Protein AF-0000000082822664 (afdb_homodimer)

Nearest PDB structures (foldseek):
  7wsz-assembly1_A  TM=9.709E-01  e=2.367E-29  Homo sapiens
  7wsz-assembly1_B  TM=9.705E-01  e=5.790E-29  Homo sapiens
  4x2a-assembly1_A  TM=9.818E-01  e=1.510E-28  Mus musculus
  4kyh-assembly1_A  TM=9.687E-01  e=8.495E-29  Mus musculus
  1bh5-assembly1_B  TM=8.850E-01  e=5.790E-29  Homo sapiens

InterPro domains:
  IPR004360 Glyoxalase/fosfomycin resistance/dioxygenase domain [PF00903] (86-227)
  IPR004361 Glyoxalase I [TIGR00068] (85-231)
  IPR018146 Glyoxalase I, conserved site [PS00934] (87-108)
  IPR018146 Glyoxalase I, conserved site [PS00935] (171-187)
  IPR029068 Glyoxalase/Bleomycin resistance protein/Dihydroxybiphenyl dioxygenase [G3DSA:3.10.180.10] (74-237)
  IPR029068 Glyoxalase/Bleomycin resistance protein/Dihydroxybiphenyl dioxygenase [SSF54593] (84-231)
  IPR037523 Vicinal oxygen chelate (VOC), core domain [PS51819] (84-230)

Secondary structure (DSSP, 8-state):
---STT-------------------TTS-------------------------------TT--------------SSS-----EEEEEEEEES-HHHHHIIIIIIT--EEEEEEEETTTTEEEEEEES--GGGS-SSHHHHHHHHHTSSSEEEEEEETTGGG-TT-----SSSSSP-EEEEEEE-S-HHHHHHHHHHTTPPEEE-TTSSSSTT-EEEE-TT--EEEEE-GGGGGGT-/----TT-------------------TTS-----S-------------------------TT--------------SSS-----EEEEEEEEES-HHHHHIIIIIIT--EEEEEEEETTTTEEEEEEES--GGGS-SSHHHHHHHHHTSSSEEEEEEETTGGG-TT-----SSSSSP-EEEEEEE-S-HHHHHHHHHHTTPPEEE-TTSSSSTT-EEEE-TT--EEEEE-GGGGGGT-

pLDDT: mean 72.53, std 34.81, range [17.91, 98.94]

Structure (mmCIF, N/CA/C/O backbone):
data_AF-0000000082822664-model_v1
#
loop_
_entity.id
_entity.type
_entity.pdbx_description
1 polymer 'Lactoylglutathione lyase'
#
loop_
_atom_site.group_PDB
_atom_site.id
_atom_site.type_symbol
_atom_site.label_atom_id
_atom_site.label_alt_id
_atom_site.label_comp_id
_atom_site.label_asym_id
_atom_site.label_entity_id
_atom_site.label_seq_id
_atom_site.pdbx_PDB_ins_code
_atom_site.Cartn_x
_atom_site.Cartn_y
_atom_site.Cartn_z
_atom_site.occupancy
_atom_site.B_iso_or_equiv
_atom_site.auth_seq_id
_atom_site.auth_comp_id
_atom_site.auth_asym_id
_atom_site.auth_atom_id
_atom_site.pdbx_PDB_model_num
ATOM 1 N N . MET A 1 1 ? 38.219 36.594 52.875 1 20.09 1 MET A N 1
ATOM 2 C CA . MET A 1 1 ? 38.75 35.438 53.594 1 20.09 1 MET A CA 1
ATOM 3 C C . MET A 1 1 ? 38.188 34.156 53.062 1 20.09 1 MET A C 1
ATOM 5 O O . MET A 1 1 ? 38.469 33.062 53.562 1 20.09 1 MET A O 1
ATOM 9 N N . LEU A 1 2 ? 37.062 34.281 52.125 1 21.97 2 LEU A N 1
ATOM 10 C CA . LEU A 1 2 ? 36.031 33.562 51.406 1 21.97 2 LEU A CA 1
ATOM 11 C C . LEU A 1 2 ? 36.656 32.625 50.375 1 21.97 2 LEU A C 1
ATOM 13 O O . LEU A 1 2 ? 36.5 32.844 49.156 1 21.97 2 LEU A O 1
ATOM 17 N N . LEU A 1 3 ? 38 32.281 50.375 1 21.95 3 LEU A N 1
ATOM 18 C CA . LEU A 1 3 ? 39 31.562 49.562 1 21.95 3 LEU A CA 1
ATOM 19 C C . LEU A 1 3 ? 38.562 30.109 49.344 1 21.95 3 LEU A C 1
ATOM 21 O O . LEU A 1 3 ? 38.719 29.562 48.25 1 21.95 3 LEU A O 1
ATOM 25 N N . GLY A 1 4 ? 38.469 29.328 50.406 1 19.55 4 GLY A N 1
ATOM 26 C CA . GLY A 1 4 ? 39 27.984 50.594 1 19.55 4 GLY A CA 1
ATOM 27 C C . GLY A 1 4 ? 38.188 26.922 49.875 1 19.55 4 GLY A C 1
ATOM 28 O O . GLY A 1 4 ? 38.688 25.844 49.562 1 19.55 4 GLY A O 1
ATOM 29 N N . ILE A 1 5 ? 36.812 26.859 50 1 21.36 5 ILE A N 1
ATOM 30 C CA . ILE A 1 5 ? 36.094 25.609 50.188 1 21.36 5 ILE A CA 1
ATOM 31 C C . ILE A 1 5 ? 35.938 24.875 48.875 1 21.36 5 ILE A C 1
ATOM 33 O O . ILE A 1 5 ? 35.094 23.984 48.719 1 21.36 5 ILE A O 1
ATOM 37 N N . PHE A 1 6 ? 36.438 25.359 47.625 1 20.91 6 PHE A N 1
ATOM 38 C CA . PHE A 1 6 ? 36.031 24.969 46.281 1 20.91 6 PHE A CA 1
ATOM 39 C C . PHE A 1 6 ? 36.531 23.578 45.938 1 20.91 6 PHE A C 1
ATOM 41 O O . PHE A 1 6 ? 36.438 23.156 44.781 1 20.91 6 PHE A O 1
ATOM 48 N N . SER A 1 7 ? 37.438 23.031 46.688 1 17.91 7 SER A N 1
ATOM 49 C CA . SER A 1 7 ? 38.406 22.047 46.156 1 17.91 7 SER A CA 1
ATOM 50 C C . SER A 1 7 ? 37.688 20.781 45.719 1 17.91 7 SER A C 1
ATOM 52 O O . SER A 1 7 ? 38.062 20.156 44.719 1 17.91 7 SER A O 1
ATOM 54 N N . GLN A 1 8 ? 37 20.094 46.625 1 18.86 8 GLN A N 1
ATOM 55 C CA . GLN A 1 8 ? 37.062 18.641 46.688 1 18.86 8 GLN A CA 1
ATOM 56 C C . GLN A 1 8 ? 36.219 17.984 45.625 1 18.86 8 GLN A C 1
ATOM 58 O O . GLN A 1 8 ? 35.094 17.516 45.906 1 18.86 8 GLN A O 1
ATOM 63 N N . CYS A 1 9 ? 35.906 18.594 44.438 1 19.92 9 CYS A N 1
ATOM 64 C CA . CYS A 1 9 ? 35 18.094 43.406 1 19.92 9 CYS A CA 1
ATOM 65 C C . CYS A 1 9 ? 35.344 16.656 43.031 1 19.92 9 CYS A C 1
ATOM 67 O O . CYS A 1 9 ? 36.469 16.219 43.188 1 19.92 9 CYS A O 1
ATOM 69 N N . LEU A 1 10 ? 34.469 15.82 42.344 1 19.16 10 LEU A N 1
ATOM 70 C CA . LEU A 1 10 ? 33.938 14.469 42.156 1 19.16 10 LEU A CA 1
ATOM 71 C C . LEU A 1 10 ? 34.906 13.609 41.375 1 19.16 10 LEU A C 1
ATOM 73 O O . LEU A 1 10 ? 35.25 13.914 40.219 1 19.16 10 LEU A O 1
ATOM 77 N N . GLU A 1 11 ? 36 13.141 41.906 1 21.28 11 GLU A N 1
ATOM 78 C CA . GLU A 1 11 ? 36.875 12.109 41.375 1 21.28 11 GLU A CA 1
ATOM 79 C C . GLU A 1 11 ? 36.062 10.922 40.844 1 21.28 11 GLU A C 1
ATOM 81 O O . GLU A 1 11 ? 35.75 10 41.594 1 21.28 11 GLU A O 1
ATOM 86 N N . ALA A 1 12 ? 34.938 11.055 40.25 1 20.86 12 ALA A N 1
ATOM 87 C CA . ALA A 1 12 ? 34.188 9.859 39.844 1 20.86 12 ALA A CA 1
ATOM 88 C C . ALA A 1 12 ? 35 8.977 38.906 1 20.86 12 ALA A C 1
ATOM 90 O O . ALA A 1 12 ? 35.438 9.414 37.844 1 20.86 12 ALA A O 1
ATOM 91 N N . LYS A 1 13 ? 35.875 8.094 39.5 1 20.83 13 LYS A N 1
ATOM 92 C CA . LYS A 1 13 ? 36.656 7.039 38.844 1 20.83 13 LYS A CA 1
ATOM 93 C C . LYS A 1 13 ? 35.781 6.23 37.875 1 20.83 13 LYS A C 1
ATOM 95 O O . LYS A 1 13 ? 34.875 5.512 38.312 1 20.83 13 LYS A O 1
ATOM 100 N N . ALA A 1 14 ? 35.344 6.688 36.75 1 21.84 14 ALA A N 1
ATOM 101 C CA . ALA A 1 14 ? 34.656 5.984 35.688 1 21.84 14 ALA A CA 1
ATOM 102 C C . ALA A 1 14 ? 35.406 4.719 35.281 1 21.84 14 ALA A C 1
ATOM 104 O O . ALA A 1 14 ? 36.469 4.789 34.656 1 21.84 14 ALA A O 1
ATOM 105 N N . GLU A 1 15 ? 35.656 3.785 36.281 1 21.8 15 GLU A N 1
ATOM 106 C CA . GLU A 1 15 ? 36.25 2.48 36 1 21.8 15 GLU A CA 1
ATOM 107 C C . GLU A 1 15 ? 35.469 1.76 34.875 1 21.8 15 GLU A C 1
ATOM 109 O O . GLU A 1 15 ? 34.25 1.646 34.938 1 21.8 15 GLU A O 1
ATOM 114 N N . THR A 1 16 ? 35.938 1.819 33.656 1 22.67 16 THR A N 1
ATOM 115 C CA . THR A 1 16 ? 35.656 1.161 32.375 1 22.67 16 THR A CA 1
ATOM 116 C C . THR A 1 16 ? 35.594 -0.351 32.562 1 22.67 16 THR A C 1
ATOM 118 O O . THR A 1 16 ? 36.594 -1.019 32.75 1 22.67 16 THR A O 1
ATOM 121 N N . ASN A 1 17 ? 34.781 -0.77 33.562 1 22.22 17 ASN A N 1
ATOM 122 C CA . ASN A 1 17 ? 34.656 -2.203 33.812 1 22.22 17 ASN A CA 1
ATOM 123 C C . ASN A 1 17 ? 34.375 -2.967 32.5 1 22.22 17 ASN A C 1
ATOM 125 O O . ASN A 1 17 ? 33.406 -2.697 31.828 1 22.22 17 ASN A O 1
ATOM 129 N N . LEU A 1 18 ? 35.438 -3.42 31.844 1 20.08 18 LEU A N 1
ATOM 130 C CA . LEU A 1 18 ? 35.562 -4.355 30.734 1 20.08 18 LEU A CA 1
ATOM 131 C C . LEU A 1 18 ? 34.719 -5.605 30.969 1 20.08 18 LEU A C 1
ATOM 133 O O . LEU A 1 18 ? 34.938 -6.309 31.969 1 20.08 18 LEU A O 1
ATOM 137 N N . CYS A 1 19 ? 33.469 -5.434 30.859 1 19.83 19 CYS A N 1
ATOM 138 C CA . CYS A 1 19 ? 32.625 -6.605 30.938 1 19.83 19 CYS A CA 1
ATOM 139 C C . CYS A 1 19 ? 33.156 -7.75 30.094 1 19.83 19 CYS A C 1
ATOM 141 O O . CYS A 1 19 ? 33.25 -7.641 28.875 1 19.83 19 CYS A O 1
ATOM 143 N N . GLN A 1 20 ? 34.25 -8.359 30.516 1 18.81 20 GLN A N 1
ATOM 144 C CA . GLN A 1 20 ? 34.812 -9.562 29.938 1 18.81 20 GLN A CA 1
ATOM 145 C C . GLN A 1 20 ? 33.812 -10.703 29.906 1 18.81 20 GLN A C 1
ATOM 147 O O . GLN A 1 20 ? 33.281 -11.094 30.953 1 18.81 20 GLN A O 1
ATOM 152 N N . TYR A 1 21 ? 32.969 -10.641 29.031 1 20.17 21 TYR A N 1
ATOM 153 C CA . TYR A 1 21 ? 32.125 -11.805 28.875 1 20.17 21 TYR A CA 1
ATOM 154 C C . TYR A 1 21 ? 32.906 -13.031 28.469 1 20.17 21 TYR A C 1
ATOM 156 O O . TYR A 1 21 ? 33.688 -12.984 27.516 1 20.17 21 TYR A O 1
ATOM 164 N N . GLN A 1 22 ? 33.5 -13.68 29.359 1 20.03 22 GLN A N 1
ATOM 165 C CA . GLN A 1 22 ? 34.188 -14.93 29.109 1 20.03 22 GLN A CA 1
ATOM 166 C C . GLN A 1 22 ? 33.219 -16.047 28.781 1 20.03 22 GLN A C 1
ATOM 168 O O . GLN A 1 22 ? 32.375 -16.406 29.609 1 20.03 22 GLN A O 1
ATOM 173 N N . ILE A 1 23 ? 32.719 -16.172 27.609 1 20.83 23 ILE A N 1
ATOM 174 C CA . ILE A 1 23 ? 31.953 -17.359 27.203 1 20.83 23 ILE A CA 1
ATOM 175 C C . ILE A 1 23 ? 32.875 -18.578 27.219 1 20.83 23 ILE A C 1
ATOM 177 O O . ILE A 1 23 ? 33.875 -18.625 26.5 1 20.83 23 ILE A O 1
ATOM 181 N N . THR A 1 24 ? 33.062 -19.141 28.359 1 20.12 24 THR A N 1
ATOM 182 C CA . THR A 1 24 ? 33.938 -20.312 28.5 1 20.12 24 THR A CA 1
ATOM 183 C C . THR A 1 24 ? 33.281 -21.547 27.875 1 20.12 24 THR A C 1
ATOM 185 O O . THR A 1 24 ? 32.094 -21.766 28.016 1 20.12 24 THR A O 1
ATOM 188 N N . GLU A 1 25 ? 33.875 -22.078 26.734 1 23.5 25 GLU A N 1
ATOM 189 C CA . GLU A 1 25 ? 33.688 -23.281 25.922 1 23.5 25 GLU A CA 1
ATOM 190 C C . GLU A 1 25 ? 33.719 -24.547 26.781 1 23.5 25 GLU A C 1
ATOM 192 O O . GLU A 1 25 ? 33.469 -25.641 26.297 1 23.5 25 GLU A O 1
ATOM 197 N N . SER A 1 26 ? 34 -24.453 27.969 1 22.69 26 SER A N 1
ATOM 198 C CA . SER A 1 26 ? 34.594 -25.672 28.516 1 22.69 26 SER A CA 1
ATOM 199 C C . SER A 1 26 ? 33.562 -26.812 28.5 1 22.69 26 SER A C 1
ATOM 201 O O . SER A 1 26 ? 33.906 -27.969 28.266 1 22.69 26 SER A O 1
ATOM 203 N N . GLU A 1 27 ? 32.438 -26.75 29.172 1 22.19 27 GLU A N 1
ATOM 204 C CA . GLU A 1 27 ? 32.031 -27.984 29.828 1 22.19 27 GLU A CA 1
ATOM 205 C C . GLU A 1 27 ? 31.328 -28.922 28.859 1 22.19 27 GLU A C 1
ATOM 207 O O . GLU A 1 27 ? 30.703 -29.906 29.266 1 22.19 27 GLU A O 1
ATOM 212 N N . LEU A 1 28 ? 31.016 -28.625 27.547 1 22.62 28 LEU A N 1
ATOM 213 C CA . LEU A 1 28 ? 30.281 -29.688 26.844 1 22.62 28 LEU A CA 1
ATOM 214 C C . LEU A 1 28 ? 31.141 -30.938 26.719 1 22.62 28 LEU A C 1
ATOM 216 O O . LEU A 1 28 ? 32.281 -30.875 26.25 1 22.62 28 LEU A O 1
ATOM 220 N N . GLY A 1 29 ? 30.969 -31.875 27.609 1 19.92 29 GLY A N 1
ATOM 221 C CA . GLY A 1 29 ? 31.516 -33.219 27.719 1 19.92 29 GLY A CA 1
ATOM 222 C C . GLY A 1 29 ? 31.562 -33.938 26.391 1 19.92 29 GLY A C 1
ATOM 223 O O . GLY A 1 29 ? 30.812 -33.625 25.469 1 19.92 29 GLY A O 1
ATOM 224 N N . LYS A 1 30 ? 32.625 -34.719 26.062 1 23.39 30 LYS A N 1
ATOM 225 C CA . LYS A 1 30 ? 33.312 -35.469 25 1 23.39 30 LYS A CA 1
ATOM 226 C C . LYS A 1 30 ? 32.438 -36.594 24.453 1 23.39 30 LYS A C 1
ATOM 228 O O . LYS A 1 30 ? 32.906 -37.438 23.672 1 23.39 30 LYS A O 1
ATOM 233 N N . SER A 1 31 ? 31.219 -36.969 24.906 1 20.02 31 SER A N 1
ATOM 234 C CA . SER A 1 31 ? 30.922 -38.344 24.531 1 20.02 31 SER A CA 1
ATOM 235 C C . SER A 1 31 ? 30.766 -38.469 23.016 1 20.02 31 SER A C 1
ATOM 237 O O . SER A 1 31 ? 30.047 -37.688 22.391 1 20.02 31 SER A O 1
ATOM 239 N N . ARG A 1 32 ? 31.719 -39.094 22.281 1 22.22 32 ARG A N 1
ATOM 240 C CA . ARG A 1 32 ? 32.031 -39.469 20.906 1 22.22 32 ARG A CA 1
ATOM 241 C C . ARG A 1 32 ? 30.891 -40.281 20.281 1 22.22 32 ARG A C 1
ATOM 243 O O . ARG A 1 32 ? 30.75 -41.469 20.547 1 22.22 32 ARG A O 1
ATOM 250 N N . ILE A 1 33 ? 29.531 -39.906 20.359 1 23.64 33 ILE A N 1
ATOM 251 C CA . ILE A 1 33 ? 28.766 -40.969 19.766 1 23.64 33 ILE A CA 1
ATOM 252 C C . ILE A 1 33 ? 29.109 -41.094 18.281 1 23.64 33 ILE A C 1
ATOM 254 O O . ILE A 1 33 ? 29.25 -40.094 17.578 1 23.64 33 ILE A O 1
ATOM 258 N N . PRO A 1 34 ? 29.625 -42.188 17.703 1 24.28 34 PRO A N 1
ATOM 259 C CA . PRO A 1 34 ? 30.219 -42.5 16.391 1 24.28 34 PRO A CA 1
ATOM 260 C C . PRO A 1 34 ? 29.453 -41.906 15.227 1 24.28 34 PRO A C 1
ATOM 262 O O . PRO A 1 34 ? 30.031 -41.25 14.359 1 24.28 34 PRO A O 1
ATOM 265 N N . ASN A 1 35 ? 28.547 -42.562 14.602 1 23.89 35 ASN A N 1
ATOM 266 C CA . ASN A 1 35 ? 28.25 -42.656 13.18 1 23.89 35 ASN A CA 1
ATOM 267 C C . ASN A 1 35 ? 27.391 -41.469 12.719 1 23.89 35 ASN A C 1
ATOM 269 O O . ASN A 1 35 ? 26.828 -41.5 11.625 1 23.89 35 ASN A O 1
ATOM 273 N N . GLN A 1 36 ? 26.719 -40.656 13.602 1 23.47 36 GLN A N 1
ATOM 274 C CA . GLN A 1 36 ? 25.5 -40.094 13.055 1 23.47 36 GLN A CA 1
ATOM 275 C C . GLN A 1 36 ? 25.812 -38.969 12.07 1 23.47 36 GLN A C 1
ATOM 277 O O . GLN A 1 36 ? 26.719 -38.156 12.305 1 23.47 36 GLN A O 1
ATOM 282 N N . PRO A 1 37 ? 25.125 -38.844 10.766 1 24.77 37 PRO A N 1
ATOM 283 C CA . PRO A 1 37 ? 25.547 -38.031 9.633 1 24.77 37 PRO A CA 1
ATOM 284 C C . PRO A 1 37 ? 25.75 -36.562 9.992 1 24.77 37 PRO A C 1
ATOM 286 O O . PRO A 1 37 ? 25.359 -36.156 11.086 1 24.77 37 PRO A O 1
ATOM 289 N N . ASP A 1 38 ? 25.688 -35.562 8.906 1 25.06 38 ASP A N 1
ATOM 290 C CA . ASP A 1 38 ? 26.344 -34.312 8.586 1 25.06 38 ASP A CA 1
ATOM 291 C C . ASP A 1 38 ? 25.781 -33.156 9.414 1 25.06 38 ASP A C 1
ATOM 293 O O . ASP A 1 38 ? 24.562 -33.031 9.539 1 25.06 38 ASP A O 1
ATOM 297 N N . PRO A 1 39 ? 26.516 -32.5 10.32 1 26.09 39 PRO A N 1
ATOM 298 C CA . PRO A 1 39 ? 26.297 -31.406 11.273 1 26.09 39 PRO A CA 1
ATOM 299 C C . PRO A 1 39 ? 25.828 -30.109 10.602 1 26.09 39 PRO A C 1
ATOM 301 O O . PRO A 1 39 ? 26.641 -29.312 10.156 1 26.09 39 PRO A O 1
ATOM 304 N N . THR A 1 40 ? 24.875 -30.141 9.602 1 24.53 40 THR A N 1
ATOM 305 C CA . THR A 1 40 ? 24.594 -28.859 8.969 1 24.53 40 THR A CA 1
ATOM 306 C C . THR A 1 40 ? 24.391 -27.766 10.016 1 24.53 40 THR A C 1
ATOM 308 O O . THR A 1 40 ? 24.062 -28.062 11.164 1 24.53 40 THR A O 1
ATOM 311 N N . ARG A 1 41 ? 24.422 -26.344 9.547 1 22.73 41 ARG A N 1
ATOM 312 C CA . ARG A 1 41 ? 24.75 -24.953 9.867 1 22.73 41 ARG A CA 1
ATOM 313 C C . ARG A 1 41 ? 23.75 -24.359 10.836 1 22.73 41 ARG A C 1
ATOM 315 O O . ARG A 1 41 ? 22.594 -24.109 10.469 1 22.73 41 ARG A O 1
ATOM 322 N N . ILE A 1 42 ? 23.734 -24.672 11.984 1 22.17 42 ILE A N 1
ATOM 323 C CA . ILE A 1 42 ? 22.938 -24.141 13.078 1 22.17 42 ILE A CA 1
ATOM 324 C C . ILE A 1 42 ? 23.234 -22.656 13.266 1 22.17 42 ILE A C 1
ATOM 326 O O . ILE A 1 42 ? 24.312 -22.297 13.742 1 22.17 42 ILE A O 1
ATOM 330 N N . TYR A 1 43 ? 23.047 -21.766 12.281 1 22.97 43 TYR A N 1
ATOM 331 C CA . TYR A 1 43 ? 23.312 -20.359 12.547 1 22.97 43 TYR A CA 1
ATOM 332 C C . TYR A 1 43 ? 22.438 -19.844 13.68 1 22.97 43 TYR A C 1
ATOM 334 O O . TYR A 1 43 ? 21.203 -19.953 13.617 1 22.97 43 TYR A O 1
ATOM 342 N N . LYS A 1 44 ? 22.891 -20.016 14.859 1 21.19 44 LYS A N 1
ATOM 343 C CA . LYS A 1 44 ? 22.297 -19.438 16.047 1 21.19 44 LYS A CA 1
ATOM 344 C C . LYS A 1 44 ? 22.297 -17.906 15.977 1 21.19 44 LYS A C 1
ATOM 346 O O . LYS A 1 44 ? 23.359 -17.297 15.742 1 21.19 44 LYS A O 1
ATOM 351 N N . ARG A 1 45 ? 21.234 -17.234 15.602 1 23.48 45 ARG A N 1
ATOM 352 C CA . ARG A 1 45 ? 20.969 -15.812 15.695 1 23.48 45 ARG A CA 1
ATOM 353 C C . ARG A 1 45 ? 21.062 -15.32 17.141 1 23.48 45 ARG A C 1
ATOM 355 O O . ARG A 1 45 ? 20.312 -15.781 18 1 23.48 45 ARG A O 1
ATOM 362 N N . ILE A 1 46 ? 22.266 -15.141 17.641 1 23.11 46 ILE A N 1
ATOM 363 C CA . ILE A 1 46 ? 22.375 -14.516 18.953 1 23.11 46 ILE A CA 1
ATOM 364 C C . ILE A 1 46 ? 22.016 -13.039 18.844 1 23.11 46 ILE A C 1
ATOM 366 O O . ILE A 1 46 ? 22.625 -12.289 18.078 1 23.11 46 ILE A O 1
ATOM 370 N N . THR A 1 47 ? 20.844 -12.648 19 1 22.19 47 THR A N 1
ATOM 371 C CA . THR A 1 47 ? 20.484 -11.242 19.156 1 22.19 47 THR A CA 1
ATOM 372 C C . THR A 1 47 ? 20.891 -10.727 20.531 1 22.19 47 THR A C 1
ATOM 374 O O . THR A 1 47 ? 20.422 -11.234 21.547 1 22.19 47 THR A O 1
ATOM 377 N N . ILE A 1 48 ? 22.125 -10.297 20.641 1 21.7 48 ILE A N 1
ATOM 378 C CA . ILE A 1 48 ? 22.594 -9.648 21.859 1 21.7 48 ILE A CA 1
ATOM 379 C C . ILE A 1 48 ? 21.984 -8.258 21.969 1 21.7 48 ILE A C 1
ATOM 381 O O . ILE A 1 48 ? 22.156 -7.422 21.094 1 21.7 48 ILE A O 1
ATOM 385 N N . GLN A 1 49 ? 20.922 -8.102 22.641 1 21.53 49 GLN A N 1
ATOM 386 C CA . GLN A 1 49 ? 20.391 -6.809 23.047 1 21.53 49 GLN A CA 1
ATOM 387 C C . GLN A 1 49 ? 21.234 -6.168 24.141 1 21.53 49 GLN A C 1
ATOM 389 O O . GLN A 1 49 ? 21.344 -6.711 25.234 1 21.53 49 GLN A O 1
ATOM 394 N N . MET A 1 50 ? 22.375 -5.57 23.719 1 21.61 50 MET A N 1
ATOM 395 C CA . MET A 1 50 ? 23.125 -4.82 24.719 1 21.61 50 MET A CA 1
ATOM 396 C C . MET A 1 50 ? 22.344 -3.6 25.188 1 21.61 50 MET A C 1
ATOM 398 O O . MET A 1 50 ? 21.891 -2.793 24.375 1 21.61 50 MET A O 1
ATOM 402 N N . GLU A 1 51 ? 21.625 -3.777 26.172 1 23.86 51 GLU A N 1
ATOM 403 C CA . GLU A 1 51 ? 21.078 -2.643 26.922 1 23.86 51 GLU A CA 1
ATOM 404 C C . GLU A 1 51 ? 22.203 -1.738 27.438 1 23.86 51 GLU A C 1
ATOM 406 O O . GLU A 1 51 ? 23.031 -2.16 28.234 1 23.86 51 GLU A O 1
ATOM 411 N N . LEU A 1 52 ? 22.781 -0.995 26.516 1 24.56 52 LEU A N 1
ATOM 412 C CA . LEU A 1 52 ? 23.672 0.023 27.062 1 24.56 52 LEU A CA 1
ATOM 413 C C . LEU A 1 52 ? 22.922 0.903 28.062 1 24.56 52 LEU A C 1
ATOM 415 O O . LEU A 1 52 ? 21.859 1.452 27.75 1 24.56 52 LEU A O 1
ATOM 419 N N . GLY A 1 53 ? 22.891 0.607 29.234 1 22.95 53 GLY A N 1
ATOM 420 C CA . GLY A 1 53 ? 22.547 1.48 30.359 1 22.95 53 GLY A CA 1
ATOM 421 C C . GLY A 1 53 ? 23.234 2.836 30.281 1 22.95 53 GLY A C 1
ATOM 422 O O . GLY A 1 53 ? 24.453 2.934 30.375 1 22.95 53 GLY A O 1
ATOM 423 N N . TYR A 1 54 ? 22.859 3.639 29.25 1 23.89 54 TYR A N 1
ATOM 424 C CA . TYR A 1 54 ? 23.359 5.008 29.297 1 23.89 54 TYR A CA 1
ATOM 425 C C . TYR A 1 54 ? 22.969 5.68 30.609 1 23.89 54 TYR A C 1
ATOM 427 O O . TYR A 1 54 ? 21.797 5.703 30.984 1 23.89 54 TYR A O 1
ATOM 435 N N . SER A 1 55 ? 23.75 5.504 31.547 1 21.83 55 SER A N 1
ATOM 436 C CA . SER A 1 55 ? 23.766 6.473 32.656 1 21.83 55 SER A CA 1
ATOM 437 C C . SER A 1 55 ? 23.891 7.898 32.125 1 21.83 55 SER A C 1
ATOM 439 O O . SER A 1 55 ? 24.75 8.195 31.297 1 21.83 55 SER A O 1
ATOM 441 N N . ALA A 1 56 ? 22.75 8.625 32.094 1 23.5 56 ALA A N 1
ATOM 442 C CA . ALA A 1 56 ? 22.625 10.07 31.922 1 23.5 56 ALA A CA 1
ATOM 443 C C . ALA A 1 56 ? 23.625 10.812 32.812 1 23.5 56 ALA A C 1
ATOM 445 O O . ALA A 1 56 ? 23.406 10.984 34 1 23.5 56 ALA A O 1
ATOM 446 N N . CYS A 1 57 ? 24.906 10.445 32.812 1 23.83 57 CYS A N 1
ATOM 447 C CA . CYS A 1 57 ? 25.672 11.523 33.438 1 23.83 57 CYS A CA 1
ATOM 448 C C . CYS A 1 57 ? 25.422 12.844 32.688 1 23.83 57 CYS A C 1
ATOM 450 O O . CYS A 1 57 ? 25.328 12.875 31.469 1 23.83 57 CYS A O 1
ATOM 452 N N . ALA A 1 58 ? 25.062 13.992 33.438 1 23.56 58 ALA A N 1
ATOM 453 C CA . ALA A 1 58 ? 24.703 15.391 33.25 1 23.56 58 ALA A CA 1
ATOM 454 C C . ALA A 1 58 ? 25.734 16.125 32.375 1 23.56 58 ALA A C 1
ATOM 456 O O . ALA A 1 58 ? 25.719 17.344 32.312 1 23.56 58 ALA A O 1
ATOM 457 N N . CYS A 1 59 ? 26.875 15.492 31.906 1 24.47 59 CYS A N 1
ATOM 458 C CA . CYS A 1 59 ? 27.641 16.578 31.328 1 24.47 59 CYS A CA 1
ATOM 459 C C . CYS A 1 59 ? 26.891 17.219 30.172 1 24.47 59 CYS A C 1
ATOM 461 O O . CYS A 1 59 ? 26.031 16.594 29.562 1 24.47 59 CYS A O 1
ATOM 463 N N . PRO A 1 60 ? 27.125 18.641 29.781 1 23.48 60 PRO A N 1
ATOM 464 C CA . PRO A 1 60 ? 26.328 19.5 28.891 1 23.48 60 PRO A CA 1
ATOM 465 C C . PRO A 1 60 ? 26.016 18.828 27.562 1 23.48 60 PRO A C 1
ATOM 467 O O . PRO A 1 60 ? 24.859 18.844 27.125 1 23.48 60 PRO A O 1
ATOM 470 N N . GLY A 1 61 ? 26.938 18.859 26.609 1 23.19 61 GLY A N 1
ATOM 471 C CA . GLY A 1 61 ? 26.766 18.812 25.172 1 23.19 61 GLY A CA 1
ATOM 472 C C . GLY A 1 61 ? 26.406 17.422 24.656 1 23.19 61 GLY A C 1
ATOM 473 O O . GLY A 1 61 ? 26.516 17.141 23.469 1 23.19 61 GLY A O 1
ATOM 474 N N . ALA A 1 62 ? 26.25 16.438 25.484 1 26.08 62 ALA A N 1
ATOM 475 C CA . ALA A 1 62 ? 26.438 15.07 25.031 1 26.08 62 ALA A CA 1
ATOM 476 C C . ALA A 1 62 ? 25.281 14.625 24.141 1 26.08 62 ALA A C 1
ATOM 478 O O . ALA A 1 62 ? 24.125 14.656 24.547 1 26.08 62 ALA A O 1
ATOM 479 N N . GLY A 1 63 ? 25.516 14.797 22.812 1 24.27 63 GLY A N 1
ATOM 480 C CA . GLY A 1 63 ? 24.641 14.422 21.719 1 24.27 63 GLY A CA 1
ATOM 481 C C . GLY A 1 63 ? 24.094 13.016 21.844 1 24.27 63 GLY A C 1
ATOM 482 O O . GLY A 1 63 ? 24.75 12.133 22.406 1 24.27 63 GLY A O 1
ATOM 483 N N . VAL A 1 64 ? 22.859 12.898 22.016 1 26.88 64 VAL A N 1
ATOM 484 C CA . VAL A 1 64 ? 22.062 11.68 22.047 1 26.88 64 VAL A CA 1
ATOM 485 C C . VAL A 1 64 ? 22.609 10.688 21.031 1 26.88 64 VAL A C 1
ATOM 487 O O . VAL A 1 64 ? 22.969 11.062 19.906 1 26.88 64 VAL A O 1
ATOM 490 N N . VAL A 1 65 ? 23.328 9.672 21.531 1 28.12 65 VAL A N 1
ATOM 491 C CA . VAL A 1 65 ? 23.75 8.547 20.703 1 28.12 65 VAL A CA 1
ATOM 492 C C . VAL A 1 65 ? 22.625 8.141 19.766 1 28.12 65 VAL A C 1
ATOM 494 O O . VAL A 1 65 ? 21.453 8.062 20.172 1 28.12 65 VAL A O 1
ATOM 497 N N . PRO A 1 66 ? 22.734 8.414 18.453 1 26.08 66 PRO A N 1
ATOM 498 C CA . PRO A 1 66 ? 21.812 7.996 17.406 1 26.08 66 PRO A CA 1
ATOM 499 C C . PRO A 1 66 ? 21.391 6.535 17.531 1 26.08 66 PRO A C 1
ATOM 501 O O . PRO A 1 66 ? 22.172 5.699 17.984 1 26.08 66 PRO A O 1
ATOM 504 N N . SER A 1 67 ? 20.25 6.262 17.938 1 27.77 67 SER A N 1
ATOM 505 C CA . SER A 1 67 ? 19.578 4.965 17.875 1 27.77 67 SER A CA 1
ATOM 506 C C . SER A 1 67 ? 20.078 4.148 16.688 1 27.77 67 SER A C 1
ATOM 508 O O . SER A 1 67 ? 20.047 4.621 15.547 1 27.77 67 SER A O 1
ATOM 510 N N . ALA A 1 68 ? 21.156 3.316 16.766 1 26.38 68 ALA A N 1
ATOM 511 C CA . ALA A 1 68 ? 21.688 2.287 15.875 1 26.38 68 ALA A CA 1
ATOM 512 C C . ALA A 1 68 ? 20.578 1.481 15.227 1 26.38 68 ALA A C 1
ATOM 514 O O . ALA A 1 68 ? 19.75 0.877 15.914 1 26.38 68 ALA A O 1
ATOM 515 N N . TRP A 1 69 ? 20 1.956 14.156 1 28.56 69 TRP A N 1
ATOM 516 C CA . TRP A 1 69 ? 19.203 1.182 13.219 1 28.56 69 TRP A CA 1
ATOM 517 C C . TRP A 1 69 ? 19.844 -0.163 12.914 1 28.56 69 TRP A C 1
ATOM 519 O O . TRP A 1 69 ? 20.969 -0.214 12.406 1 28.56 69 TRP A O 1
ATOM 529 N N . TRP A 1 70 ? 19.688 -1.093 13.883 1 28.92 70 TRP A N 1
ATOM 530 C CA . TRP A 1 70 ? 20.172 -2.469 13.82 1 28.92 70 TRP A CA 1
ATOM 531 C C . TRP A 1 70 ? 19.812 -3.111 12.484 1 28.92 70 TRP A C 1
ATOM 533 O O . TRP A 1 70 ? 18.641 -3.439 12.242 1 28.92 70 TRP A O 1
ATOM 543 N N . TRP A 1 71 ? 20.156 -2.482 11.367 1 29.25 71 TRP A N 1
ATOM 544 C CA . TRP A 1 71 ? 20.078 -3.389 10.227 1 29.25 71 TRP A CA 1
ATOM 545 C C . TRP A 1 71 ? 20.844 -4.68 10.492 1 29.25 71 TRP A C 1
ATOM 547 O O . TRP A 1 71 ? 22.031 -4.645 10.82 1 29.25 71 TRP A O 1
ATOM 557 N N . LYS A 1 72 ? 20.172 -5.578 11.188 1 27.62 72 LYS A N 1
ATOM 558 C CA . LYS A 1 72 ? 20.797 -6.891 11.336 1 27.62 72 LYS A CA 1
ATOM 559 C C . LYS A 1 72 ? 21.438 -7.336 10.023 1 27.62 72 LYS A C 1
ATOM 561 O O . LYS A 1 72 ? 20.75 -7.539 9.023 1 27.62 72 LYS A O 1
ATOM 566 N N . MET A 1 73 ? 22.594 -6.938 9.695 1 28.17 73 MET A N 1
ATOM 567 C CA . MET A 1 73 ? 23.359 -7.527 8.602 1 28.17 73 MET A CA 1
ATOM 568 C C . MET A 1 73 ? 23.562 -9.023 8.82 1 28.17 73 MET A C 1
ATOM 570 O O . MET A 1 73 ? 24.344 -9.422 9.695 1 28.17 73 MET A O 1
ATOM 574 N N . GLU A 1 74 ? 22.547 -9.875 8.938 1 28.89 74 GLU A N 1
ATOM 575 C CA . GLU A 1 74 ? 22.922 -11.281 8.992 1 28.89 74 GLU A CA 1
ATOM 576 C C . GLU A 1 74 ? 23.672 -11.703 7.738 1 28.89 74 GLU A C 1
ATOM 578 O O . GLU A 1 74 ? 23.375 -11.227 6.641 1 28.89 74 GLU A O 1
ATOM 583 N N . ALA A 1 75 ? 24.875 -12.281 7.781 1 28.66 75 ALA A N 1
ATOM 584 C CA . ALA A 1 75 ? 25.875 -12.859 6.891 1 28.66 75 ALA A CA 1
ATOM 585 C C . ALA A 1 75 ? 25.266 -13.891 5.957 1 28.66 75 ALA A C 1
ATOM 587 O O . ALA A 1 75 ? 25.922 -14.367 5.027 1 28.66 75 ALA A O 1
ATOM 588 N N . GLY A 1 76 ? 24.438 -14.859 6.391 1 31.73 76 GLY A N 1
ATOM 589 C CA . GLY A 1 76 ? 24.375 -16.031 5.531 1 31.73 76 GLY A CA 1
ATOM 590 C C . GLY A 1 76 ? 23.922 -15.711 4.121 1 31.73 76 GLY A C 1
ATOM 591 O O . GLY A 1 76 ? 23.375 -14.641 3.865 1 31.73 76 GLY A O 1
ATOM 592 N N . GLY A 1 77 ? 24.328 -16.516 2.998 1 33 77 GLY A N 1
ATOM 593 C CA . GLY A 1 77 ? 24.172 -16.469 1.554 1 33 77 GLY A CA 1
ATOM 594 C C . GLY A 1 77 ? 22.781 -16.062 1.114 1 33 77 GLY A C 1
ATOM 595 O O . GLY A 1 77 ? 22.578 -15.625 -0.023 1 33 77 GLY A O 1
ATOM 596 N N . MET A 1 78 ? 21.766 -16.875 1.571 1 35.06 78 MET A N 1
ATOM 597 C CA . MET A 1 78 ? 20.484 -16.5 0.979 1 35.06 78 MET A CA 1
ATOM 598 C C . MET A 1 78 ? 20.125 -15.07 1.349 1 35.06 78 MET A C 1
ATOM 600 O O . MET A 1 78 ? 20.125 -14.711 2.527 1 35.06 78 MET A O 1
ATOM 604 N N . TYR A 1 79 ? 20.641 -14.078 0.625 1 38.94 79 TYR A N 1
ATOM 605 C CA . TYR A 1 79 ? 20.359 -12.648 0.661 1 38.94 79 TYR A CA 1
ATOM 606 C C . TYR A 1 79 ? 19 -12.375 1.297 1 38.94 79 TYR A C 1
ATOM 608 O O . TYR A 1 79 ? 17.953 -12.508 0.641 1 38.94 79 TYR A O 1
ATOM 616 N N . HIS A 1 80 ? 18.609 -13.031 2.352 1 48.28 80 HIS A N 1
ATOM 617 C CA . HIS A 1 80 ? 17.438 -12.359 2.916 1 48.28 80 HIS A CA 1
ATOM 618 C C . HIS A 1 80 ? 17.562 -10.844 2.805 1 48.28 80 HIS A C 1
ATOM 620 O O . HIS A 1 80 ? 18.453 -10.242 3.41 1 48.28 80 HIS A O 1
ATOM 626 N N . GLN A 1 81 ? 17.516 -10.375 1.587 1 58.66 81 GLN A N 1
ATOM 627 C CA . GLN A 1 81 ? 17.484 -8.945 1.299 1 58.66 81 GLN A CA 1
ATOM 628 C C . GLN A 1 81 ? 16.562 -8.211 2.254 1 58.66 81 GLN A C 1
ATOM 630 O O . GLN A 1 81 ? 15.492 -8.711 2.605 1 58.66 81 GLN A O 1
ATOM 635 N N . ASP A 1 82 ? 17.094 -7.602 3.342 1 85.44 82 ASP A N 1
ATOM 636 C CA . ASP A 1 82 ? 16.438 -6.773 4.348 1 85.44 82 ASP A CA 1
ATOM 637 C C . ASP A 1 82 ? 15.57 -5.703 3.693 1 85.44 82 ASP A C 1
ATOM 639 O O . ASP A 1 82 ? 15.758 -4.512 3.934 1 85.44 82 ASP A O 1
ATOM 643 N N . PHE A 1 83 ? 14.766 -6.203 2.738 1 96.88 83 PHE A N 1
ATOM 644 C CA . PHE A 1 83 ? 13.805 -5.305 2.115 1 96.88 83 PHE A CA 1
ATOM 645 C C . PHE A 1 83 ? 12.578 -5.125 3.004 1 96.88 83 PHE A C 1
ATOM 647 O O . PHE A 1 83 ? 12.266 -5.992 3.824 1 96.88 83 PHE A O 1
ATOM 654 N N . MET A 1 84 ? 11.984 -3.988 2.869 1 97.69 84 MET A N 1
ATOM 655 C CA . MET A 1 84 ? 10.781 -3.68 3.643 1 97.69 84 MET A CA 1
ATOM 656 C C . MET A 1 84 ? 9.766 -2.934 2.791 1 97.69 84 MET A C 1
ATOM 658 O O . MET A 1 84 ? 10.109 -1.987 2.082 1 97.69 84 MET A O 1
ATOM 662 N N . PHE A 1 85 ? 8.555 -3.473 2.783 1 98.69 85 PHE A N 1
ATOM 663 C CA . PHE A 1 85 ? 7.465 -2.729 2.16 1 98.69 85 PHE A CA 1
ATOM 664 C C . PHE A 1 85 ? 7.133 -1.48 2.969 1 98.69 85 PHE A C 1
ATOM 666 O O . PHE A 1 85 ? 6.426 -1.558 3.975 1 98.69 85 PHE A O 1
ATOM 673 N N . GLN A 1 86 ? 7.57 -0.364 2.512 1 98.62 86 GLN A N 1
ATOM 674 C CA . GLN A 1 86 ? 7.645 0.837 3.336 1 98.62 86 GLN A CA 1
ATOM 675 C C . GLN A 1 86 ? 6.426 1.729 3.121 1 98.62 86 GLN A C 1
ATOM 677 O O . GLN A 1 86 ? 5.871 2.273 4.078 1 98.62 86 GLN A O 1
ATOM 682 N N . GLN A 1 87 ? 5.973 1.825 1.842 1 98.75 87 GLN A N 1
ATOM 683 C CA . GLN A 1 87 ? 4.934 2.834 1.662 1 98.75 87 GLN A CA 1
ATOM 684 C C . GLN A 1 87 ? 4.059 2.516 0.453 1 98.75 87 GLN A C 1
ATOM 686 O O . GLN A 1 87 ? 4.449 1.723 -0.408 1 98.75 87 GLN A O 1
ATOM 691 N N . THR A 1 88 ? 2.879 3.104 0.384 1 98.94 88 THR A N 1
ATOM 692 C CA . THR A 1 88 ? 1.949 3.24 -0.733 1 98.94 88 THR A CA 1
ATOM 693 C C . THR A 1 88 ? 1.611 4.707 -0.981 1 98.94 88 THR A C 1
ATOM 695 O O . THR A 1 88 ? 1.294 5.441 -0.044 1 98.94 88 THR A O 1
ATOM 698 N N . MET A 1 89 ? 1.744 5.152 -2.236 1 98.94 89 MET A N 1
ATOM 699 C CA . MET A 1 89 ? 1.553 6.57 -2.531 1 98.94 89 MET A CA 1
ATOM 700 C C . MET A 1 89 ? 0.241 6.797 -3.275 1 98.94 89 MET A C 1
ATOM 702 O O . MET A 1 89 ? -0.045 6.117 -4.262 1 98.94 89 MET A O 1
ATOM 706 N N . LEU A 1 90 ? -0.584 7.688 -2.795 1 98.94 90 LEU A N 1
ATOM 707 C CA . LEU A 1 90 ? -1.804 8.156 -3.443 1 98.94 90 LEU A CA 1
ATOM 708 C C . LEU A 1 90 ? -1.746 9.664 -3.686 1 98.94 90 LEU A C 1
ATOM 710 O O . LEU A 1 90 ? -1.294 10.414 -2.822 1 98.94 90 LEU A O 1
ATOM 714 N N . ARG A 1 91 ? -2.154 10.055 -4.844 1 98.94 91 ARG A N 1
ATOM 715 C CA . ARG A 1 91 ? -2.348 11.477 -5.109 1 98.94 91 ARG A CA 1
ATOM 716 C C . ARG A 1 91 ? -3.66 11.969 -4.508 1 98.94 91 ARG A C 1
ATOM 718 O O . ARG A 1 91 ? -4.68 11.289 -4.586 1 98.94 91 ARG A O 1
ATOM 725 N N . VAL A 1 92 ? -3.57 13.102 -3.906 1 98.94 92 VAL A N 1
ATOM 726 C CA . VAL A 1 92 ? -4.781 13.617 -3.279 1 98.94 92 VAL A CA 1
ATOM 727 C C . VAL A 1 92 ? -5.039 15.047 -3.75 1 98.94 92 VAL A C 1
ATOM 729 O O . VAL A 1 92 ? -4.098 15.805 -4.004 1 98.94 92 VAL A O 1
ATOM 732 N N . LYS A 1 93 ? -6.262 15.398 -3.826 1 98.81 93 LYS A N 1
ATOM 733 C CA . LYS A 1 93 ? -6.707 16.688 -4.355 1 98.81 93 LYS A CA 1
ATOM 734 C C . LYS A 1 93 ? -6.566 17.781 -3.316 1 98.81 93 LYS A C 1
ATOM 736 O O . LYS A 1 93 ? -6.098 18.891 -3.627 1 98.81 93 LYS A O 1
ATOM 741 N N . ASP A 1 94 ? -7.012 17.578 -2.115 1 98.81 94 ASP A N 1
ATOM 742 C CA . ASP A 1 94 ? -7.066 18.531 -1.009 1 98.81 94 ASP A CA 1
ATOM 743 C C . ASP A 1 94 ? -6.492 17.922 0.269 1 98.81 94 ASP A C 1
ATOM 745 O O . ASP A 1 94 ? -7.145 17.109 0.919 1 98.81 94 ASP A O 1
ATOM 749 N N . PRO A 1 95 ? -5.316 18.297 0.65 1 98.75 95 PRO A N 1
ATOM 750 C CA . PRO A 1 95 ? -4.668 17.688 1.809 1 98.75 95 PRO A CA 1
ATOM 751 C C . PRO A 1 95 ? -5.438 17.906 3.107 1 98.75 95 PRO A C 1
ATOM 753 O O . PRO A 1 95 ? -5.367 17.094 4.023 1 98.75 95 PRO A O 1
ATOM 756 N N . LYS A 1 96 ? -6.156 19 3.229 1 98.69 96 LYS A N 1
ATOM 757 C CA . LYS A 1 96 ? -6.945 19.234 4.434 1 98.69 96 LYS A CA 1
ATOM 758 C C . LYS A 1 96 ? -7.984 18.125 4.625 1 98.69 96 LYS A C 1
ATOM 760 O O . LYS A 1 96 ? -8.117 17.578 5.719 1 98.69 96 LYS A O 1
ATOM 765 N N . LYS A 1 97 ? -8.734 17.844 3.561 1 98.69 97 LYS A N 1
ATOM 766 C CA . LYS A 1 97 ? -9.75 16.797 3.621 1 98.69 97 LYS A CA 1
ATOM 767 C C . LYS A 1 97 ? -9.117 15.422 3.83 1 98.69 97 LYS A C 1
ATOM 769 O O . LYS A 1 97 ? -9.609 14.617 4.629 1 98.69 97 LYS A O 1
ATOM 774 N N . SER A 1 98 ? -8.055 15.188 3.111 1 98.88 98 SER A N 1
ATOM 775 C CA . SER A 1 98 ? -7.406 13.883 3.186 1 98.88 98 SER A CA 1
ATOM 776 C C . SER A 1 98 ? -6.789 13.648 4.559 1 98.88 98 SER A C 1
ATOM 778 O O . SER A 1 98 ? -6.918 12.562 5.129 1 98.88 98 SER A O 1
ATOM 780 N N . LEU A 1 99 ? -6.117 14.648 5.066 1 98.88 99 LEU A N 1
ATOM 781 C CA . LEU A 1 99 ? -5.504 14.5 6.383 1 98.88 99 LEU A CA 1
ATOM 782 C C . LEU A 1 99 ? -6.562 14.305 7.461 1 98.88 99 LEU A C 1
ATOM 784 O O . LEU A 1 99 ? -6.371 13.523 8.391 1 98.88 99 LEU A O 1
ATOM 788 N N . ASP A 1 100 ? -7.664 15.055 7.367 1 98.62 100 ASP A N 1
ATOM 789 C CA . ASP A 1 100 ? -8.758 14.836 8.312 1 98.62 100 ASP A CA 1
ATOM 790 C C . ASP A 1 100 ? -9.227 13.383 8.266 1 98.62 100 ASP A C 1
ATOM 792 O O . ASP A 1 100 ? -9.359 12.734 9.312 1 98.62 100 ASP A O 1
ATOM 796 N N . PHE A 1 101 ? -9.422 12.844 7.102 1 98.81 101 PHE A N 1
ATOM 797 C CA . PHE A 1 101 ? -9.922 11.484 6.926 1 98.81 101 PHE A CA 1
ATOM 798 C C . PHE A 1 101 ? -8.93 10.469 7.48 1 98.81 101 PHE A C 1
ATOM 800 O O . PHE A 1 101 ? -9.305 9.609 8.281 1 98.81 101 PHE A O 1
ATOM 807 N N . TYR A 1 102 ? -7.68 10.508 7.125 1 98.81 102 TYR A N 1
ATOM 808 C CA . TYR A 1 102 ? -6.723 9.453 7.441 1 98.81 102 TYR A CA 1
ATOM 809 C C . TYR A 1 102 ? -6.266 9.555 8.891 1 98.81 102 TYR A C 1
ATOM 811 O O . TYR A 1 102 ? -5.852 8.555 9.492 1 98.81 102 TYR A O 1
ATOM 819 N N . THR A 1 103 ? -6.336 10.766 9.508 1 98.31 103 THR A N 1
ATOM 820 C CA . THR A 1 103 ? -5.934 10.883 10.906 1 98.31 103 THR A CA 1
ATOM 821 C C . THR A 1 103 ? -7.137 10.727 11.828 1 98.31 103 THR A C 1
ATOM 823 O O . THR A 1 103 ? -7.277 9.711 12.516 1 98.31 103 THR A O 1
ATOM 826 N N . ARG A 1 104 ? -8.102 11.609 11.703 1 97.38 104 ARG A N 1
ATOM 827 C CA . ARG A 1 104 ? -9.234 11.609 12.625 1 97.38 104 ARG A CA 1
ATOM 828 C C . ARG A 1 104 ? -10.117 10.383 12.414 1 97.38 104 ARG A C 1
ATOM 830 O O . ARG A 1 104 ? -10.539 9.742 13.383 1 97.38 104 ARG A O 1
ATOM 837 N N . VAL A 1 105 ? -10.383 10.062 11.227 1 97.44 105 VAL A N 1
ATOM 838 C CA . VAL A 1 105 ? -11.328 8.992 10.93 1 97.44 105 VAL A CA 1
ATOM 839 C C . VAL A 1 105 ? -10.633 7.637 11.023 1 97.44 105 VAL A C 1
ATOM 841 O O . VAL A 1 105 ? -11.07 6.754 11.758 1 97.44 105 VAL A O 1
ATOM 844 N N . LEU A 1 106 ? -9.508 7.469 10.328 1 98.38 106 LEU A N 1
ATOM 845 C CA . LEU A 1 106 ? -8.875 6.16 10.266 1 98.38 106 LEU A CA 1
ATOM 846 C C . LEU A 1 106 ? -7.863 5.988 11.391 1 98.38 106 LEU A C 1
ATOM 848 O O . LEU A 1 106 ? -7.359 4.883 11.625 1 98.38 106 LEU A O 1
ATOM 852 N N . GLY A 1 107 ? -7.488 7.055 12 1 97.62 107 GLY A N 1
ATOM 853 C CA . GLY A 1 107 ? -6.688 6.945 13.211 1 97.62 107 GLY A CA 1
ATOM 854 C C . GLY A 1 107 ? -5.195 6.918 12.93 1 97.62 107 GLY A C 1
ATOM 855 O O . GLY A 1 107 ? -4.406 6.547 13.805 1 97.62 107 GLY A O 1
ATOM 856 N N . MET A 1 108 ? -4.734 7.258 11.766 1 98.44 108 MET A N 1
ATOM 857 C CA . MET A 1 108 ? -3.303 7.309 11.484 1 98.44 108 MET A CA 1
ATOM 858 C C . MET A 1 108 ? -2.668 8.555 12.102 1 98.44 108 MET A C 1
ATOM 860 O O . MET A 1 108 ? -3.367 9.516 12.422 1 98.44 108 MET A O 1
ATOM 864 N N . THR A 1 109 ? -1.361 8.5 12.234 1 98.5 109 THR A N 1
ATOM 865 C CA . THR A 1 109 ? -0.554 9.625 12.672 1 98.5 109 THR A CA 1
ATOM 866 C C . THR A 1 109 ? 0.226 10.227 11.508 1 98.5 109 THR A C 1
ATOM 868 O O . THR A 1 109 ? 0.782 9.492 10.688 1 98.5 109 THR A O 1
ATOM 871 N N . LEU A 1 110 ? 0.154 11.547 11.359 1 98.69 110 LEU A N 1
ATOM 872 C CA . LEU A 1 110 ? 1.062 12.203 10.43 1 98.69 110 LEU A CA 1
ATOM 873 C C . LEU A 1 110 ? 2.498 12.148 10.938 1 98.69 110 LEU A C 1
ATOM 875 O O . LEU A 1 110 ? 2.82 12.727 11.977 1 98.69 110 LEU A O 1
ATOM 879 N N . LEU A 1 111 ? 3.318 11.484 10.211 1 98.62 111 LEU A N 1
ATOM 880 C CA . LEU A 1 111 ? 4.691 11.25 10.648 1 98.62 111 LEU A CA 1
ATOM 881 C C . LEU A 1 111 ? 5.602 12.383 10.203 1 98.62 111 LEU A C 1
ATOM 883 O O . LEU A 1 111 ? 6.488 12.805 10.945 1 98.62 111 LEU A O 1
ATOM 887 N N . GLN A 1 112 ? 5.383 12.828 9 1 98.69 112 GLN A N 1
ATOM 888 C CA . GLN A 1 112 ? 6.262 13.859 8.445 1 98.69 112 GLN A CA 1
ATOM 889 C C . GLN A 1 112 ? 5.66 14.469 7.18 1 98.69 112 GLN A C 1
ATOM 891 O O . GLN A 1 112 ? 4.977 13.781 6.414 1 98.69 112 GLN A O 1
ATOM 896 N N . LYS A 1 113 ? 5.836 15.734 7.016 1 98.5 113 LYS A N 1
ATOM 897 C CA . LYS A 1 113 ? 5.457 16.484 5.824 1 98.5 113 LYS A CA 1
ATOM 898 C C . LYS A 1 113 ? 6.684 17.062 5.121 1 98.5 113 LYS A C 1
ATOM 900 O O . LYS A 1 113 ? 7.609 17.547 5.777 1 98.5 113 LYS A O 1
ATOM 905 N N . PHE A 1 114 ? 6.703 16.984 3.793 1 97.62 114 PHE A N 1
ATOM 906 C CA . PHE A 1 114 ? 7.723 17.625 2.984 1 97.62 114 PHE A CA 1
ATOM 907 C C . PHE A 1 114 ? 7.09 18.562 1.962 1 97.62 114 PHE A C 1
ATOM 909 O O . PHE A 1 114 ? 6.082 18.219 1.342 1 97.62 114 PHE A O 1
ATOM 916 N N . ASP A 1 115 ? 7.699 19.75 1.818 1 97.5 115 ASP A N 1
ATOM 917 C CA . ASP A 1 115 ? 7.309 20.703 0.778 1 97.5 115 ASP A CA 1
ATOM 918 C C . ASP A 1 115 ? 8.398 20.828 -0.289 1 97.5 115 ASP A C 1
ATOM 920 O O . ASP A 1 115 ? 9.586 20.906 0.033 1 97.5 115 ASP A O 1
ATOM 924 N N . PHE A 1 116 ? 7.934 20.75 -1.513 1 96.38 116 PHE A N 1
ATOM 925 C CA . PHE A 1 116 ? 8.82 20.938 -2.654 1 96.38 116 PHE A CA 1
ATOM 926 C C . PHE A 1 116 ? 8.383 22.125 -3.494 1 96.38 116 PHE A C 1
ATOM 928 O O . PHE A 1 116 ? 7.699 21.969 -4.508 1 96.38 116 PHE A O 1
ATOM 935 N N . PRO A 1 117 ? 8.836 23.281 -3.182 1 96.31 117 PRO A N 1
ATOM 936 C CA . PRO A 1 117 ? 8.336 24.516 -3.805 1 96.31 117 PRO A CA 1
ATOM 937 C C . PRO A 1 117 ? 8.656 24.594 -5.297 1 96.31 117 PRO A C 1
ATOM 939 O O . PRO A 1 117 ? 7.84 25.078 -6.082 1 96.31 117 PRO A O 1
ATOM 942 N N . THR A 1 118 ? 9.828 24.141 -5.715 1 93.88 118 THR A N 1
ATOM 943 C CA . THR A 1 118 ? 10.234 24.219 -7.113 1 93.88 118 THR A CA 1
ATOM 944 C C . THR A 1 118 ? 9.258 23.453 -8.008 1 93.88 118 THR A C 1
ATOM 946 O O . THR A 1 118 ? 8.883 23.938 -9.078 1 93.88 118 THR A O 1
ATOM 949 N N . MET A 1 119 ? 8.852 22.375 -7.504 1 95.12 119 MET A N 1
ATOM 950 C CA . MET A 1 119 ? 7.961 21.531 -8.289 1 95.12 119 MET A CA 1
ATOM 951 C C . MET A 1 119 ? 6.512 21.703 -7.844 1 95.12 119 MET A C 1
ATOM 953 O O . MET A 1 119 ? 5.609 21.078 -8.398 1 95.12 119 MET A O 1
ATOM 957 N N . LYS A 1 120 ? 6.297 22.453 -6.816 1 97.62 120 LYS A N 1
ATOM 958 C CA . LYS A 1 120 ? 4.992 22.875 -6.316 1 97.62 120 LYS A CA 1
ATOM 959 C C . LYS A 1 120 ? 4.16 21.688 -5.859 1 97.62 120 LYS A C 1
ATOM 961 O O . LYS A 1 120 ? 3.02 21.516 -6.297 1 97.62 120 LYS A O 1
ATOM 966 N N . PHE A 1 121 ? 4.703 20.891 -5 1 98.31 121 PHE A N 1
ATOM 967 C CA . PHE A 1 121 ? 3.924 19.828 -4.398 1 98.31 121 PHE A CA 1
ATOM 968 C C . PHE A 1 121 ? 4.406 19.531 -2.98 1 98.31 121 PHE A C 1
ATOM 970 O O . PHE A 1 121 ? 5.465 20 -2.57 1 98.31 121 PHE A O 1
ATOM 977 N N . SER A 1 122 ? 3.588 18.875 -2.197 1 98.81 122 SER A N 1
ATOM 978 C CA . SER A 1 122 ? 3.895 18.422 -0.842 1 98.81 122 SER A CA 1
ATOM 979 C C . SER A 1 122 ? 3.645 16.922 -0.681 1 98.81 122 SER A C 1
ATOM 981 O O . SER A 1 122 ? 2.803 16.359 -1.378 1 98.81 122 SER A O 1
ATOM 983 N N . LEU A 1 123 ? 4.426 16.344 0.194 1 98.81 123 LEU A N 1
ATOM 984 C CA . LEU A 1 123 ? 4.246 14.961 0.595 1 98.81 123 LEU A CA 1
ATOM 985 C C . LEU A 1 123 ? 3.857 14.859 2.066 1 98.81 123 LEU A C 1
ATOM 987 O O . LEU A 1 123 ? 4.395 15.586 2.904 1 98.81 123 LEU A O 1
ATOM 991 N N . TYR A 1 124 ? 2.889 14.07 2.369 1 98.94 124 TYR A N 1
ATOM 992 C CA . TYR A 1 124 ? 2.475 13.742 3.729 1 98.94 124 TYR A CA 1
ATOM 993 C C . TYR A 1 124 ? 2.631 12.25 3.998 1 98.94 124 TYR A C 1
ATOM 995 O O . TYR A 1 124 ? 2.023 11.422 3.316 1 98.94 124 TYR A O 1
ATOM 1003 N N . PHE A 1 125 ? 3.459 11.875 4.91 1 98.88 125 PHE A N 1
ATOM 1004 C CA . PHE A 1 125 ? 3.631 10.477 5.297 1 98.88 125 PHE A CA 1
ATOM 1005 C C . PHE A 1 125 ? 2.846 10.164 6.562 1 98.88 125 PHE A C 1
ATOM 1007 O O . PHE A 1 125 ? 3.031 10.82 7.594 1 98.88 125 PHE A O 1
ATOM 1014 N N . LEU A 1 126 ? 1.997 9.141 6.48 1 98.94 126 LEU A N 1
ATOM 1015 C CA . LEU A 1 126 ? 1.134 8.742 7.586 1 98.94 126 LEU A CA 1
ATOM 1016 C C . LEU A 1 126 ? 1.332 7.27 7.926 1 98.94 126 LEU A C 1
ATOM 1018 O O . LEU A 1 126 ? 1.7 6.473 7.059 1 98.94 126 LEU A O 1
ATOM 1022 N N . GLY A 1 127 ? 1.119 6.887 9.102 1 98.5 127 GLY A N 1
ATOM 1023 C CA . GLY A 1 127 ? 1.146 5.504 9.547 1 98.5 127 GLY A CA 1
ATOM 1024 C C . GLY A 1 127 ? 0.576 5.316 10.945 1 98.5 127 GLY A C 1
ATOM 1025 O O . GLY A 1 127 ? 0.149 6.281 11.578 1 98.5 127 GLY A O 1
ATOM 1026 N N . TYR A 1 128 ? 0.45 4.074 11.305 1 97.94 128 TYR A N 1
ATOM 1027 C CA . TYR A 1 128 ? 0.019 3.758 12.664 1 97.94 128 TYR A CA 1
ATOM 1028 C C . TYR A 1 128 ? 1.212 3.662 13.609 1 97.94 128 TYR A C 1
ATOM 1030 O O . TYR A 1 128 ? 1.756 2.576 13.82 1 97.94 128 TYR A O 1
ATOM 1038 N N . GLU A 1 129 ? 1.667 4.809 14.078 1 96.94 129 GLU A N 1
ATOM 1039 C CA . GLU A 1 129 ? 2.785 4.98 15.008 1 96.94 129 GLU A CA 1
ATOM 1040 C C . GLU A 1 129 ? 2.385 5.84 16.203 1 96.94 129 GLU A C 1
ATOM 1042 O O . GLU A 1 129 ? 1.469 6.656 16.109 1 96.94 129 GLU A O 1
ATOM 1047 N N . ASP A 1 130 ? 3.074 5.57 17.281 1 95 130 ASP A N 1
ATOM 1048 C CA . ASP A 1 130 ? 2.895 6.441 18.438 1 95 130 ASP A CA 1
ATOM 1049 C C . ASP A 1 130 ? 3.51 7.816 18.188 1 95 130 ASP A C 1
ATOM 1051 O O . ASP A 1 130 ? 4.695 7.922 17.875 1 95 130 ASP A O 1
ATOM 1055 N N . LYS A 1 131 ? 2.715 8.828 18.297 1 95.56 131 LYS A N 1
ATOM 1056 C CA . LYS A 1 131 ? 3.166 10.195 18.062 1 95.56 131 LYS A CA 1
ATOM 1057 C C . LYS A 1 131 ? 4.379 10.539 18.922 1 95.56 131 LYS A C 1
ATOM 1059 O O . LYS A 1 131 ? 5.234 11.328 18.516 1 95.56 131 LYS A O 1
ATOM 1064 N N . ASN A 1 132 ? 4.457 9.93 20.094 1 95.38 132 ASN A N 1
ATOM 1065 C CA . ASN A 1 132 ? 5.539 10.219 21.016 1 95.38 132 ASN A CA 1
ATOM 1066 C C . ASN A 1 132 ? 6.859 9.617 20.547 1 95.38 132 ASN A C 1
ATOM 1068 O O . ASN A 1 132 ? 7.926 9.969 21.062 1 95.38 132 ASN A O 1
ATOM 1072 N N . ASP A 1 133 ? 6.801 8.727 19.578 1 96.31 133 ASP A N 1
ATOM 1073 C CA . ASP A 1 133 ? 8.008 8.086 19.062 1 96.31 133 ASP A CA 1
ATOM 1074 C C . ASP A 1 133 ? 8.617 8.891 17.922 1 96.31 133 ASP A C 1
ATOM 1076 O O . ASP A 1 133 ? 9.727 8.602 17.469 1 96.31 133 ASP A O 1
ATOM 1080 N N . ILE A 1 134 ? 7.957 9.898 17.438 1 97.38 134 ILE A N 1
ATOM 1081 C CA . ILE A 1 134 ? 8.43 10.695 16.297 1 97.38 134 ILE A CA 1
ATOM 1082 C C . ILE A 1 134 ? 9.586 11.586 16.75 1 97.38 134 ILE A C 1
ATOM 1084 O O . ILE A 1 134 ? 9.422 12.445 17.609 1 97.38 134 ILE A O 1
ATOM 1088 N N . PRO A 1 135 ? 10.734 11.438 16.078 1 97.69 135 PRO A N 1
ATOM 1089 C CA . PRO A 1 135 ? 11.852 12.312 16.453 1 97.69 135 PRO A CA 1
ATOM 1090 C C . PRO A 1 135 ? 11.555 13.789 16.203 1 97.69 135 PRO A C 1
ATOM 1092 O O . PRO A 1 135 ? 10.914 14.133 15.203 1 97.69 135 PRO A O 1
ATOM 1095 N N . LYS A 1 136 ? 12.102 14.648 17 1 96.06 136 LYS A N 1
ATOM 1096 C CA . LYS A 1 136 ? 11.891 16.078 16.875 1 96.06 136 LYS A CA 1
ATOM 1097 C C . LYS A 1 136 ? 12.797 16.688 15.805 1 96.06 136 LYS A C 1
ATOM 1099 O O . LYS A 1 136 ? 12.375 17.562 15.039 1 96.06 136 LYS A O 1
ATOM 1104 N N . ASP A 1 137 ? 13.992 16.203 15.789 1 95.69 137 ASP A N 1
ATOM 1105 C CA . ASP A 1 137 ? 14.969 16.688 14.828 1 95.69 137 ASP A CA 1
ATOM 1106 C C . ASP A 1 137 ? 14.719 16.109 13.438 1 95.69 137 ASP A C 1
ATOM 1108 O O . ASP A 1 137 ? 14.586 14.898 13.281 1 95.69 137 ASP A O 1
ATOM 1112 N N . LYS A 1 138 ? 14.695 16.922 12.5 1 90.88 138 LYS A N 1
ATOM 1113 C CA . LYS A 1 138 ? 14.375 16.516 11.141 1 90.88 138 LYS A CA 1
ATOM 1114 C C . LYS A 1 138 ? 15.375 15.477 10.625 1 90.88 138 LYS A C 1
ATOM 1116 O O . LYS A 1 138 ? 14.992 14.547 9.914 1 90.88 138 LYS A O 1
ATOM 1121 N N . THR A 1 139 ? 16.625 15.688 10.898 1 94.44 139 THR A N 1
ATOM 1122 C CA . THR A 1 139 ? 17.672 14.797 10.398 1 94.44 139 THR A CA 1
ATOM 1123 C C . THR A 1 139 ? 17.5 13.398 10.977 1 94.44 139 THR A C 1
ATOM 1125 O O . THR A 1 139 ? 17.906 12.414 10.352 1 94.44 139 THR A O 1
ATOM 1128 N N . GLU A 1 140 ? 16.875 13.336 12.133 1 96.44 140 GLU A N 1
ATOM 1129 C CA . GLU A 1 140 ? 16.578 12.047 12.75 1 96.44 140 GLU A CA 1
ATOM 1130 C C . GLU A 1 140 ? 15.203 11.539 12.328 1 96.44 140 GLU A C 1
ATOM 1132 O O . GLU A 1 140 ? 14.992 10.336 12.172 1 96.44 140 GLU A O 1
ATOM 1137 N N . ARG A 1 141 ? 14.289 12.453 12.156 1 98 141 ARG A N 1
ATOM 1138 C CA . ARG A 1 141 ? 12.906 12.109 11.867 1 98 141 ARG A CA 1
ATOM 1139 C C . ARG A 1 141 ? 12.773 11.484 10.484 1 98 141 ARG A C 1
ATOM 1141 O O . ARG A 1 141 ? 12.023 10.516 10.305 1 98 141 ARG A O 1
ATOM 1148 N N . THR A 1 142 ? 13.562 11.953 9.539 1 98 142 THR A N 1
ATOM 1149 C CA . THR A 1 142 ? 13.398 11.508 8.156 1 98 142 THR A CA 1
ATOM 1150 C C . THR A 1 142 ? 13.789 10.039 8.016 1 98 142 THR A C 1
ATOM 1152 O O . THR A 1 142 ? 12.984 9.219 7.566 1 98 142 THR A O 1
ATOM 1155 N N . PRO A 1 143 ? 15.047 9.672 8.492 1 97.81 143 PRO A N 1
ATOM 1156 C CA . PRO A 1 143 ? 15.328 8.234 8.438 1 97.81 143 PRO A CA 1
ATOM 1157 C C . PRO A 1 143 ? 14.352 7.406 9.258 1 97.81 143 PRO A C 1
ATOM 1159 O O . PRO A 1 143 ? 14.023 6.277 8.875 1 97.81 143 PRO A O 1
ATOM 1162 N N . TRP A 1 144 ? 13.914 7.914 10.367 1 98.12 144 TRP A N 1
ATOM 1163 C CA . TRP A 1 144 ? 12.938 7.215 11.195 1 98.12 144 TRP A CA 1
ATOM 1164 C C . TRP A 1 144 ? 11.641 6.984 10.43 1 98.12 144 TRP A C 1
ATOM 1166 O O . TRP A 1 144 ? 11.133 5.859 10.375 1 98.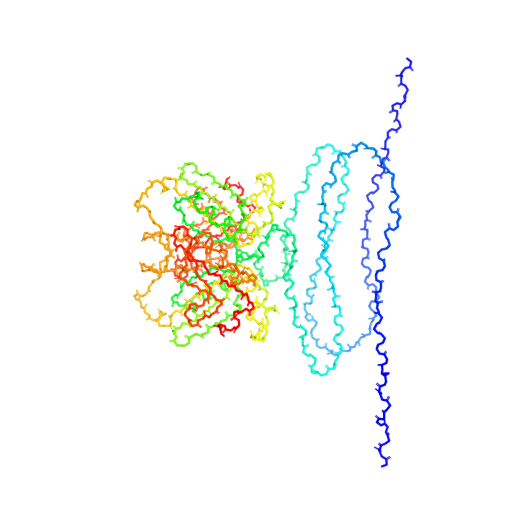12 144 TRP A O 1
ATOM 1176 N N . THR A 1 145 ? 11.141 8 9.766 1 98.62 145 THR A N 1
ATOM 1177 C CA . THR A 1 145 ? 9.906 7.926 9 1 98.62 145 THR A CA 1
ATOM 1178 C C . THR A 1 145 ? 10.008 6.867 7.902 1 98.62 145 THR A C 1
ATOM 1180 O O . THR A 1 145 ? 9.125 6.012 7.777 1 98.62 145 THR A O 1
ATOM 1183 N N . PHE A 1 146 ? 11.102 6.859 7.219 1 98.38 146 PHE A N 1
ATOM 1184 C CA . PHE A 1 146 ? 11.25 5.98 6.062 1 98.38 146 PHE A CA 1
ATOM 1185 C C . PHE A 1 146 ? 11.68 4.582 6.492 1 98.38 146 PHE A C 1
ATOM 1187 O O . PHE A 1 146 ? 11.773 3.674 5.668 1 98.38 146 PHE A O 1
ATOM 1194 N N . SER A 1 147 ? 11.883 4.43 7.797 1 98.06 147 SER A N 1
ATOM 1195 C CA . SER A 1 147 ? 12.133 3.094 8.336 1 98.06 147 SER A CA 1
ATOM 1196 C C . SER A 1 147 ? 10.852 2.473 8.883 1 98.06 147 SER A C 1
ATOM 1198 O O . SER A 1 147 ? 10.852 1.321 9.32 1 98.06 147 SER A O 1
ATOM 1200 N N . ARG A 1 148 ? 9.734 3.227 8.891 1 97.88 148 ARG A N 1
ATOM 1201 C CA . ARG A 1 148 ? 8.461 2.668 9.336 1 97.88 148 ARG A CA 1
ATOM 1202 C C . ARG A 1 148 ? 7.828 1.812 8.242 1 97.88 148 ARG A C 1
ATOM 1204 O O . ARG A 1 148 ? 7.73 2.238 7.086 1 97.88 148 ARG A O 1
ATOM 1211 N N . LYS A 1 149 ? 7.441 0.666 8.688 1 97.5 149 LYS A N 1
ATOM 1212 C CA . LYS A 1 149 ? 6.738 -0.223 7.77 1 97.5 149 LYS A CA 1
ATOM 1213 C C . LYS A 1 149 ? 5.316 0.271 7.504 1 97.5 149 LYS A C 1
ATOM 1215 O O . LYS A 1 149 ? 4.648 0.766 8.414 1 97.5 149 LYS A O 1
ATOM 1220 N N . ALA A 1 150 ? 4.82 0.119 6.219 1 98 150 ALA A N 1
ATOM 1221 C CA . ALA A 1 150 ? 3.424 0.334 5.852 1 98 150 ALA A CA 1
ATOM 1222 C C . ALA A 1 150 ? 3.006 1.78 6.102 1 98 150 ALA A C 1
ATOM 1224 O O . ALA A 1 150 ? 1.996 2.035 6.762 1 98 150 ALA A O 1
ATOM 1225 N N . THR A 1 151 ? 3.711 2.719 5.516 1 98.75 151 THR A N 1
ATOM 1226 C CA . THR A 1 151 ? 3.26 4.105 5.562 1 98.75 151 THR A CA 1
ATOM 1227 C C . THR A 1 151 ? 2.412 4.438 4.336 1 98.75 151 THR A C 1
ATOM 1229 O O . THR A 1 151 ? 2.475 3.738 3.322 1 98.75 151 THR A O 1
ATOM 1232 N N . LEU A 1 152 ? 1.554 5.359 4.5 1 98.94 152 LEU A N 1
ATOM 1233 C CA . LEU A 1 152 ? 0.802 5.969 3.408 1 98.94 152 LEU A CA 1
ATOM 1234 C C . LEU A 1 152 ? 1.408 7.312 3.012 1 98.94 152 LEU A C 1
ATOM 1236 O O . LEU A 1 152 ? 1.614 8.18 3.863 1 98.94 152 LEU A O 1
ATOM 1240 N N . GLU A 1 153 ? 1.813 7.43 1.79 1 98.94 153 GLU A N 1
ATOM 1241 C CA . GLU A 1 153 ? 2.303 8.688 1.235 1 98.94 153 GLU A CA 1
ATOM 1242 C C . GLU A 1 153 ? 1.215 9.398 0.432 1 98.94 153 GLU A C 1
ATOM 1244 O O . GLU A 1 153 ? 0.739 8.867 -0.576 1 98.94 153 GLU A O 1
ATOM 1249 N N . LEU A 1 154 ? 0.82 10.578 0.867 1 98.94 154 LEU A N 1
ATOM 1250 C CA . LEU A 1 154 ? -0.112 11.406 0.11 1 98.94 154 LEU A CA 1
ATOM 1251 C C . LEU A 1 154 ? 0.624 12.523 -0.628 1 98.94 154 LEU A C 1
ATOM 1253 O O . LEU A 1 154 ? 1.414 13.25 -0.027 1 98.94 154 LEU A O 1
ATOM 1257 N N . THR A 1 155 ? 0.398 12.594 -1.906 1 98.94 155 THR A N 1
ATOM 1258 C CA . THR A 1 155 ? 0.998 13.633 -2.734 1 98.94 155 THR A CA 1
ATOM 1259 C C . THR A 1 155 ? -0.04 14.688 -3.117 1 98.94 155 THR A C 1
ATOM 1261 O O . THR A 1 155 ? -1.07 14.359 -3.711 1 98.94 155 THR A O 1
ATOM 1264 N N . HIS A 1 156 ? 0.286 15.898 -2.77 1 98.88 156 HIS A N 1
ATOM 1265 C CA . HIS A 1 156 ? -0.571 17.031 -3.109 1 98.88 156 HIS A CA 1
ATOM 1266 C C . HIS A 1 156 ? 0.125 17.969 -4.078 1 98.88 156 HIS A C 1
ATOM 1268 O O . HIS A 1 156 ? 1.146 18.578 -3.738 1 98.88 156 HIS A O 1
ATOM 1274 N N . ASN A 1 157 ? -0.372 18.031 -5.277 1 98.69 157 ASN A N 1
ATOM 1275 C CA . ASN A 1 157 ? 0.063 19.094 -6.188 1 98.69 157 ASN A CA 1
ATOM 1276 C C . ASN A 1 157 ? -0.659 20.406 -5.91 1 98.69 157 ASN A C 1
ATOM 1278 O O . ASN A 1 157 ? -1.89 20.469 -5.945 1 98.69 157 ASN A O 1
ATOM 1282 N N . TRP A 1 158 ? 0.158 21.406 -5.68 1 98.56 158 TRP A N 1
ATOM 1283 C CA . TRP A 1 158 ? -0.401 22.688 -5.25 1 98.56 158 TRP A CA 1
ATOM 1284 C C . TRP A 1 158 ? -1.4 23.203 -6.27 1 98.56 158 TRP A C 1
ATOM 1286 O O . TRP A 1 158 ? -1.146 23.172 -7.477 1 98.56 158 TRP A O 1
ATOM 1296 N N . GLY A 1 159 ? -2.572 23.703 -5.797 1 98.44 159 GLY A N 1
ATOM 1297 C CA . GLY A 1 159 ? -3.588 24.281 -6.66 1 98.44 159 GLY A CA 1
ATOM 1298 C C . GLY A 1 159 ? -4.742 23.344 -6.941 1 98.44 159 GLY A C 1
ATOM 1299 O O . GLY A 1 159 ? -5.844 23.781 -7.281 1 98.44 159 GLY A O 1
ATOM 1300 N N . THR A 1 160 ? -4.516 22.031 -6.742 1 98.5 160 THR A N 1
ATOM 1301 C CA . THR A 1 160 ? -5.57 21.062 -7.051 1 98.5 160 THR A CA 1
ATOM 1302 C C . THR A 1 160 ? -6.75 21.234 -6.102 1 98.5 160 THR A C 1
ATOM 1304 O O . THR A 1 160 ? -7.895 20.969 -6.473 1 98.5 160 THR A O 1
ATOM 1307 N N . GLU A 1 161 ? -6.543 21.594 -4.883 1 98.25 161 GLU A N 1
ATOM 1308 C CA . GLU A 1 161 ? -7.602 21.781 -3.893 1 98.25 161 GLU A CA 1
ATOM 1309 C C . GLU A 1 161 ? -8.594 22.844 -4.332 1 98.25 161 GLU A C 1
ATOM 1311 O O . GLU A 1 161 ? -9.742 22.859 -3.871 1 98.25 161 GLU A O 1
ATOM 1316 N N . ASN A 1 162 ? -8.18 23.734 -5.254 1 97.44 162 ASN A N 1
ATOM 1317 C CA . ASN A 1 162 ? -9.016 24.844 -5.695 1 97.44 162 ASN A CA 1
ATOM 1318 C C . ASN A 1 162 ? -9.523 24.625 -7.117 1 97.44 162 ASN A C 1
ATOM 1320 O O . ASN A 1 162 ? -10.211 25.484 -7.668 1 97.44 162 ASN A O 1
ATOM 1324 N N . ASP A 1 163 ? -9.164 23.578 -7.781 1 97.44 163 ASP A N 1
ATOM 1325 C CA . ASP A 1 163 ? -9.578 23.266 -9.148 1 97.44 163 ASP A CA 1
ATOM 1326 C C . ASP A 1 163 ? -10.773 22.312 -9.156 1 97.44 163 ASP A C 1
ATOM 1328 O O . ASP A 1 163 ? -10.602 21.109 -8.977 1 97.44 163 ASP A O 1
ATOM 1332 N N . GLU A 1 164 ? -11.891 22.75 -9.461 1 95.5 164 GLU A N 1
ATOM 1333 C CA . GLU A 1 164 ? -13.117 21.953 -9.422 1 95.5 164 GLU A CA 1
ATOM 1334 C C . GLU A 1 164 ? -13.094 20.844 -10.477 1 95.5 164 GLU A C 1
ATOM 1336 O O . GLU A 1 164 ? -13.781 19.828 -10.336 1 95.5 164 GLU A O 1
ATOM 1341 N N . LYS A 1 165 ? -12.336 21.016 -11.477 1 96.19 165 LYS A N 1
ATOM 1342 C CA . LYS A 1 165 ? -12.297 20.062 -12.586 1 96.19 165 LYS A CA 1
ATOM 1343 C C . LYS A 1 165 ? -11.289 18.953 -12.32 1 96.19 165 LYS A C 1
ATOM 1345 O O . LYS A 1 165 ? -11.289 17.922 -13.016 1 96.19 165 LYS A O 1
ATOM 1350 N N . GLN A 1 166 ? -10.453 19.141 -11.32 1 96.06 166 GLN A N 1
ATOM 1351 C CA . GLN A 1 166 ? -9.43 18.141 -11.008 1 96.06 166 GLN A CA 1
ATOM 1352 C C . GLN A 1 166 ? -10 17.016 -10.164 1 96.06 166 GLN A C 1
ATOM 1354 O O . GLN A 1 166 ? -10.75 17.25 -9.219 1 96.06 166 GLN A O 1
ATOM 1359 N N . SER A 1 167 ? -9.797 15.781 -10.586 1 97.5 167 SER A N 1
ATOM 1360 C CA . SER A 1 167 ? -10.156 14.594 -9.828 1 97.5 167 SER A CA 1
ATOM 1361 C C . SER A 1 167 ? -9.148 13.469 -10.039 1 97.5 167 SER A C 1
ATOM 1363 O O . SER A 1 167 ? -8.477 13.422 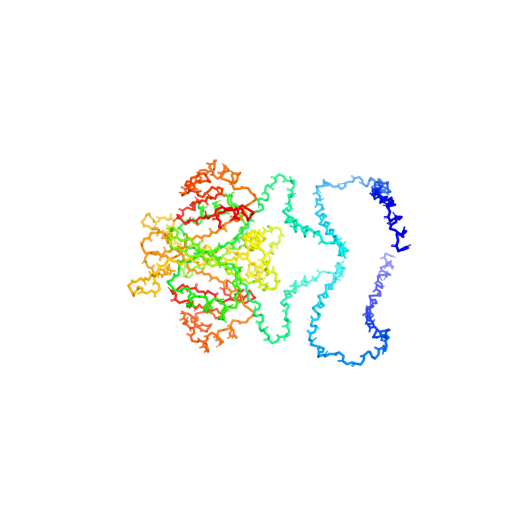-11.07 1 97.5 167 SER A O 1
ATOM 1365 N N . TYR A 1 168 ? -9.039 12.633 -9.055 1 98.5 168 TYR A N 1
ATOM 1366 C CA . TYR A 1 168 ? -8.156 11.477 -9.195 1 98.5 168 TYR A CA 1
ATOM 1367 C C . TYR A 1 168 ? -8.961 10.203 -9.398 1 98.5 168 TYR A C 1
ATOM 1369 O O . TYR A 1 168 ? -10.109 10.102 -8.961 1 98.5 168 TYR A O 1
ATOM 1377 N N . HIS A 1 169 ? -8.344 9.344 -10.133 1 98.5 169 HIS A N 1
ATOM 1378 C CA . HIS A 1 169 ? -8.93 8.047 -10.445 1 98.5 169 HIS A CA 1
ATOM 1379 C C . HIS A 1 169 ? -8.609 7.023 -9.359 1 98.5 169 HIS A C 1
ATOM 1381 O O . HIS A 1 169 ? -7.453 6.891 -8.945 1 98.5 169 HIS A O 1
ATOM 1387 N N . ASN A 1 170 ? -9.617 6.289 -8.906 1 98.44 170 ASN A N 1
ATOM 1388 C CA . ASN A 1 170 ? -9.43 5.406 -7.762 1 98.44 170 ASN A CA 1
ATOM 1389 C C . ASN A 1 170 ? -9 4.008 -8.195 1 98.44 170 ASN A C 1
ATOM 1391 O O . ASN A 1 170 ? -8.742 3.146 -7.355 1 98.44 170 ASN A O 1
ATOM 1395 N N . GLY A 1 171 ? -9 3.742 -9.477 1 98.5 171 GLY A N 1
ATOM 1396 C CA . GLY A 1 171 ? -8.477 2.496 -10.016 1 98.5 171 GLY A CA 1
ATOM 1397 C C . GLY A 1 171 ? -9.523 1.399 -10.102 1 98.5 171 GLY A C 1
ATOM 1398 O O . GLY A 1 171 ? -9.211 0.275 -10.508 1 98.5 171 GLY A O 1
ATOM 1399 N N . ASN A 1 172 ? -10.844 1.683 -9.82 1 98.44 172 ASN A N 1
ATOM 1400 C CA . ASN A 1 172 ? -11.852 0.634 -9.75 1 98.44 172 ASN A CA 1
ATOM 1401 C C . ASN A 1 172 ? -12.898 0.789 -10.844 1 98.44 172 ASN A C 1
ATOM 1403 O O . ASN A 1 172 ? -13.883 0.049 -10.875 1 98.44 172 ASN A O 1
ATOM 1407 N N . SER A 1 173 ? -12.734 1.73 -11.68 1 97.12 173 SER A N 1
ATOM 1408 C CA . SER A 1 173 ? -13.391 1.848 -12.977 1 97.12 173 SER A CA 1
ATOM 1409 C C . SER A 1 173 ? -12.367 1.886 -14.109 1 97.12 173 SER A C 1
ATOM 1411 O O . SER A 1 173 ? -11.172 2.074 -13.867 1 97.12 173 SER A O 1
ATOM 1413 N N . ASP A 1 174 ? -12.82 1.766 -15.344 1 96.06 174 ASP A N 1
ATOM 1414 C CA . ASP A 1 174 ? -11.875 1.691 -16.453 1 96.06 174 ASP A CA 1
ATOM 1415 C C . ASP A 1 174 ? -11.148 3.021 -16.641 1 96.06 174 ASP A C 1
ATOM 1417 O O . ASP A 1 174 ? -11.766 4.086 -16.578 1 96.06 174 ASP A O 1
ATOM 1421 N N . PRO A 1 175 ? -9.898 3.061 -16.812 1 97.81 175 PRO A N 1
ATOM 1422 C CA . PRO A 1 175 ? -9 1.904 -16.797 1 97.81 175 PRO A CA 1
ATOM 1423 C C . PRO A 1 175 ? -8.617 1.462 -15.391 1 97.81 175 PRO A C 1
ATOM 1425 O O . PRO A 1 175 ? -8.273 2.297 -14.547 1 97.81 175 PRO A O 1
ATOM 1428 N N . ARG A 1 176 ? -8.625 0.133 -15.164 1 98.38 176 ARG A N 1
ATOM 1429 C CA . ARG A 1 176 ? -8.445 -0.397 -13.812 1 98.38 176 ARG A CA 1
ATOM 1430 C C . ARG A 1 176 ? -6.984 -0.74 -13.547 1 98.38 176 ARG A C 1
ATOM 1432 O O . ARG A 1 176 ? -6.211 -0.94 -14.484 1 98.38 176 ARG A O 1
ATOM 1439 N N . GLY A 1 177 ? -6.598 -0.788 -12.32 1 98.56 177 GLY A N 1
ATOM 1440 C CA . GLY A 1 177 ? -5.273 -1.185 -11.867 1 98.56 177 GLY A CA 1
ATOM 1441 C C . GLY A 1 177 ? -5.191 -1.38 -10.359 1 98.56 177 GLY A C 1
ATOM 1442 O O . GLY A 1 177 ? -5.496 -2.461 -9.852 1 98.56 177 GLY A O 1
ATOM 1443 N N . PHE A 1 178 ? -4.824 -0.27 -9.711 1 98.81 178 PHE A N 1
ATOM 1444 C CA . PHE A 1 178 ? -4.875 -0.233 -8.25 1 98.81 178 PHE A CA 1
ATOM 1445 C C . PHE A 1 178 ? -6.293 -0.493 -7.754 1 98.81 178 PHE A C 1
ATOM 1447 O O . PHE A 1 178 ? -7.258 0.019 -8.32 1 98.81 178 PHE A O 1
ATOM 1454 N N . GLY A 1 179 ? -6.418 -1.318 -6.668 1 98.81 179 GLY A N 1
ATOM 1455 C CA . GLY A 1 179 ? -7.738 -1.613 -6.133 1 98.81 179 GLY A CA 1
ATOM 1456 C C . GLY A 1 179 ? -8.047 -0.84 -4.863 1 98.81 179 GLY A C 1
ATOM 1457 O O . GLY A 1 179 ? -8.953 -0.005 -4.848 1 98.81 179 GLY A O 1
ATOM 1458 N N . HIS A 1 180 ? -7.219 -1.15 -3.805 1 98.94 180 HIS A N 1
ATOM 1459 C CA . HIS A 1 180 ? -7.504 -0.562 -2.5 1 98.94 180 HIS A CA 1
ATOM 1460 C C . HIS A 1 180 ? -6.32 -0.729 -1.552 1 98.94 180 HIS A C 1
ATOM 1462 O O . HIS A 1 180 ? -5.402 -1.504 -1.829 1 98.94 180 HIS A O 1
ATOM 1468 N N . ILE A 1 181 ? -6.332 0.062 -0.533 1 98.94 181 ILE A N 1
ATOM 1469 C CA . ILE A 1 181 ? -5.582 -0.322 0.657 1 98.94 181 ILE A CA 1
ATOM 1470 C C . ILE A 1 181 ? -6.512 -0.996 1.661 1 98.94 181 ILE A C 1
ATOM 1472 O O . ILE A 1 181 ? -7.734 -0.923 1.527 1 98.94 181 ILE A O 1
ATOM 1476 N N . GLY A 1 182 ? -5.926 -1.754 2.562 1 98.88 182 GLY A N 1
ATOM 1477 C CA . GLY A 1 182 ? -6.695 -2.453 3.578 1 98.88 182 GLY A CA 1
ATOM 1478 C C . GLY A 1 182 ? -6.227 -2.16 4.992 1 98.88 182 GLY A C 1
ATOM 1479 O O . GLY A 1 182 ? -5.023 -2.168 5.266 1 98.88 182 GLY A O 1
ATOM 1480 N N . ILE A 1 183 ? -7.141 -1.889 5.805 1 98.81 183 ILE A N 1
ATOM 1481 C CA . ILE A 1 183 ? -6.883 -1.628 7.219 1 98.81 183 ILE A CA 1
ATOM 1482 C C . ILE A 1 183 ? -7.516 -2.727 8.07 1 98.81 183 ILE A C 1
ATOM 1484 O O . ILE A 1 183 ? -8.719 -2.977 7.98 1 98.81 183 ILE A O 1
ATOM 1488 N N . ALA A 1 184 ? -6.672 -3.406 8.805 1 98.62 184 ALA A N 1
ATOM 1489 C CA . ALA A 1 184 ? -7.164 -4.383 9.773 1 98.62 184 ALA A CA 1
ATOM 1490 C C . ALA A 1 184 ? -7.602 -3.701 11.062 1 98.62 184 ALA A C 1
ATOM 1492 O O . ALA A 1 184 ? -6.887 -2.846 11.594 1 98.62 184 ALA A O 1
ATOM 1493 N N . VAL A 1 185 ? -8.758 -4.082 11.508 1 98.19 185 VAL A N 1
ATOM 1494 C CA . VAL A 1 185 ? -9.305 -3.512 12.734 1 98.19 185 VAL A CA 1
ATOM 1495 C C . VAL A 1 185 ? -9.742 -4.629 13.68 1 98.19 185 VAL A C 1
ATOM 1497 O O . VAL A 1 185 ? -10.039 -5.742 13.234 1 98.19 185 VAL A O 1
ATOM 1500 N N . PRO A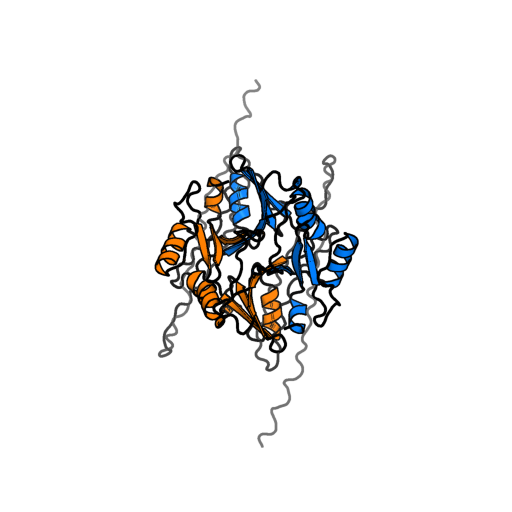 1 186 ? -9.789 -4.332 14.961 1 97.12 186 PRO A N 1
ATOM 1501 C CA . PRO A 1 186 ? -10.211 -5.367 15.898 1 97.12 186 PRO A CA 1
ATOM 1502 C C . PRO A 1 186 ? -11.672 -5.766 15.719 1 97.12 186 PRO A C 1
ATOM 1504 O O . PRO A 1 186 ? -12.031 -6.93 15.922 1 97.12 186 PRO A O 1
ATOM 1507 N N . ASP A 1 187 ? -12.531 -4.852 15.344 1 97 187 ASP A N 1
ATOM 1508 C CA . ASP A 1 187 ? -13.969 -5.051 15.18 1 97 187 ASP A CA 1
ATOM 1509 C C . ASP A 1 187 ? -14.508 -4.227 14.016 1 97 187 ASP A C 1
ATOM 1511 O O . ASP A 1 187 ? -14.656 -3.01 14.125 1 97 187 ASP A O 1
ATOM 1515 N N . VAL A 1 188 ? -14.875 -4.93 12.961 1 98.12 188 VAL A N 1
ATOM 1516 C CA . VAL A 1 188 ? -15.305 -4.27 11.727 1 98.12 188 VAL A CA 1
ATOM 1517 C C . VAL A 1 188 ? -16.594 -3.502 11.977 1 98.12 188 VAL A C 1
ATOM 1519 O O . VAL A 1 188 ? -16.75 -2.363 11.523 1 98.12 188 VAL A O 1
ATOM 1522 N N . TYR A 1 189 ? -17.547 -4.074 12.633 1 97.94 189 TYR A N 1
ATOM 1523 C CA . TYR A 1 189 ? -18.859 -3.451 12.859 1 97.94 189 TYR A CA 1
ATOM 1524 C C . TYR A 1 189 ? -18.719 -2.207 13.727 1 97.94 189 TYR A C 1
ATOM 1526 O O . TYR A 1 189 ? -19.344 -1.181 13.453 1 97.94 189 TYR A O 1
ATOM 1534 N N . LYS A 1 190 ? -17.906 -2.268 14.766 1 97.62 190 LYS A N 1
ATOM 1535 C CA . LYS A 1 190 ? -17.672 -1.104 15.617 1 97.62 190 LYS A CA 1
ATOM 1536 C C . LYS A 1 190 ? -17 0.024 14.844 1 97.62 190 LYS A C 1
ATOM 1538 O O . LYS A 1 190 ? -17.406 1.186 14.953 1 97.62 190 LYS A O 1
ATOM 1543 N N . ALA A 1 191 ? -15.984 -0.32 14.086 1 97.75 191 ALA A N 1
ATOM 1544 C CA . ALA A 1 191 ? -15.305 0.682 13.273 1 97.75 191 ALA A CA 1
ATOM 1545 C C . ALA A 1 191 ? -16.266 1.332 12.281 1 97.75 191 ALA A C 1
ATOM 1547 O O . ALA A 1 191 ? -16.297 2.557 12.141 1 97.75 191 ALA A O 1
ATOM 1548 N N . CYS A 1 192 ? -17.094 0.548 11.672 1 98.06 192 CYS A N 1
ATOM 1549 C CA . CYS A 1 192 ? -18 1.05 10.633 1 98.06 192 CYS A CA 1
ATOM 1550 C C . CYS A 1 192 ? -19.109 1.906 11.234 1 98.06 192 CYS A C 1
ATOM 1552 O O . CYS A 1 192 ? -19.562 2.871 10.617 1 98.06 192 CYS A O 1
ATOM 1554 N N . LYS A 1 193 ? -19.547 1.513 12.398 1 98.06 193 LYS A N 1
ATOM 1555 C CA . LYS A 1 193 ? -20.516 2.375 13.078 1 98.06 193 LYS A CA 1
ATOM 1556 C C . LYS A 1 193 ? -19.938 3.771 13.305 1 98.06 193 LYS A C 1
ATOM 1558 O O . LYS A 1 193 ? -20.609 4.773 13.055 1 98.06 193 LYS A O 1
ATOM 1563 N N . ARG A 1 194 ? -18.688 3.811 13.719 1 97.75 194 ARG A N 1
ATOM 1564 C CA . ARG A 1 194 ? -18.031 5.094 13.914 1 97.75 194 ARG A CA 1
ATOM 1565 C C . ARG A 1 194 ? -17.875 5.84 12.594 1 97.75 194 ARG A C 1
ATOM 1567 O O . ARG A 1 194 ? -18.094 7.051 12.523 1 97.75 194 ARG A O 1
ATOM 1574 N N . PHE A 1 195 ? -17.469 5.137 11.523 1 98.31 195 PHE A N 1
ATOM 1575 C CA . PHE A 1 195 ? -17.312 5.754 10.211 1 98.31 195 PHE A CA 1
ATOM 1576 C C . PHE A 1 195 ? -18.641 6.359 9.742 1 98.31 195 PHE A C 1
ATOM 1578 O O . PHE A 1 195 ? -18.656 7.461 9.188 1 98.31 195 PHE A O 1
ATOM 1585 N N . GLU A 1 196 ? -19.703 5.652 9.969 1 97.62 196 GLU A N 1
ATOM 1586 C CA . GLU A 1 196 ? -21.016 6.156 9.594 1 97.62 196 GLU A CA 1
ATOM 1587 C C . GLU A 1 196 ? -21.344 7.441 10.344 1 97.62 196 GLU A C 1
ATOM 1589 O O . GLU A 1 196 ? -21.844 8.398 9.75 1 97.62 196 GLU A O 1
ATOM 1594 N N . GLU A 1 197 ? -21.078 7.48 11.602 1 97.81 197 GLU A N 1
ATOM 1595 C CA . GLU A 1 197 ? -21.344 8.648 12.43 1 97.81 197 GLU A CA 1
ATOM 1596 C C . GLU A 1 197 ? -20.531 9.859 11.961 1 97.81 197 GLU A C 1
ATOM 1598 O O . GLU A 1 197 ? -20.969 11 12.125 1 97.81 197 GLU A O 1
ATOM 1603 N N . LEU A 1 198 ? -19.438 9.547 11.391 1 98.12 198 LEU A N 1
ATOM 1604 C CA . LEU A 1 198 ? -18.547 10.609 10.938 1 98.12 198 LEU A CA 1
ATOM 1605 C C . LEU A 1 198 ? -18.828 10.977 9.484 1 98.12 198 LEU A C 1
ATOM 1607 O O . LEU A 1 198 ? -18.125 11.797 8.898 1 98.12 198 LEU A O 1
ATOM 1611 N N . GLY A 1 199 ? -19.828 10.344 8.852 1 97.75 199 GLY A N 1
ATOM 1612 C CA . GLY A 1 199 ? -20.281 10.711 7.52 1 97.75 199 GLY A CA 1
ATOM 1613 C C . GLY A 1 199 ? -19.438 10.109 6.418 1 97.75 199 GLY A C 1
ATOM 1614 O O . GLY A 1 199 ? -19.391 10.633 5.301 1 97.75 199 GLY A O 1
ATOM 1615 N N . VAL A 1 200 ? -18.703 9.047 6.699 1 98.56 200 VAL A N 1
ATOM 1616 C CA . VAL A 1 200 ? -17.844 8.391 5.711 1 98.56 200 VAL A CA 1
ATOM 1617 C C . VAL A 1 200 ? -18.719 7.676 4.68 1 98.56 200 VAL A C 1
ATOM 1619 O O . VAL A 1 200 ? -19.719 7.039 5.031 1 98.56 200 VAL A O 1
ATOM 1622 N N . LYS A 1 201 ? -18.312 7.781 3.383 1 98.5 201 LYS A N 1
ATOM 1623 C CA . LYS A 1 201 ? -19.031 7.102 2.307 1 98.5 201 LYS A CA 1
ATOM 1624 C C . LYS A 1 201 ? -18.656 5.625 2.244 1 98.5 201 LYS A C 1
ATOM 1626 O O . LYS A 1 201 ? -17.469 5.281 2.229 1 98.5 201 LYS A O 1
ATOM 1631 N N . PHE A 1 202 ? -19.672 4.734 2.215 1 98.62 202 PHE A N 1
ATOM 1632 C CA . PHE A 1 202 ? -19.453 3.295 2.117 1 98.62 202 PHE A CA 1
ATOM 1633 C C . PHE A 1 202 ? -19.609 2.822 0.677 1 98.62 202 PHE A C 1
ATOM 1635 O O . PHE A 1 202 ? -20.531 3.234 -0.02 1 98.62 202 PHE A O 1
ATOM 1642 N N . VAL A 1 203 ? -18.672 2.049 0.221 1 98.06 203 VAL A N 1
ATOM 1643 C CA . VAL A 1 203 ? -18.828 1.28 -1.01 1 98.06 203 VAL A CA 1
ATOM 1644 C C . VAL A 1 203 ? -19.578 -0.012 -0.721 1 98.06 203 VAL A C 1
ATOM 1646 O O . VAL A 1 203 ? -20.422 -0.437 -1.519 1 98.06 203 VAL A O 1
ATOM 1649 N N . LYS A 1 204 ? -19.219 -0.643 0.402 1 97.69 204 LYS A N 1
ATOM 1650 C CA . LYS A 1 204 ? -19.844 -1.859 0.926 1 97.69 204 LYS A CA 1
ATOM 1651 C C . LYS A 1 204 ? -19.922 -1.819 2.449 1 97.69 204 LYS A C 1
ATOM 1653 O O . LYS A 1 204 ? -18.906 -1.655 3.131 1 97.69 204 LYS A O 1
ATOM 1658 N N . LYS A 1 205 ? -21.156 -1.966 2.908 1 98.06 205 LYS A N 1
ATOM 1659 C CA . LYS A 1 205 ? -21.328 -2.094 4.352 1 98.06 205 LYS A CA 1
ATOM 1660 C C . LYS A 1 205 ? -21.016 -3.516 4.816 1 98.06 205 LYS A C 1
ATOM 1662 O O . LYS A 1 205 ? -21.062 -4.453 4.02 1 98.06 205 LYS A O 1
ATOM 1667 N N . PRO A 1 206 ? -20.719 -3.678 6.094 1 97.94 206 PRO A N 1
ATOM 1668 C CA . PRO A 1 206 ? -20.266 -4.988 6.574 1 97.94 206 PRO A CA 1
ATOM 1669 C C . PRO A 1 206 ? -21.312 -6.086 6.328 1 97.94 206 PRO A C 1
ATOM 1671 O O . PRO A 1 206 ? -20.953 -7.258 6.195 1 97.94 206 PRO A O 1
ATOM 1674 N N . ASP A 1 207 ? -22.562 -5.727 6.176 1 96.75 207 ASP A N 1
ATOM 1675 C CA . ASP A 1 207 ? -23.609 -6.73 6.031 1 96.75 207 ASP A CA 1
ATOM 1676 C C . ASP A 1 207 ? -24.094 -6.812 4.586 1 96.75 207 ASP A C 1
ATOM 1678 O O . ASP A 1 207 ? -25 -7.602 4.27 1 96.75 207 ASP A O 1
ATOM 1682 N N . ASP A 1 208 ? -23.531 -6.016 3.777 1 96 208 ASP A N 1
ATOM 1683 C CA . ASP A 1 208 ? -23.953 -6.031 2.379 1 96 208 ASP A CA 1
ATOM 1684 C C . ASP A 1 208 ? -23.359 -7.223 1.639 1 96 208 ASP A C 1
ATOM 1686 O O . ASP A 1 208 ? -22.25 -7.676 1.967 1 96 208 ASP A O 1
ATOM 1690 N N . GLY A 1 209 ? -24.078 -7.684 0.684 1 89.81 209 GLY A N 1
ATOM 1691 C CA . GLY A 1 209 ? -23.578 -8.711 -0.215 1 89.81 209 GLY A CA 1
ATOM 1692 C C . GLY A 1 209 ? -23.406 -10.062 0.456 1 89.81 209 GLY A C 1
ATOM 1693 O O . GLY A 1 209 ? -23.938 -10.289 1.55 1 89.81 209 GLY A O 1
ATOM 1694 N N . LYS A 1 210 ? -22.625 -10.93 -0.144 1 87.31 210 LYS A N 1
ATOM 1695 C CA . LYS A 1 210 ? -22.469 -12.312 0.301 1 87.31 210 LYS A CA 1
ATOM 1696 C C . LYS A 1 210 ? -21.422 -12.414 1.406 1 87.31 210 LYS A C 1
ATOM 1698 O O . LYS A 1 210 ? -21.562 -13.211 2.334 1 87.31 210 LYS A O 1
ATOM 1703 N N . MET A 1 211 ? -20.453 -11.594 1.296 1 90.19 211 MET A N 1
ATOM 1704 C CA . MET A 1 211 ? -19.375 -11.609 2.283 1 90.19 211 MET A CA 1
ATOM 1705 C C . MET A 1 211 ? -19.688 -10.672 3.443 1 90.19 211 MET A C 1
ATOM 1707 O O . MET A 1 211 ? -19.547 -9.453 3.316 1 90.19 211 MET A O 1
ATOM 1711 N N . LYS A 1 212 ? -20.031 -11.281 4.562 1 93.94 212 LYS A N 1
ATOM 1712 C CA . LYS A 1 212 ? -20.375 -10.5 5.738 1 93.94 212 LYS A CA 1
ATOM 1713 C C . LYS A 1 212 ? -19.156 -10.234 6.617 1 93.94 212 LYS A C 1
ATOM 1715 O O . LYS A 1 212 ? -18.234 -11.055 6.66 1 93.94 212 LYS A O 1
ATOM 1720 N N . GLY A 1 213 ? -19.156 -9.109 7.316 1 96.06 213 GLY A N 1
ATOM 1721 C CA . GLY A 1 213 ? -18.078 -8.781 8.227 1 96.06 213 GLY A CA 1
ATOM 1722 C C . GLY A 1 213 ? -16.875 -8.164 7.52 1 96.06 213 GLY A C 1
ATOM 1723 O O . GLY A 1 213 ? -15.766 -8.188 8.047 1 96.06 213 GLY A O 1
ATOM 1724 N N . LEU A 1 214 ? -17.078 -7.703 6.398 1 97.75 214 LEU A N 1
ATOM 1725 C CA . LEU A 1 214 ? -16.125 -7.008 5.547 1 97.75 214 LEU A CA 1
ATOM 1726 C C . LEU A 1 214 ? -16.734 -5.742 4.957 1 97.75 214 LEU A C 1
ATOM 1728 O O . LEU A 1 214 ? -17.891 -5.754 4.516 1 97.75 214 LEU A O 1
ATOM 1732 N N . ALA A 1 215 ? -15.977 -4.613 4.996 1 98.62 215 ALA A N 1
ATOM 1733 C CA . ALA A 1 215 ? -16.531 -3.363 4.48 1 98.62 215 ALA A CA 1
ATOM 1734 C C . ALA A 1 215 ? -15.531 -2.654 3.574 1 98.62 215 ALA A C 1
ATOM 1736 O O . ALA A 1 215 ? -14.328 -2.93 3.631 1 98.62 215 ALA A O 1
ATOM 1737 N N . PHE A 1 216 ? -16 -1.831 2.73 1 98.75 216 PHE A N 1
ATOM 1738 C CA . PHE A 1 216 ? -15.234 -0.887 1.931 1 98.75 216 PHE A CA 1
ATOM 1739 C C . PHE A 1 216 ? -15.773 0.527 2.088 1 98.75 216 PHE A C 1
ATOM 1741 O O . PHE A 1 216 ? -16.969 0.761 1.914 1 98.75 216 PHE A O 1
ATOM 1748 N N . VAL A 1 217 ? -14.883 1.409 2.385 1 98.81 217 VAL A N 1
ATOM 1749 C CA . VAL A 1 217 ? -15.25 2.822 2.449 1 98.81 217 VAL A CA 1
ATOM 1750 C C . VAL A 1 217 ? -14.414 3.615 1.442 1 98.81 217 VAL A C 1
ATOM 1752 O O . VAL A 1 217 ? -13.5 3.072 0.82 1 98.81 217 VAL A O 1
ATOM 1755 N N . GLN A 1 218 ? -14.766 4.867 1.263 1 98.81 218 GLN A N 1
ATOM 1756 C CA . GLN A 1 218 ? -14.039 5.742 0.353 1 98.81 218 GLN A CA 1
ATOM 1757 C C . GLN A 1 218 ? -13.367 6.887 1.11 1 98.81 218 GLN A C 1
ATOM 1759 O O . GLN A 1 218 ? -13.953 7.453 2.035 1 98.81 218 GLN A O 1
ATOM 1764 N N . ASP A 1 219 ? -12.133 7.195 0.719 1 98.81 219 ASP A N 1
ATOM 1765 C CA . ASP A 1 219 ? -11.531 8.438 1.188 1 98.81 219 ASP A CA 1
ATOM 1766 C C . ASP A 1 219 ? -12.031 9.633 0.384 1 98.81 219 ASP A C 1
ATOM 1768 O O . ASP A 1 219 ? -12.875 9.484 -0.501 1 98.81 219 ASP A O 1
ATOM 1772 N N . PRO A 1 220 ? -11.609 10.836 0.623 1 98.69 220 PRO A N 1
ATOM 1773 C CA . PRO A 1 220 ? -12.148 12.039 -0.012 1 98.69 220 PRO A CA 1
ATOM 1774 C C . PRO A 1 220 ? -11.977 12.039 -1.528 1 98.69 220 PRO A C 1
ATOM 1776 O O . PRO A 1 220 ? -12.711 12.727 -2.24 1 98.69 220 PRO A O 1
ATOM 1779 N N . ASP A 1 221 ? -10.984 11.297 -2.057 1 98.81 221 ASP A N 1
ATOM 1780 C CA . ASP A 1 221 ? -10.75 11.273 -3.496 1 98.81 221 ASP A CA 1
ATOM 1781 C C . ASP A 1 221 ? -11.352 10.016 -4.129 1 98.81 221 ASP A C 1
ATOM 1783 O O . ASP A 1 221 ? -11.148 9.758 -5.316 1 98.81 221 ASP A O 1
ATOM 1787 N N . GLY A 1 222 ? -11.992 9.211 -3.318 1 98.69 222 GLY A N 1
ATOM 1788 C CA . GLY A 1 222 ? -12.734 8.078 -3.854 1 98.69 222 GLY A CA 1
ATOM 1789 C C . GLY A 1 222 ? -11.961 6.773 -3.791 1 98.69 222 GLY A C 1
ATOM 1790 O O . GLY A 1 222 ? -12.469 5.723 -4.195 1 98.69 222 GLY A O 1
ATOM 1791 N N . TYR A 1 223 ? -10.695 6.805 -3.311 1 98.94 223 TYR A N 1
ATOM 1792 C CA . TYR A 1 223 ? -9.969 5.551 -3.152 1 98.94 223 TYR A CA 1
ATOM 1793 C C . TYR A 1 223 ? -10.695 4.613 -2.195 1 98.94 223 TYR A C 1
ATOM 1795 O O . TYR A 1 223 ? -11.25 5.055 -1.187 1 98.94 223 TYR A O 1
ATOM 1803 N N . TRP A 1 224 ? -10.664 3.328 -2.508 1 98.88 224 TRP A N 1
ATOM 1804 C CA . TRP A 1 224 ? -11.312 2.35 -1.641 1 98.88 224 TRP A CA 1
ATOM 1805 C C . TRP A 1 224 ? -10.391 1.938 -0.498 1 98.88 224 TRP A C 1
ATOM 1807 O O . TRP A 1 224 ? -9.18 1.769 -0.697 1 98.88 224 TRP A O 1
ATOM 1817 N N . ILE A 1 225 ? -10.961 1.802 0.637 1 98.94 225 ILE A N 1
ATOM 1818 C CA . ILE A 1 225 ? -10.297 1.254 1.814 1 98.94 225 ILE A CA 1
ATOM 1819 C C . ILE A 1 225 ? -11.07 0.038 2.322 1 98.94 225 ILE A C 1
ATOM 1821 O O . ILE A 1 225 ? -12.234 0.15 2.697 1 98.94 225 ILE A O 1
ATOM 1825 N N . GLU A 1 226 ? -10.422 -1.046 2.297 1 98.88 226 GLU A N 1
ATOM 1826 C CA . GLU A 1 226 ? -10.992 -2.266 2.857 1 98.88 226 GLU A CA 1
ATOM 1827 C C . GLU A 1 226 ? -10.844 -2.301 4.375 1 98.88 226 GLU A C 1
ATOM 1829 O O . GLU A 1 226 ? -9.758 -2.037 4.902 1 98.88 226 GLU A O 1
ATOM 1834 N N . ILE A 1 227 ? -11.93 -2.498 5.074 1 98.75 227 ILE A N 1
ATOM 1835 C CA . ILE A 1 227 ? -11.938 -2.66 6.523 1 98.75 227 ILE A CA 1
ATOM 1836 C C . ILE A 1 227 ? -12.172 -4.125 6.879 1 98.75 227 ILE A C 1
ATOM 1838 O O . ILE A 1 227 ? -13.219 -4.688 6.551 1 98.75 227 ILE A O 1
ATOM 1842 N N . LEU A 1 228 ? -11.172 -4.738 7.512 1 98.5 228 LEU A N 1
ATOM 1843 C CA . LEU A 1 228 ? -11.234 -6.18 7.73 1 98.5 228 LEU A CA 1
ATOM 1844 C C . LEU A 1 228 ? -10.75 -6.539 9.133 1 98.5 228 LEU A C 1
ATOM 1846 O O . LEU A 1 228 ? -10.109 -5.727 9.797 1 98.5 228 LEU A O 1
ATOM 1850 N N . ASN A 1 229 ? -11.141 -7.691 9.57 1 98.19 229 ASN A N 1
ATOM 1851 C CA . ASN A 1 229 ? -10.625 -8.32 10.781 1 98.19 229 ASN A CA 1
ATOM 1852 C C . ASN A 1 229 ? -9.883 -9.617 10.469 1 98.19 229 ASN A C 1
ATOM 1854 O O . ASN A 1 229 ? -10.43 -10.516 9.836 1 98.19 229 ASN A O 1
ATOM 1858 N N . PRO A 1 230 ? -8.594 -9.633 10.867 1 97.81 230 PRO A N 1
ATOM 1859 C CA . PRO A 1 230 ? -7.789 -10.805 10.508 1 97.81 230 PRO A CA 1
ATOM 1860 C C . PRO A 1 230 ? -8.477 -12.125 10.867 1 97.81 230 PRO A C 1
ATOM 1862 O O . PRO A 1 230 ? -8.469 -13.062 10.07 1 97.81 230 PRO A O 1
ATOM 1865 N N . ASN A 1 231 ? -9.125 -12.227 11.977 1 95.81 231 ASN A N 1
ATOM 1866 C CA . ASN A 1 231 ? -9.727 -13.469 12.438 1 95.81 231 ASN A CA 1
ATOM 1867 C C . ASN A 1 231 ? -10.984 -13.812 11.656 1 95.81 231 ASN A C 1
ATOM 1869 O O . ASN A 1 231 ? -11.32 -14.984 11.484 1 95.81 231 ASN A O 1
ATOM 1873 N N . HIS A 1 232 ? -11.633 -12.867 11.219 1 95.56 232 HIS A N 1
ATOM 1874 C CA . HIS A 1 232 ? -12.883 -13.078 10.5 1 95.56 232 HIS A CA 1
ATOM 1875 C C . HIS A 1 232 ? -12.633 -13.516 9.062 1 95.56 232 HIS A C 1
ATOM 1877 O O . HIS A 1 232 ? -13.523 -14.055 8.406 1 95.56 232 HIS A O 1
ATOM 1883 N N . MET A 1 233 ? -11.461 -13.312 8.555 1 95.12 233 MET A N 1
ATOM 1884 C CA . MET A 1 233 ? -11.164 -13.547 7.145 1 95.12 233 MET A CA 1
ATOM 1885 C C . MET A 1 233 ? -11.242 -15.031 6.805 1 95.12 233 MET A C 1
ATOM 1887 O O . MET A 1 233 ? -11.484 -15.398 5.656 1 95.12 233 MET A O 1
ATOM 1891 N N . VAL A 1 234 ? -11.094 -15.883 7.77 1 92.88 234 VAL A N 1
ATOM 1892 C CA . VAL A 1 234 ? -11.172 -17.312 7.543 1 92.88 234 VAL A CA 1
ATOM 1893 C C . VAL A 1 234 ? -12.57 -17.688 7.043 1 92.88 234 VAL A C 1
ATOM 1895 O O . VAL A 1 234 ? -12.727 -18.641 6.27 1 92.88 234 VAL A O 1
ATOM 1898 N N . THR A 1 235 ? -13.57 -16.938 7.383 1 90.81 235 THR A N 1
ATOM 1899 C CA . THR A 1 235 ? -14.945 -17.234 6.988 1 90.81 235 THR A CA 1
ATOM 1900 C C . THR A 1 235 ? -15.219 -16.75 5.57 1 90.81 235 THR A C 1
ATOM 1902 O O . THR A 1 235 ? -16.219 -17.141 4.957 1 90.81 235 THR A O 1
ATOM 1905 N N . LEU A 1 236 ? -14.367 -15.984 5.062 1 89.75 236 LEU A N 1
ATOM 1906 C CA . LEU A 1 236 ? -14.617 -15.336 3.781 1 89.75 236 LEU A CA 1
ATOM 1907 C C . LEU A 1 236 ? -13.781 -15.977 2.676 1 89.75 236 LEU A C 1
ATOM 1909 O O . LEU A 1 236 ? -13.938 -15.633 1.5 1 89.75 236 LEU A O 1
ATOM 1913 N N . THR A 1 237 ? -12.844 -16.781 3.018 1 88 237 THR A N 1
ATOM 1914 C CA . THR A 1 237 ? -11.883 -17.297 2.039 1 88 237 THR A CA 1
ATOM 1915 C C . THR A 1 237 ? -11.953 -18.812 1.959 1 88 237 THR A C 1
ATOM 1917 O O . THR A 1 237 ? -12.406 -19.469 2.898 1 88 237 THR A O 1
ATOM 1920 N N . MET B 1 1 ? -0.878 -65.625 32.594 1 19.39 1 MET B N 1
ATOM 1921 C CA . MET B 1 1 ? -0.618 -65.312 34 1 19.39 1 MET B CA 1
ATOM 1922 C C . MET B 1 1 ? -0.397 -63.812 34.188 1 19.39 1 MET B C 1
ATOM 1924 O O . MET B 1 1 ? -0.195 -63.344 35.312 1 19.39 1 MET B O 1
ATOM 1928 N N . LEU B 1 2 ? -0.101 -63.031 32.938 1 21.14 2 LEU B N 1
ATOM 1929 C CA . LEU B 1 2 ? 0.404 -61.75 32.469 1 21.14 2 LEU B CA 1
ATOM 1930 C C . LEU B 1 2 ? -0.579 -60.625 32.812 1 21.14 2 LEU B C 1
ATOM 1932 O O . LEU B 1 2 ? -0.923 -59.812 31.938 1 21.14 2 LEU B O 1
ATOM 1936 N N . LEU B 1 3 ? -1.658 -60.75 33.688 1 21.31 3 LEU B N 1
ATOM 1937 C CA . LEU B 1 3 ? -2.879 -60.062 34.094 1 21.31 3 LEU B CA 1
ATOM 1938 C C . LEU B 1 3 ? -2.559 -58.719 34.75 1 21.31 3 LEU B C 1
ATOM 1940 O O . LEU B 1 3 ? -3.332 -57.781 34.625 1 21.31 3 LEU B O 1
ATOM 1944 N N . GLY B 1 4 ? -1.631 -58.656 35.781 1 19.02 4 GLY B N 1
ATOM 1945 C CA . GLY B 1 4 ? -1.709 -57.938 37.031 1 19.02 4 GLY B CA 1
ATOM 1946 C C . GLY B 1 4 ? -1.473 -56.438 36.875 1 19.02 4 GLY B C 1
ATOM 1947 O O . GLY B 1 4 ? -1.986 -55.656 37.656 1 19.02 4 GLY B O 1
ATOM 1948 N N . ILE B 1 5 ? -0.388 -55.875 36.156 1 20.47 5 ILE B N 1
ATOM 1949 C CA . ILE B 1 5 ? 0.424 -54.781 36.656 1 20.47 5 ILE B CA 1
ATOM 1950 C C . ILE B 1 5 ? -0.264 -53.469 36.375 1 20.47 5 ILE B C 1
ATOM 1952 O O . ILE B 1 5 ? 0.378 -52.406 36.375 1 20.47 5 ILE B O 1
ATOM 1956 N N . PHE B 1 6 ? -1.544 -53.344 35.812 1 20.55 6 PHE B N 1
ATOM 1957 C CA . PHE B 1 6 ? -2.047 -52.156 35.094 1 20.55 6 PHE B CA 1
ATOM 1958 C C . PHE B 1 6 ? -2.387 -51.031 36.062 1 20.55 6 PHE B C 1
ATOM 1960 O O . PHE B 1 6 ? -2.863 -49.969 35.656 1 20.55 6 PHE B O 1
ATOM 1967 N N . SER B 1 7 ? -2.539 -51.281 37.375 1 17.92 7 SER B N 1
ATOM 1968 C CA . SER B 1 7 ? -3.521 -50.562 38.156 1 17.92 7 SER B CA 1
ATOM 1969 C C . SER B 1 7 ? -3.092 -49.094 38.375 1 17.92 7 SER B C 1
ATOM 1971 O O . SER B 1 7 ? -3.926 -48.188 38.375 1 17.92 7 SER B O 1
ATOM 1973 N N . GLN B 1 8 ? -1.869 -48.781 38.906 1 18.36 8 GLN B N 1
ATOM 1974 C CA . GLN B 1 8 ? -1.706 -47.812 39.969 1 18.36 8 GLN B CA 1
ATOM 1975 C C . GLN B 1 8 ? -1.673 -46.375 39.375 1 18.36 8 GLN B C 1
ATOM 1977 O O . GLN B 1 8 ? -1.399 -45.438 40.125 1 18.36 8 GLN B O 1
ATOM 1982 N N . CYS B 1 9 ? -1.579 -46.031 38.094 1 20.62 9 CYS B N 1
ATOM 1983 C CA . CYS B 1 9 ? -0.958 -44.812 37.656 1 20.62 9 CYS B CA 1
ATOM 1984 C C . CYS B 1 9 ? -1.851 -43.594 37.969 1 20.62 9 CYS B C 1
ATOM 1986 O O . CYS B 1 9 ? -1.941 -42.656 37.188 1 20.62 9 CYS B O 1
ATOM 1988 N N . LEU B 1 10 ? -2.926 -43.719 38.875 1 20.09 10 LEU B N 1
ATOM 1989 C CA . LEU B 1 10 ? -4.055 -42.812 38.906 1 20.09 10 LEU B CA 1
ATOM 1990 C C . LEU B 1 10 ? -3.611 -41.438 39.406 1 20.09 10 LEU B C 1
ATOM 1992 O O . LEU B 1 10 ? -4.023 -40.406 38.844 1 20.09 10 LEU B O 1
ATOM 1996 N N . GLU B 1 11 ? -3.254 -41.219 40.688 1 21.36 11 GLU B N 1
ATOM 1997 C CA . GLU B 1 11 ? -3.822 -40.156 41.531 1 21.36 11 GLU B CA 1
ATOM 1998 C C . GLU B 1 11 ? -3.057 -38.844 41.344 1 21.36 11 GLU B C 1
ATOM 2000 O O . GLU B 1 11 ? -2.061 -38.594 42.031 1 21.36 11 GLU B O 1
ATOM 2005 N N . ALA B 1 12 ? -2.471 -38.375 40.344 1 18.77 12 ALA B N 1
ATOM 2006 C CA . ALA B 1 12 ? -1.528 -37.281 40.406 1 18.77 12 ALA B CA 1
ATOM 2007 C C . ALA B 1 12 ? -2.225 -36 40.844 1 18.77 12 ALA B C 1
ATOM 2009 O O . ALA B 1 12 ? -3.182 -35.531 40.219 1 18.77 12 ALA B O 1
ATOM 2010 N N . LYS B 1 13 ? -2.27 -35.594 42.25 1 21.53 13 LYS B N 1
ATOM 2011 C CA . LYS B 1 13 ? -2.736 -34.406 42.938 1 21.53 13 LYS B CA 1
ATOM 2012 C C . LYS B 1 13 ? -2.17 -33.156 42.281 1 21.53 13 LYS B C 1
ATOM 2014 O O . LYS B 1 13 ? -0.98 -32.844 42.438 1 21.53 13 LYS B O 1
ATOM 2019 N N . ALA B 1 14 ? -2.391 -32.719 41.094 1 21.02 14 ALA B N 1
ATOM 2020 C CA . ALA B 1 14 ? -1.936 -31.5 40.438 1 21.02 14 ALA B CA 1
ATOM 2021 C C . ALA B 1 14 ? -2.244 -30.266 41.312 1 21.02 14 ALA B C 1
ATOM 2023 O O . ALA B 1 14 ? -3.41 -29.922 41.5 1 21.02 14 ALA B O 1
ATOM 2024 N N . GLU B 1 15 ? -1.573 -30.109 42.469 1 22.22 15 GLU B N 1
ATOM 2025 C CA . GLU B 1 15 ? -1.637 -28.938 43.344 1 22.22 15 GLU B CA 1
ATOM 2026 C C . GLU B 1 15 ? -1.439 -27.656 42.562 1 22.22 15 GLU B C 1
ATOM 2028 O O . GLU B 1 15 ? -0.47 -27.516 41.812 1 22.22 15 GLU B O 1
ATOM 2033 N N . THR B 1 16 ? -2.484 -26.969 42.125 1 22.84 16 THR B N 1
ATOM 2034 C CA . THR B 1 16 ? -2.762 -25.656 41.531 1 22.84 16 THR B CA 1
ATOM 2035 C C . THR B 1 16 ? -2.09 -24.547 42.344 1 22.84 16 THR B C 1
ATOM 2037 O O . THR B 1 16 ? -2.516 -24.234 43.469 1 22.84 16 THR B O 1
ATOM 2040 N N . ASN B 1 17 ? -0.787 -24.703 42.562 1 22.06 17 ASN B N 1
ATOM 2041 C CA . ASN B 1 17 ? -0.086 -23.688 43.344 1 22.06 17 ASN B CA 1
ATOM 2042 C C . ASN B 1 17 ? -0.436 -22.281 42.875 1 22.06 17 ASN B C 1
ATOM 2044 O O . ASN B 1 17 ? -0.262 -21.953 41.688 1 22.06 17 ASN B O 1
ATOM 2048 N N . LEU B 1 18 ? -1.386 -21.625 43.469 1 20 18 LEU B N 1
ATOM 2049 C CA . LEU B 1 18 ? -1.881 -20.266 43.469 1 20 18 LEU B CA 1
ATOM 2050 C C . LEU B 1 18 ? -0.735 -19.266 43.625 1 20 18 LEU B C 1
ATOM 2052 O O . LEU B 1 18 ? -0.019 -19.297 44.625 1 20 18 LEU B O 1
ATOM 2056 N N . CYS B 1 19 ? 0.034 -19.078 42.656 1 19.72 19 CYS B N 1
ATOM 2057 C CA . CYS B 1 19 ? 1.077 -18.062 42.719 1 19.72 19 CYS B CA 1
ATOM 2058 C C . CYS B 1 19 ? 0.522 -16.734 43.25 1 19.72 19 CYS B C 1
ATOM 2060 O O . CYS B 1 19 ? -0.36 -16.141 42.625 1 19.72 19 CYS B O 1
ATOM 2062 N N . GLN B 1 20 ? 0.335 -16.609 44.531 1 18.75 20 GLN B N 1
ATOM 2063 C CA . GLN B 1 20 ? -0.06 -15.406 45.25 1 18.75 20 GLN B CA 1
ATOM 2064 C C . GLN B 1 20 ? 0.962 -14.289 45.094 1 18.75 20 GLN B C 1
ATOM 2066 O O . GLN B 1 20 ? 2.146 -14.469 45.375 1 18.75 20 GLN B O 1
ATOM 2071 N N . TYR B 1 21 ? 0.926 -13.594 44.031 1 20.09 21 TYR B N 1
ATOM 2072 C CA . TYR B 1 21 ? 1.762 -12.406 43.906 1 20.09 21 TYR B CA 1
ATOM 2073 C C . TYR B 1 21 ? 1.358 -11.336 44.906 1 20.09 21 TYR B C 1
ATOM 2075 O O . TYR B 1 21 ? 0.183 -10.969 45 1 20.09 21 TYR B O 1
ATOM 2083 N N . GLN B 1 22 ? 1.833 -11.367 46.094 1 19.92 22 GLN B N 1
ATOM 2084 C CA . GLN B 1 22 ? 1.594 -10.32 47.094 1 19.92 22 GLN B CA 1
ATOM 2085 C C . GLN B 1 22 ? 2.375 -9.055 46.75 1 19.92 22 GLN B C 1
ATOM 2087 O O . GLN B 1 22 ? 3.605 -9.078 46.688 1 19.92 22 GLN B O 1
ATOM 2092 N N . ILE B 1 23 ? 1.939 -8.164 45.938 1 20.88 23 ILE B N 1
ATOM 2093 C CA . ILE B 1 23 ? 2.523 -6.844 45.719 1 20.88 23 ILE B CA 1
ATOM 2094 C C . ILE B 1 23 ? 2.355 -6.004 47 1 20.88 23 ILE B C 1
ATOM 2096 O O . ILE B 1 23 ? 1.231 -5.746 47.438 1 20.88 23 ILE B O 1
ATOM 2100 N N . THR B 1 24 ? 3.209 -6.168 47.969 1 20.62 24 THR B N 1
ATOM 2101 C CA . THR B 1 24 ? 3.082 -5.422 49.219 1 20.62 24 THR B CA 1
ATOM 2102 C C . THR B 1 24 ? 3.488 -3.963 49 1 20.62 24 THR B C 1
ATOM 2104 O O . THR B 1 24 ? 4.496 -3.68 48.344 1 20.62 24 THR B O 1
ATOM 2107 N N . GLU B 1 25 ? 2.551 -2.992 49.062 1 23.77 25 GLU B N 1
ATOM 2108 C CA . GLU B 1 25 ? 2.557 -1.532 49.062 1 23.77 25 GLU B CA 1
ATOM 2109 C C . GLU B 1 25 ? 3.447 -0.974 50.156 1 23.77 25 GLU B C 1
ATOM 2111 O O . GLU B 1 25 ? 3.645 0.239 50.25 1 23.77 25 GLU B O 1
ATOM 2116 N N . SER B 1 26 ? 4 -1.73 50.938 1 23.11 26 SER B N 1
ATOM 2117 C CA . SER B 1 26 ? 4.348 -1.069 52.188 1 23.11 26 SER B CA 1
ATOM 2118 C C . SER B 1 26 ? 5.398 0.013 51.969 1 23.11 26 SER B C 1
ATOM 2120 O O . SER B 1 26 ? 5.348 1.071 52.594 1 23.11 26 SER B O 1
ATOM 2122 N N . GLU B 1 27 ? 6.621 -0.263 51.562 1 23 27 GLU B N 1
ATOM 2123 C CA . GLU B 1 27 ? 7.723 0.48 52.156 1 23 27 GLU B CA 1
ATOM 2124 C C . GLU B 1 27 ? 7.895 1.845 51.5 1 23 27 GLU B C 1
ATOM 2126 O O . GLU B 1 27 ? 8.891 2.531 51.719 1 23 27 GLU B O 1
ATOM 2131 N N . LEU B 1 28 ? 7.262 2.268 50.375 1 22.66 28 LEU B N 1
ATOM 2132 C CA . LEU B 1 28 ? 7.641 3.602 49.906 1 22.66 28 LEU B CA 1
ATOM 2133 C C . LEU B 1 28 ? 7.25 4.656 50.938 1 22.66 28 LEU B C 1
ATOM 2135 O O . LEU B 1 28 ? 6.082 4.766 51.312 1 22.66 28 LEU B O 1
ATOM 2139 N N . GLY B 1 29 ? 8.109 4.891 51.844 1 20.94 29 GLY B N 1
ATOM 2140 C CA . GLY B 1 29 ? 8.047 5.918 52.875 1 20.94 29 GLY B CA 1
ATOM 2141 C C . GLY B 1 29 ? 7.633 7.273 52.344 1 20.94 29 GLY B C 1
ATOM 2142 O O . GLY B 1 29 ? 7.871 7.586 51.188 1 20.94 29 GLY B O 1
ATOM 2143 N N . LYS B 1 30 ? 6.609 7.953 52.906 1 25.89 30 LYS B N 1
ATOM 2144 C CA . LYS B 1 30 ? 5.812 9.172 52.812 1 25.89 30 LYS B CA 1
ATOM 2145 C C . LYS B 1 30 ? 6.707 10.406 52.781 1 25.89 30 LYS B C 1
ATOM 2147 O O . LYS B 1 30 ? 6.234 11.531 53 1 25.89 30 LYS B O 1
ATOM 2152 N N . SER B 1 31 ? 8.062 10.406 52.531 1 21.66 31 SER B N 1
ATOM 2153 C CA . SER B 1 31 ? 8.531 11.75 52.906 1 21.66 31 SER B CA 1
ATOM 2154 C C . SER B 1 31 ? 7.914 12.805 51.969 1 21.66 31 SER B C 1
ATOM 2156 O O . SER B 1 31 ? 7.973 12.68 50.75 1 21.66 31 SER B O 1
ATOM 2158 N N . ARG B 1 32 ? 6.863 13.523 52.438 1 24.77 32 ARG B N 1
ATOM 2159 C CA . ARG B 1 32 ? 6.043 14.664 52.031 1 24.77 32 ARG B CA 1
ATOM 2160 C C . ARG B 1 32 ? 6.914 15.812 51.531 1 24.77 32 ARG B C 1
ATOM 2162 O O . ARG B 1 32 ? 7.512 16.531 52.312 1 24.77 32 ARG B O 1
ATOM 2169 N N . ILE B 1 33 ? 7.938 15.578 50.531 1 25.94 33 ILE B N 1
ATOM 2170 C CA . ILE B 1 33 ? 8.477 16.922 50.375 1 25.94 33 ILE B CA 1
ATOM 2171 C C . ILE B 1 33 ? 7.383 17.859 49.875 1 25.94 33 ILE B C 1
ATOM 2173 O O . ILE B 1 33 ? 6.586 17.484 49 1 25.94 33 ILE B O 1
ATOM 2177 N N . PRO B 1 34 ? 6.98 18.969 50.438 1 24.19 34 PRO B N 1
ATOM 2178 C CA . PRO B 1 34 ? 5.914 19.953 50.281 1 24.19 34 PRO B CA 1
ATOM 2179 C C . PRO B 1 34 ? 5.738 20.391 48.812 1 24.19 34 PRO B C 1
ATOM 2181 O O . PRO B 1 34 ? 4.605 20.578 48.344 1 24.19 34 PRO B O 1
ATOM 2184 N N . ASN B 1 35 ? 6.625 20.953 48.188 1 23.73 35 ASN B N 1
ATOM 2185 C CA . ASN B 1 35 ? 6.328 21.969 47.188 1 23.73 35 ASN B CA 1
ATOM 2186 C C . ASN B 1 35 ? 5.969 21.344 45.844 1 23.73 35 ASN B C 1
ATOM 2188 O O . ASN B 1 35 ? 5.77 22.062 44.844 1 23.73 35 ASN B O 1
ATOM 2192 N N . GLN B 1 36 ? 6.488 20.078 45.406 1 23.73 36 GLN B N 1
ATOM 2193 C CA . GLN B 1 36 ? 6.656 20.016 43.969 1 23.73 36 GLN B CA 1
ATOM 2194 C C . GLN B 1 36 ? 5.328 19.719 43.281 1 23.73 36 GLN B C 1
ATOM 2196 O O . GLN B 1 36 ? 4.512 18.953 43.781 1 23.73 36 GLN B O 1
ATOM 2201 N N . PRO B 1 37 ? 4.945 20.422 42.031 1 25.22 37 PRO B N 1
ATOM 2202 C CA . PRO B 1 37 ? 3.625 20.422 41.406 1 25.22 37 PRO B CA 1
ATOM 2203 C C . PRO B 1 37 ? 3.145 19.016 41.031 1 25.22 37 PRO B C 1
ATOM 2205 O O . PRO B 1 37 ? 3.926 18.062 41.094 1 25.22 37 PRO B O 1
ATOM 2208 N N . ASP B 1 38 ? 2.1 18.844 40.062 1 26.02 38 ASP B N 1
ATOM 2209 C CA . ASP B 1 38 ? 0.989 17.938 39.781 1 26.02 38 ASP B CA 1
ATOM 2210 C C . ASP B 1 38 ? 1.489 16.609 39.188 1 26.02 38 ASP B C 1
ATOM 2212 O O . ASP B 1 38 ? 2.268 16.609 38.219 1 26.02 38 ASP B O 1
ATOM 2216 N N . PRO B 1 39 ? 1.442 15.422 39.844 1 27.08 39 PRO B N 1
ATOM 2217 C CA . PRO B 1 39 ? 1.861 14.047 39.562 1 27.08 39 PRO B CA 1
ATOM 2218 C C . PRO B 1 39 ? 1.175 13.453 38.344 1 27.08 39 PRO B C 1
ATOM 2220 O O . PRO B 1 39 ? 0.049 12.961 38.438 1 27.08 39 PRO B O 1
ATOM 2223 N N . THR B 1 40 ? 1.016 14.195 37.188 1 25.75 40 THR B N 1
ATOM 2224 C CA . THR B 1 40 ? 0.286 13.516 36.125 1 25.75 40 THR B CA 1
ATOM 2225 C C . THR B 1 40 ? 0.806 12.094 35.906 1 25.75 40 THR B C 1
ATOM 2227 O O . THR B 1 40 ? 1.983 11.82 36.156 1 25.75 40 THR B O 1
ATOM 2230 N N . ARG B 1 41 ? -0.149 11.055 35.625 1 23.36 41 ARG B N 1
ATOM 2231 C CA . ARG B 1 41 ? -0.41 9.617 35.594 1 23.36 41 ARG B CA 1
ATOM 2232 C C . ARG B 1 41 ? 0.563 8.914 34.656 1 23.36 41 ARG B C 1
ATOM 2234 O O . ARG B 1 41 ? 0.518 9.109 33.438 1 23.36 41 ARG B O 1
ATOM 2241 N N . ILE B 1 42 ? 1.727 8.641 35 1 22.98 42 ILE B N 1
ATOM 2242 C CA . ILE B 1 42 ? 2.768 7.852 34.344 1 22.98 42 ILE B CA 1
ATOM 2243 C C . ILE B 1 42 ? 2.262 6.434 34.094 1 22.98 42 ILE B C 1
ATOM 2245 O O . ILE B 1 42 ? 2.025 5.676 35.031 1 22.98 42 ILE B O 1
ATOM 2249 N N . TYR B 1 43 ? 1.309 6.16 33.188 1 23.05 43 TYR B N 1
ATOM 2250 C CA . TYR B 1 43 ? 0.859 4.809 32.875 1 23.05 43 TYR B CA 1
ATOM 2251 C C . TYR B 1 43 ? 2.021 3.941 32.406 1 23.05 43 TYR B C 1
ATOM 2253 O O . TYR B 1 43 ? 2.746 4.309 31.469 1 23.05 43 TYR B O 1
ATOM 2261 N N . LYS B 1 44 ? 2.635 3.318 33.344 1 22.7 44 LYS B N 1
ATOM 2262 C CA . LYS B 1 44 ? 3.654 2.305 33.094 1 22.7 44 LYS B CA 1
ATOM 2263 C C . LYS B 1 44 ? 3.082 1.144 32.281 1 22.7 44 LYS B C 1
ATOM 2265 O O . LYS B 1 44 ? 2.062 0.562 32.656 1 22.7 44 LYS B O 1
ATOM 2270 N N . ARG B 1 45 ? 3.23 1.072 30.984 1 23.2 45 ARG B N 1
ATOM 2271 C CA . ARG B 1 45 ? 2.973 -0.05 30.094 1 23.2 45 ARG B CA 1
ATOM 2272 C C . ARG B 1 45 ? 3.787 -1.273 30.5 1 23.2 45 ARG B C 1
ATOM 2274 O O . ARG B 1 45 ? 5.02 -1.233 30.5 1 23.2 45 ARG B O 1
ATOM 2281 N N . ILE B 1 46 ? 3.312 -2.02 31.531 1 23.02 46 ILE B N 1
ATOM 2282 C CA . ILE B 1 46 ? 3.951 -3.291 31.844 1 23.02 46 ILE B CA 1
ATOM 2283 C C . ILE B 1 46 ? 3.633 -4.316 30.766 1 23.02 46 ILE B C 1
ATOM 2285 O O . ILE B 1 46 ? 2.463 -4.605 30.5 1 23.02 46 ILE B O 1
ATOM 2289 N N . THR B 1 47 ? 4.379 -4.441 29.734 1 22.58 47 THR B N 1
ATOM 2290 C CA . THR B 1 47 ? 4.254 -5.566 28.812 1 22.58 47 THR B CA 1
ATOM 2291 C C . THR B 1 47 ? 4.805 -6.84 29.453 1 22.58 47 THR B C 1
ATOM 2293 O O . THR B 1 47 ? 5.98 -6.902 29.812 1 22.58 47 THR B O 1
ATOM 2296 N N . ILE B 1 48 ? 3.967 -7.523 30.203 1 22.12 48 ILE B N 1
ATOM 2297 C CA . ILE B 1 48 ? 4.34 -8.82 30.75 1 22.12 48 ILE B CA 1
ATOM 2298 C C . ILE B 1 48 ? 4.398 -9.859 29.625 1 22.12 48 ILE B C 1
ATOM 2300 O O . ILE B 1 48 ? 3.402 -10.094 28.938 1 22.12 48 ILE B O 1
ATOM 2304 N N . GLN B 1 49 ? 5.512 -10.078 29.047 1 22.05 49 GLN B N 1
ATOM 2305 C CA . GLN B 1 49 ? 5.754 -11.219 28.172 1 22.05 49 GLN B CA 1
ATOM 2306 C C . GLN B 1 49 ? 5.801 -12.523 28.969 1 22.05 49 GLN B C 1
ATOM 2308 O O . GLN B 1 49 ? 6.691 -12.711 29.797 1 22.05 49 GLN B O 1
ATOM 2313 N N . MET B 1 50 ? 4.602 -13.062 29.297 1 21.62 50 MET B N 1
ATOM 2314 C CA . MET B 1 50 ? 4.617 -14.375 29.922 1 21.62 50 MET B CA 1
ATOM 2315 C C . MET B 1 50 ? 5.113 -15.438 28.953 1 21.62 50 MET B C 1
ATOM 2317 O O . MET B 1 50 ? 4.594 -15.555 27.844 1 21.62 50 MET B O 1
ATOM 2321 N N . GLU B 1 51 ? 6.34 -15.664 29 1 24.12 51 GLU B N 1
ATOM 2322 C CA . GLU B 1 51 ? 6.902 -16.859 28.375 1 24.12 51 GLU B CA 1
ATOM 2323 C C . GLU B 1 51 ? 6.27 -18.125 28.938 1 24.12 51 GLU B C 1
ATOM 2325 O O . GLU B 1 51 ? 6.414 -18.422 30.125 1 24.12 51 GLU B O 1
ATOM 2330 N N . LEU B 1 52 ? 5.035 -18.375 28.547 1 24.52 52 LEU B N 1
ATOM 2331 C CA . LEU B 1 52 ? 4.59 -19.719 28.922 1 24.52 52 LEU B CA 1
ATOM 2332 C C . LEU B 1 52 ? 5.52 -20.781 28.359 1 24.52 52 LEU B C 1
ATOM 2334 O O . LEU B 1 52 ? 5.754 -20.812 27.156 1 24.52 52 LEU B O 1
ATOM 2338 N N . GLY B 1 53 ? 6.496 -21.125 28.984 1 23.12 53 GLY B N 1
ATOM 2339 C CA . GLY B 1 53 ? 7.254 -22.344 28.766 1 23.12 53 GLY B CA 1
ATOM 2340 C C . GLY B 1 53 ? 6.379 -23.562 28.609 1 23.12 53 GLY B C 1
ATOM 2341 O O . GLY B 1 53 ? 5.715 -24 29.562 1 23.12 53 GLY B O 1
ATOM 2342 N N . TYR B 1 54 ? 5.551 -23.609 27.547 1 23.88 54 TYR B N 1
ATOM 2343 C CA . TYR B 1 54 ? 4.895 -24.891 27.328 1 23.88 54 TYR B CA 1
ATOM 2344 C C . TYR B 1 54 ? 5.918 -26.016 27.188 1 23.88 54 TYR B C 1
ATOM 2346 O O . TYR B 1 54 ? 6.875 -25.891 26.422 1 23.88 54 TYR B O 1
ATOM 2354 N N . SER B 1 55 ? 6.211 -26.562 28.234 1 22.12 55 SER B N 1
ATOM 2355 C CA . SER B 1 55 ? 6.738 -27.922 28.203 1 22.12 55 SER B CA 1
ATOM 2356 C C . SER B 1 55 ? 5.871 -28.828 27.344 1 22.12 55 SER B C 1
ATOM 2358 O O . SER B 1 55 ? 4.656 -28.906 27.547 1 22.12 55 SER B O 1
ATOM 2360 N N . ALA B 1 56 ? 6.273 -29.078 26.078 1 23.52 56 ALA B N 1
ATOM 2361 C CA . ALA B 1 56 ? 5.816 -30.172 25.219 1 23.52 56 ALA B CA 1
ATOM 2362 C C . ALA B 1 56 ? 5.773 -31.5 25.984 1 23.52 56 ALA B C 1
ATOM 2364 O O . ALA B 1 56 ? 6.812 -32.125 26.203 1 23.52 56 ALA B O 1
ATOM 2365 N N . CYS B 1 57 ? 5.117 -31.562 27.141 1 24.2 57 CYS B N 1
ATOM 2366 C CA . CYS B 1 57 ? 4.844 -32.969 27.438 1 24.2 57 CYS B CA 1
ATOM 2367 C C . CYS B 1 57 ? 4.109 -33.625 26.297 1 24.2 57 CYS B C 1
ATOM 2369 O O . CYS B 1 57 ? 3.234 -33.031 25.672 1 24.2 57 CYS B O 1
ATOM 2371 N N . ALA B 1 58 ? 4.559 -34.875 25.766 1 23.48 58 ALA B N 1
ATOM 2372 C CA . ALA B 1 58 ? 4.258 -35.844 24.734 1 23.48 58 ALA B CA 1
ATOM 2373 C C . ALA B 1 58 ? 2.801 -36.312 24.812 1 23.48 58 ALA B C 1
ATOM 2375 O O . ALA B 1 58 ? 2.416 -37.312 24.188 1 23.48 58 ALA B O 1
ATOM 2376 N N . CYS B 1 59 ? 1.92 -35.844 25.781 1 24.91 59 CYS B N 1
ATOM 2377 C CA . CYS B 1 59 ? 0.726 -36.656 25.594 1 24.91 59 CYS B CA 1
ATOM 2378 C C . CYS B 1 59 ? 0.119 -36.438 24.219 1 24.91 59 CYS B C 1
ATOM 2380 O O . CYS B 1 59 ? 0.34 -35.375 23.609 1 24.91 59 CYS B O 1
ATOM 2382 N N . PRO B 1 60 ? -0.707 -37.469 23.547 1 23.88 60 PRO B N 1
ATOM 2383 C CA . PRO B 1 60 ? -1.145 -37.531 22.156 1 23.88 60 PRO B CA 1
ATOM 2384 C C . PRO B 1 60 ? -1.772 -36.25 21.672 1 23.88 60 PRO B C 1
ATOM 2386 O O . PRO B 1 60 ? -1.42 -35.75 20.594 1 23.88 60 PRO B O 1
ATOM 2389 N N . GLY B 1 61 ? -3.072 -36.062 21.938 1 23.92 61 GLY B N 1
ATOM 2390 C CA . GLY B 1 61 ? -4.043 -35.281 21.203 1 23.92 61 GLY B CA 1
ATOM 2391 C C . GLY B 1 61 ? -3.852 -33.781 21.391 1 23.92 61 GLY B C 1
ATOM 2392 O O . GLY B 1 61 ? -4.754 -33 21.109 1 23.92 61 GLY B O 1
ATOM 2393 N N . ALA B 1 62 ? -2.918 -33.344 22.172 1 25.88 62 ALA B N 1
ATOM 2394 C CA . ALA B 1 62 ? -3.031 -32.031 22.781 1 25.88 62 ALA B CA 1
ATOM 2395 C C . ALA B 1 62 ? -2.861 -30.922 21.75 1 25.88 62 ALA B C 1
ATOM 2397 O O . ALA B 1 62 ? -1.848 -30.859 21.047 1 25.88 62 ALA B O 1
ATOM 2398 N N . GLY B 1 63 ? -4.043 -30.422 21.281 1 24.42 63 GLY B N 1
ATOM 2399 C CA . GLY B 1 63 ? -4.242 -29.328 20.344 1 24.42 63 GLY B CA 1
ATOM 2400 C C . GLY B 1 63 ? -3.422 -28.109 20.688 1 24.42 63 GLY B C 1
ATOM 2401 O O . GLY B 1 63 ? -3.156 -27.828 21.859 1 24.42 63 GLY B O 1
ATOM 2402 N N . VAL B 1 64 ? -2.506 -27.781 19.875 1 27.02 64 VAL B N 1
ATOM 2403 C CA . VAL B 1 64 ? -1.668 -26.594 19.906 1 27.02 64 VAL B CA 1
ATOM 2404 C C . VAL B 1 64 ? -2.494 -25.391 20.375 1 27.02 64 VAL B C 1
ATOM 2406 O O . VAL B 1 64 ? -3.641 -25.219 19.953 1 27.02 64 VAL B O 1
ATOM 2409 N N . VAL B 1 65 ? -2.32 -25.031 21.625 1 27.7 65 VAL B N 1
ATOM 2410 C CA . VAL B 1 65 ? -2.873 -23.781 22.141 1 27.7 65 VAL B CA 1
ATOM 2411 C C . VAL B 1 65 ? -2.715 -22.672 21.094 1 27.7 65 VAL B C 1
ATOM 2413 O O . VAL B 1 65 ? -1.653 -22.547 20.469 1 27.7 65 VAL B O 1
ATOM 2416 N N . PRO B 1 66 ? -3.797 -22.234 20.484 1 26.22 66 PRO B N 1
ATOM 2417 C CA . PRO B 1 66 ? -3.854 -21.109 19.531 1 26.22 66 PRO B CA 1
ATOM 2418 C C . PRO B 1 66 ? -3.082 -19.891 20.031 1 26.22 66 PRO B C 1
ATOM 2420 O O . PRO B 1 66 ? -3.062 -19.609 21.234 1 26.22 66 PRO B O 1
ATOM 2423 N N . SER B 1 67 ? -1.961 -19.625 19.531 1 27.25 67 SER B N 1
ATOM 2424 C CA . SER B 1 67 ? -1.207 -18.391 19.688 1 27.25 67 SER B CA 1
ATOM 2425 C C . SER B 1 67 ? -2.139 -17.203 19.906 1 27.25 67 SER B C 1
ATOM 2427 O O . SER B 1 67 ? -3.051 -16.969 19.109 1 27.25 67 SER B O 1
ATOM 2429 N N . ALA B 1 68 ? -2.525 -16.797 21.172 1 26.94 68 ALA B N 1
ATOM 2430 C CA . ALA B 1 68 ? -3.174 -15.578 21.656 1 26.94 68 ALA B CA 1
ATOM 2431 C C . ALA B 1 68 ? -2.652 -14.352 20.906 1 26.94 68 ALA B C 1
ATOM 2433 O O . ALA B 1 68 ? -1.449 -14.086 20.906 1 26.94 68 ALA B O 1
ATOM 2434 N N . TRP B 1 69 ? -3.133 -14.117 19.734 1 28.61 69 TRP B N 1
ATOM 2435 C CA . TRP B 1 69 ? -3.041 -12.797 19.125 1 28.61 69 TRP B CA 1
ATOM 2436 C C . TRP B 1 69 ? -3.275 -11.695 20.156 1 28.61 69 TRP B C 1
ATOM 2438 O O . TRP B 1 69 ? -4.344 -11.633 20.766 1 28.61 69 TRP B O 1
ATOM 2448 N N . TRP B 1 70 ? -2.242 -11.391 20.938 1 27.94 70 TRP B N 1
ATOM 2449 C CA . TRP B 1 70 ? -2.197 -10.375 21.984 1 27.94 70 TRP B CA 1
ATOM 2450 C C . TRP B 1 70 ? -2.729 -9.039 21.469 1 27.94 70 TRP B C 1
ATOM 2452 O O . TRP B 1 70 ? -2.061 -8.359 20.672 1 27.94 70 TRP B O 1
ATOM 2462 N N . TRP B 1 71 ? -3.936 -9.008 20.859 1 29.62 71 TRP B N 1
ATOM 2463 C CA . TRP B 1 71 ? -4.461 -7.648 20.734 1 29.62 71 TRP B CA 1
ATOM 2464 C C . TRP B 1 71 ? -4.445 -6.93 22.078 1 29.62 71 TRP B C 1
ATOM 2466 O O . TRP B 1 71 ? -4.953 -7.453 23.062 1 29.62 71 TRP B O 1
ATOM 2476 N N . LYS B 1 72 ? -3.324 -6.285 22.391 1 28.12 72 LYS B N 1
ATOM 2477 C CA . LYS B 1 72 ? -3.303 -5.43 23.562 1 28.12 72 LYS B CA 1
ATOM 2478 C C . LYS B 1 72 ? -4.57 -4.586 23.656 1 28.12 72 LYS B C 1
ATOM 2480 O O . LYS B 1 72 ? -4.848 -3.777 22.766 1 28.12 72 LYS B O 1
ATOM 2485 N N . MET B 1 73 ? -5.621 -5.109 24.109 1 28.94 73 MET B N 1
ATOM 2486 C CA . MET B 1 73 ? -6.734 -4.258 24.516 1 28.94 73 MET B CA 1
ATOM 2487 C C . MET B 1 73 ? -6.281 -3.209 25.516 1 28.94 73 MET B C 1
ATOM 2489 O O . MET B 1 73 ? -5.973 -3.539 26.672 1 28.94 73 MET B O 1
ATOM 2493 N N . GLU B 1 74 ? -5.328 -2.328 25.266 1 28.84 74 GLU B N 1
ATOM 2494 C CA . GLU B 1 74 ? -5.152 -1.306 26.297 1 28.84 74 GLU B CA 1
ATOM 2495 C C . GLU B 1 74 ? -6.438 -0.506 26.516 1 28.84 74 GLU B C 1
ATOM 2497 O O . GLU B 1 74 ? -7.168 -0.239 25.547 1 28.84 74 GLU B O 1
ATOM 2502 N N . ALA B 1 75 ? -7.066 -0.406 27.703 1 28.83 75 ALA B N 1
ATOM 2503 C CA . ALA B 1 75 ? -8.195 0.262 28.344 1 28.83 75 ALA B CA 1
ATOM 2504 C C . ALA B 1 75 ? -8.219 1.749 28 1 28.83 75 ALA B C 1
ATOM 2506 O O . ALA B 1 75 ? -9.227 2.426 28.219 1 28.83 75 ALA B O 1
ATOM 2507 N N . GLY B 1 76 ? -7.121 2.543 28.156 1 31.58 76 GLY B N 1
ATOM 2508 C CA . GLY B 1 76 ? -7.398 3.963 28.312 1 31.58 76 GLY B CA 1
ATOM 2509 C C . GLY B 1 76 ? -8.195 4.543 27.156 1 31.58 76 GLY B C 1
ATOM 2510 O O . GLY B 1 76 ? -8.281 3.939 26.094 1 31.58 76 GLY B O 1
ATOM 2511 N N . GLY B 1 77 ? -9.078 5.664 27.328 1 33.09 77 GLY B N 1
ATOM 2512 C CA . GLY B 1 77 ? -10.023 6.414 26.516 1 33.09 77 GLY B CA 1
ATOM 2513 C C . GLY B 1 77 ? -9.523 6.668 25.094 1 33.09 77 GLY B C 1
ATOM 2514 O O . GLY B 1 77 ? -10.312 6.977 24.203 1 33.09 77 GLY B O 1
ATOM 2515 N N . MET B 1 78 ? -8.312 7.32 25.016 1 35.06 78 MET B N 1
ATOM 2516 C CA . MET B 1 78 ? -8.008 7.652 23.625 1 35.06 78 MET B CA 1
ATOM 2517 C C . MET B 1 78 ? -7.887 6.391 22.781 1 35.06 78 MET B C 1
ATOM 2519 O O . MET B 1 78 ? -7.141 5.473 23.125 1 35.06 78 MET B O 1
ATOM 2523 N N . TYR B 1 79 ? -9.008 5.828 22.281 1 38.72 79 TYR B N 1
ATOM 2524 C CA . TYR B 1 79 ? -9.172 4.727 21.344 1 38.72 79 TYR B CA 1
ATOM 2525 C C . TYR B 1 79 ? -7.906 4.516 20.516 1 38.72 79 TYR B C 1
ATOM 2527 O O . TYR B 1 79 ? -7.668 5.234 19.547 1 38.72 79 TYR B O 1
ATOM 2535 N N . HIS B 1 80 ? -6.715 4.551 21.062 1 48.31 80 HIS B N 1
ATOM 2536 C CA . HIS B 1 80 ? -5.727 4.012 20.125 1 48.31 80 HIS B CA 1
ATOM 2537 C C . HIS B 1 80 ? -6.289 2.822 19.359 1 48.31 80 HIS B C 1
ATOM 2539 O O . HIS B 1 80 ? -6.617 1.792 19.953 1 48.31 80 HIS B O 1
ATOM 2545 N N . GLN B 1 81 ? -7.234 3.1 18.5 1 58.84 81 GLN B N 1
ATOM 2546 C CA . GLN B 1 81 ? -7.805 2.111 17.594 1 58.84 81 GLN B CA 1
ATOM 2547 C C . GLN B 1 81 ? -6.719 1.231 16.984 1 58.84 81 GLN B C 1
ATOM 2549 O O . GLN B 1 81 ? -5.637 1.716 16.641 1 58.84 81 GLN B O 1
ATOM 2554 N N . ASP B 1 82 ? -6.434 -0.006 17.562 1 85.5 82 ASP B N 1
ATOM 2555 C CA . ASP B 1 82 ? -5.512 -1.049 17.125 1 85.5 82 ASP B CA 1
ATOM 2556 C C . ASP B 1 82 ? -5.691 -1.354 15.641 1 85.5 82 ASP B C 1
ATOM 2558 O O . ASP B 1 82 ? -5.961 -2.496 15.266 1 85.5 82 ASP B O 1
ATOM 2562 N N . PHE B 1 83 ? -5.723 -0.258 14.891 1 96.81 83 PHE B N 1
ATOM 2563 C CA . PHE B 1 83 ? -5.773 -0.409 13.438 1 96.81 83 PHE B CA 1
ATOM 2564 C C . PHE B 1 83 ? -4.391 -0.701 12.875 1 96.81 83 PHE B C 1
ATOM 2566 O O . PHE B 1 83 ? -3.379 -0.339 13.484 1 96.81 83 PHE B O 1
ATOM 2573 N N . MET B 1 84 ? -4.383 -1.413 11.805 1 97.56 84 MET B N 1
ATOM 2574 C CA . MET B 1 84 ? -3.129 -1.76 11.141 1 97.56 84 MET B CA 1
ATOM 2575 C C . MET B 1 84 ? -3.27 -1.659 9.633 1 97.56 84 MET B C 1
ATOM 2577 O O . MET B 1 84 ? -4.242 -2.15 9.055 1 97.56 84 MET B O 1
ATOM 2581 N N . PHE B 1 85 ? -2.352 -0.895 9.031 1 98.69 85 PHE B N 1
ATOM 2582 C CA . PHE B 1 85 ? -2.281 -0.892 7.574 1 98.69 85 PHE B CA 1
ATOM 2583 C C . PHE B 1 85 ? -1.803 -2.24 7.055 1 98.69 85 PHE B C 1
ATOM 2585 O O . PHE B 1 85 ? -0.601 -2.518 7.043 1 98.69 85 PHE B O 1
ATOM 2592 N N . GLN B 1 86 ? -2.695 -3.023 6.586 1 98.62 86 GLN B N 1
ATOM 2593 C CA . GLN B 1 86 ? -2.461 -4.449 6.391 1 98.62 86 GLN B CA 1
ATOM 2594 C C . GLN B 1 86 ? -2.053 -4.746 4.949 1 98.62 86 GLN B C 1
ATOM 2596 O O . GLN B 1 86 ? -1.144 -5.543 4.707 1 98.62 86 GLN B O 1
ATOM 2601 N N . GLN B 1 87 ? -2.705 -4.039 3.99 1 98.81 87 GLN B N 1
ATOM 2602 C CA . GLN B 1 87 ? -2.422 -4.504 2.635 1 98.81 87 GLN B CA 1
ATOM 2603 C C . GLN B 1 87 ? -2.639 -3.387 1.617 1 98.81 87 GLN B C 1
ATOM 2605 O O . GLN B 1 87 ? -3.303 -2.391 1.912 1 98.81 87 GLN B O 1
ATOM 2610 N N . THR B 1 88 ? -2.062 -3.539 0.439 1 98.94 88 THR B N 1
ATOM 2611 C CA . THR B 1 88 ? -2.297 -2.828 -0.813 1 98.94 88 THR B CA 1
ATOM 2612 C C . THR B 1 88 ? -2.629 -3.807 -1.936 1 98.94 88 THR B C 1
ATOM 2614 O O . THR B 1 88 ? -1.94 -4.812 -2.115 1 98.94 88 THR B O 1
ATOM 2617 N N . MET B 1 89 ? -3.721 -3.553 -2.66 1 98.94 89 MET B N 1
ATOM 2618 C CA . MET B 1 89 ? -4.172 -4.504 -3.674 1 98.94 89 MET B CA 1
ATOM 2619 C C . MET B 1 89 ? -3.912 -3.967 -5.078 1 98.94 89 MET B C 1
ATOM 2621 O O . MET B 1 89 ? -4.262 -2.826 -5.383 1 98.94 89 MET B O 1
ATOM 2625 N N . LEU B 1 90 ? -3.258 -4.727 -5.895 1 98.94 90 LEU B N 1
ATOM 2626 C CA . LEU B 1 90 ? -3.053 -4.461 -7.316 1 98.94 90 LEU B CA 1
ATOM 2627 C C . LEU B 1 90 ? -3.652 -5.57 -8.172 1 98.94 90 LEU B C 1
ATOM 2629 O O . LEU B 1 90 ? -3.523 -6.75 -7.84 1 98.94 90 LEU B O 1
ATOM 2633 N N . ARG B 1 91 ? -4.324 -5.188 -9.211 1 98.94 91 ARG B N 1
ATOM 2634 C CA . ARG B 1 91 ? -4.75 -6.156 -10.211 1 98.94 91 ARG B CA 1
ATOM 2635 C C . ARG B 1 91 ? -3.594 -6.531 -11.133 1 98.94 91 ARG B C 1
ATOM 2637 O O . ARG B 1 91 ? -2.812 -5.668 -11.539 1 98.94 91 ARG B O 1
ATOM 2644 N N . VAL B 1 92 ? -3.494 -7.797 -11.391 1 98.94 92 VAL B N 1
ATOM 2645 C CA . VAL B 1 92 ? -2.391 -8.234 -12.234 1 98.94 92 VAL B CA 1
ATOM 2646 C C . VAL B 1 92 ? -2.93 -9.078 -13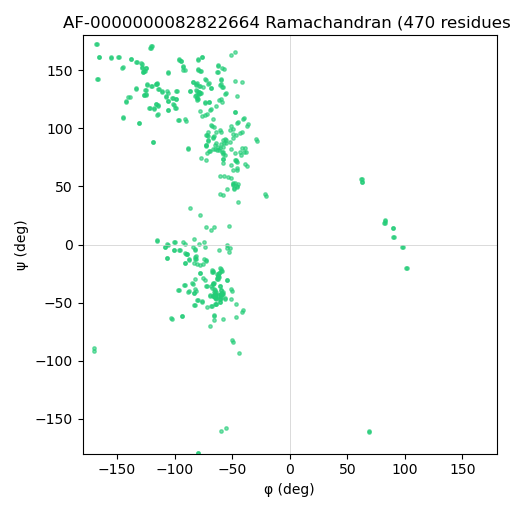.391 1 98.94 92 VAL B C 1
ATOM 2648 O O . VAL B 1 92 ? -3.914 -9.805 -13.227 1 98.94 92 VAL B O 1
ATOM 2651 N N . LYS B 1 93 ? -2.281 -9.008 -14.484 1 98.81 93 LYS B N 1
ATOM 2652 C CA . LYS B 1 93 ? -2.703 -9.664 -15.719 1 98.81 93 LYS B CA 1
ATOM 2653 C C . LYS B 1 93 ? -2.332 -11.141 -15.711 1 98.81 93 LYS B C 1
ATOM 2655 O O . LYS B 1 93 ? -3.139 -11.992 -16.094 1 98.81 93 LYS B O 1
ATOM 2660 N N . ASP B 1 94 ? -1.127 -11.484 -15.367 1 98.81 94 ASP B N 1
ATOM 2661 C CA . ASP B 1 94 ? -0.542 -12.82 -15.398 1 98.81 94 ASP B CA 1
ATOM 2662 C C . ASP B 1 94 ? 0.151 -13.148 -14.07 1 98.81 94 ASP B C 1
ATOM 2664 O O . ASP B 1 94 ? 1.247 -12.648 -13.805 1 98.81 94 ASP B O 1
ATOM 2668 N N . PRO B 1 95 ? -0.433 -13.961 -13.25 1 98.75 95 PRO B N 1
ATOM 2669 C CA . PRO B 1 95 ? 0.13 -14.234 -11.93 1 98.75 95 PRO B CA 1
ATOM 2670 C C . PRO B 1 95 ? 1.503 -14.898 -11.992 1 98.75 95 PRO B C 1
ATOM 2672 O O . PRO B 1 95 ? 2.322 -14.727 -11.086 1 98.75 95 PRO B O 1
ATOM 2675 N N . LYS B 1 96 ? 1.774 -15.656 -13.023 1 98.69 96 LYS B N 1
ATOM 2676 C CA . LYS B 1 96 ? 3.094 -16.266 -13.148 1 98.69 96 LYS B CA 1
ATOM 2677 C C . LYS B 1 96 ? 4.188 -15.203 -13.227 1 98.69 96 LYS B C 1
ATOM 2679 O O . LYS B 1 96 ? 5.195 -15.289 -12.523 1 98.69 96 LYS B O 1
ATOM 2684 N N . LYS B 1 97 ? 3.986 -14.219 -14.102 1 98.69 97 LYS B N 1
ATOM 2685 C CA . LYS B 1 97 ? 4.957 -13.141 -14.258 1 98.69 97 LYS B CA 1
ATOM 2686 C C . LYS B 1 97 ? 5.047 -12.297 -12.984 1 98.69 97 LYS B C 1
ATOM 2688 O O . LYS B 1 97 ? 6.145 -11.938 -12.555 1 98.69 97 LYS B O 1
ATOM 2693 N N . SER B 1 98 ? 3.896 -12.008 -12.445 1 98.88 98 SER B N 1
ATOM 2694 C CA . SER B 1 98 ? 3.863 -11.148 -11.258 1 98.88 98 SER B CA 1
ATOM 2695 C C . SER B 1 98 ? 4.508 -11.836 -10.062 1 98.88 98 SER B C 1
ATOM 2697 O O . SER B 1 98 ? 5.277 -11.219 -9.32 1 98.88 98 SER B O 1
ATOM 2699 N N . LEU B 1 99 ? 4.191 -13.094 -9.875 1 98.88 99 LEU B N 1
ATOM 2700 C CA . LEU B 1 99 ? 4.773 -13.812 -8.75 1 98.88 99 LEU B CA 1
ATOM 2701 C C . LEU B 1 99 ? 6.281 -13.945 -8.914 1 98.88 99 LEU B C 1
ATOM 2703 O O . LEU B 1 99 ? 7.027 -13.844 -7.934 1 98.88 99 LEU B O 1
ATOM 2707 N N . ASP B 1 100 ? 6.75 -14.219 -10.133 1 98.69 100 ASP B N 1
ATOM 2708 C CA . ASP B 1 100 ? 8.188 -14.25 -10.367 1 98.69 100 ASP B CA 1
ATOM 2709 C C . ASP B 1 100 ? 8.836 -12.922 -9.961 1 98.69 100 ASP B C 1
ATOM 2711 O O . ASP B 1 100 ? 9.836 -12.914 -9.234 1 98.69 100 ASP B O 1
ATOM 2715 N N . PHE B 1 101 ? 8.25 -11.828 -10.367 1 98.88 101 PHE B N 1
ATOM 2716 C CA . PHE B 1 101 ? 8.797 -10.508 -10.094 1 98.88 101 PHE B CA 1
ATOM 2717 C C . PHE B 1 101 ? 8.812 -10.219 -8.594 1 98.88 101 PHE B C 1
ATOM 2719 O O . PHE B 1 101 ? 9.852 -9.844 -8.047 1 98.88 101 PHE B O 1
ATOM 2726 N N . TYR B 1 102 ? 7.734 -10.391 -7.879 1 98.81 102 TYR B N 1
ATOM 2727 C CA . TYR B 1 102 ? 7.609 -9.945 -6.496 1 98.81 102 TYR B CA 1
ATOM 2728 C C . TYR B 1 102 ? 8.328 -10.906 -5.551 1 98.81 102 TYR B C 1
ATOM 2730 O O . TYR B 1 102 ? 8.734 -10.516 -4.453 1 98.81 102 TYR B O 1
ATOM 2738 N N . THR B 1 103 ? 8.5 -12.188 -5.949 1 98.31 103 THR B N 1
ATOM 2739 C CA . THR B 1 103 ? 9.219 -13.117 -5.074 1 98.31 103 THR B CA 1
ATOM 2740 C C . THR B 1 103 ? 10.695 -13.164 -5.434 1 98.31 103 THR B C 1
ATOM 2742 O O . THR B 1 103 ? 11.539 -12.641 -4.691 1 98.31 103 THR B O 1
ATOM 2745 N N . ARG B 1 104 ? 11.008 -13.57 -6.637 1 97.44 104 ARG B N 1
ATOM 2746 C CA . ARG B 1 104 ? 12.398 -13.766 -7.023 1 97.44 104 ARG B CA 1
ATOM 2747 C C . ARG B 1 104 ? 13.133 -12.43 -7.113 1 97.44 104 ARG B C 1
ATOM 2749 O O . ARG B 1 104 ? 14.266 -12.305 -6.637 1 97.44 104 ARG B O 1
ATOM 2756 N N . VAL B 1 105 ? 12.531 -11.477 -7.684 1 97.44 105 VAL B N 1
ATOM 2757 C CA . VAL B 1 105 ? 13.211 -10.211 -7.941 1 97.44 105 VAL B CA 1
ATOM 2758 C C . VAL B 1 105 ? 13.172 -9.344 -6.691 1 97.44 105 VAL B C 1
ATOM 2760 O O . VAL B 1 105 ? 14.211 -8.883 -6.211 1 97.44 105 VAL B O 1
ATOM 2763 N N . LEU B 1 106 ? 12 -9.125 -6.109 1 98.38 106 LEU B N 1
ATOM 2764 C CA . LEU B 1 106 ? 11.875 -8.188 -5 1 98.38 106 LEU B CA 1
ATOM 2765 C C . LEU B 1 106 ? 12.07 -8.898 -3.664 1 98.38 106 LEU B C 1
ATOM 2767 O O . LEU B 1 106 ? 12.188 -8.25 -2.623 1 98.38 106 LEU B O 1
ATOM 2771 N N . GLY B 1 107 ? 11.992 -10.18 -3.676 1 97.69 107 GLY B N 1
ATOM 2772 C CA . GLY B 1 107 ? 12.367 -10.93 -2.484 1 97.69 107 GLY B CA 1
ATOM 2773 C C . GLY B 1 107 ? 11.211 -11.148 -1.531 1 97.69 107 GLY B C 1
ATOM 2774 O O . GLY B 1 107 ? 11.414 -11.516 -0.371 1 97.69 107 GLY B O 1
ATOM 2775 N N . MET B 1 108 ? 9.984 -10.938 -1.914 1 98.5 108 MET B N 1
ATOM 2776 C CA . MET B 1 108 ? 8.836 -11.195 -1.049 1 98.5 108 MET B CA 1
ATOM 2777 C C . MET B 1 108 ? 8.547 -12.695 -0.964 1 98.5 108 MET B C 1
ATOM 2779 O O . MET B 1 108 ? 8.992 -13.469 -1.818 1 98.5 108 MET B O 1
ATOM 2783 N N . THR B 1 109 ? 7.809 -13.055 0.055 1 98.56 109 THR B N 1
ATOM 2784 C CA . THR B 1 109 ? 7.305 -14.406 0.244 1 98.56 109 THR B CA 1
ATOM 2785 C C . THR B 1 109 ? 5.809 -14.477 -0.048 1 98.56 109 THR B C 1
ATOM 2787 O O . THR B 1 109 ? 5.051 -13.594 0.357 1 98.56 109 THR B O 1
ATOM 2790 N N . LEU B 1 110 ? 5.41 -15.469 -0.848 1 98.69 110 LEU B N 1
ATOM 2791 C CA . LEU B 1 110 ? 3.984 -15.75 -0.972 1 98.69 110 LEU B CA 1
ATOM 2792 C C . LEU B 1 110 ? 3.43 -16.328 0.324 1 98.69 110 LEU B C 1
ATOM 2794 O O . LEU B 1 110 ? 3.82 -17.422 0.733 1 98.69 110 LEU B O 1
ATOM 2798 N N . LEU B 1 111 ? 2.553 -15.609 0.935 1 98.69 111 LEU B N 1
ATOM 2799 C CA . LEU B 1 111 ? 2.035 -16 2.24 1 98.69 111 LEU B CA 1
ATOM 2800 C C . LEU B 1 111 ? 0.831 -16.922 2.092 1 98.69 111 LEU B C 1
ATOM 2802 O O . LEU B 1 111 ? 0.685 -17.891 2.85 1 98.69 111 LEU B O 1
ATOM 2806 N N . GLN B 1 112 ? 0.002 -16.609 1.14 1 98.69 112 GLN B N 1
ATOM 2807 C CA . GLN B 1 112 ? -1.228 -17.375 0.973 1 98.69 112 GLN B CA 1
ATOM 2808 C C . GLN B 1 112 ? -1.897 -17.062 -0.361 1 98.69 112 GLN B C 1
ATOM 2810 O O . GLN B 1 112 ? -1.821 -15.922 -0.846 1 98.69 112 GLN B O 1
ATOM 2815 N N . LYS B 1 113 ? -2.457 -18.047 -0.96 1 98.5 113 LYS B N 1
ATOM 2816 C CA . LYS B 1 113 ? -3.26 -17.938 -2.174 1 98.5 113 LYS B CA 1
ATOM 2817 C C . LYS B 1 113 ? -4.707 -18.359 -1.916 1 98.5 113 LYS B C 1
ATOM 2819 O O . LYS B 1 113 ? -4.961 -19.328 -1.201 1 98.5 113 LYS B O 1
ATOM 2824 N N . PHE B 1 114 ? -5.648 -17.594 -2.479 1 97.62 114 PHE B N 1
ATOM 2825 C CA . PHE B 1 114 ? -7.059 -17.969 -2.461 1 97.62 114 PHE B CA 1
ATOM 2826 C C . PHE B 1 114 ? -7.617 -18.031 -3.877 1 97.62 114 PHE B C 1
ATOM 2828 O O . PHE B 1 114 ? -7.316 -17.172 -4.711 1 97.62 114 PHE B O 1
ATOM 2835 N N . ASP B 1 115 ? -8.438 -19.078 -4.133 1 97.62 115 ASP B N 1
ATOM 2836 C CA . ASP B 1 115 ? -9.172 -19.219 -5.387 1 97.62 115 ASP B CA 1
ATOM 2837 C C . ASP B 1 115 ? -10.672 -19.031 -5.168 1 97.62 115 ASP B C 1
ATOM 2839 O O . ASP B 1 115 ? -11.234 -19.562 -4.211 1 97.62 115 ASP B O 1
ATOM 2843 N N . PHE B 1 116 ? -11.219 -18.203 -6.023 1 96.44 116 PHE B N 1
ATOM 2844 C CA . PHE B 1 116 ? -12.664 -17.984 -6.016 1 96.44 116 PHE B CA 1
ATOM 2845 C C . PHE B 1 116 ? -13.281 -18.406 -7.344 1 96.44 116 PHE B C 1
ATOM 2847 O O . PHE B 1 116 ? -13.523 -17.562 -8.219 1 96.44 116 PHE B O 1
ATOM 2854 N N . PRO B 1 117 ? -13.648 -19.609 -7.48 1 96.38 117 PRO B N 1
ATOM 2855 C CA . PRO B 1 117 ? -14.086 -20.172 -8.766 1 96.38 117 PRO B CA 1
ATOM 2856 C C . PRO B 1 117 ? -15.375 -19.531 -9.273 1 96.38 117 PRO B C 1
ATOM 2858 O O . PRO B 1 117 ? -15.539 -19.312 -10.477 1 96.38 117 PRO B O 1
ATOM 2861 N N . THR B 1 118 ? -16.328 -19.25 -8.398 1 94.19 118 THR B N 1
ATOM 2862 C CA . THR B 1 118 ? -17.609 -18.688 -8.805 1 94.19 118 THR B CA 1
ATOM 2863 C C . THR B 1 118 ? -17.422 -17.344 -9.516 1 94.19 118 THR B C 1
ATOM 2865 O O . THR B 1 118 ? -18.062 -17.078 -10.523 1 94.19 118 THR B O 1
ATOM 2868 N N . MET B 1 119 ? -16.531 -16.609 -9.008 1 95.19 119 MET B N 1
ATOM 2869 C CA . MET B 1 119 ? -16.297 -15.281 -9.562 1 95.19 119 MET B CA 1
ATOM 2870 C C . MET B 1 119 ? -15.078 -15.289 -10.477 1 95.19 119 MET B C 1
ATOM 2872 O O . MET B 1 119 ? -14.719 -14.25 -11.047 1 95.19 119 MET B O 1
ATOM 2876 N N . LYS B 1 120 ? -14.383 -16.391 -10.555 1 97.62 120 LYS B N 1
ATOM 2877 C CA . LYS B 1 120 ? -13.289 -16.672 -11.477 1 97.62 120 LYS B CA 1
ATOM 2878 C C . LYS B 1 120 ? -12.117 -15.719 -11.234 1 97.62 120 LYS B C 1
ATOM 2880 O O . LYS B 1 120 ? -11.641 -15.062 -12.164 1 97.62 120 LYS B O 1
ATOM 2885 N N . PHE B 1 121 ? -11.672 -15.672 -10.031 1 98.38 121 PHE B N 1
ATOM 2886 C CA . PHE B 1 121 ? -10.453 -14.914 -9.75 1 98.38 121 PHE B CA 1
ATOM 2887 C C . PHE B 1 121 ? -9.68 -15.547 -8.602 1 98.38 121 PHE B C 1
ATOM 2889 O O . PHE B 1 121 ? -10.195 -16.422 -7.902 1 98.38 121 PHE B O 1
ATOM 2896 N N . SER B 1 122 ? -8.406 -15.211 -8.477 1 98.81 122 SER B N 1
ATOM 2897 C CA . SER B 1 122 ? -7.527 -15.641 -7.398 1 98.81 122 SER B CA 1
ATOM 2898 C C . SER B 1 122 ? -6.863 -14.445 -6.723 1 98.81 122 SER B C 1
ATOM 2900 O O . SER B 1 122 ? -6.668 -13.398 -7.344 1 98.81 122 SER B O 1
ATOM 2902 N N . LEU B 1 123 ? -6.602 -14.617 -5.453 1 98.81 123 LEU B N 1
ATOM 2903 C CA . LEU B 1 123 ? -5.84 -13.656 -4.668 1 98.81 123 LEU B CA 1
ATOM 2904 C C . LEU B 1 123 ? -4.512 -14.25 -4.219 1 98.81 123 LEU B C 1
ATOM 2906 O O . LEU B 1 123 ? -4.453 -15.414 -3.824 1 98.81 123 LEU B O 1
ATOM 2910 N N . TYR B 1 124 ? -3.455 -13.516 -4.363 1 98.94 124 TYR B N 1
ATOM 2911 C CA . TYR B 1 124 ? -2.129 -13.852 -3.859 1 98.94 124 TYR B CA 1
ATOM 2912 C C . TYR B 1 124 ? -1.655 -12.82 -2.844 1 98.94 124 TYR B C 1
ATOM 2914 O O . TYR B 1 124 ? -1.539 -11.633 -3.16 1 98.94 124 TYR B O 1
ATOM 2922 N N . PHE B 1 125 ? -1.445 -13.195 -1.631 1 98.88 125 PHE B N 1
ATOM 2923 C CA . PHE B 1 125 ? -0.923 -12.312 -0.599 1 98.88 125 PHE B CA 1
ATOM 2924 C C . PHE B 1 125 ? 0.575 -12.523 -0.411 1 98.88 125 PHE B C 1
ATOM 2926 O O . PHE B 1 125 ? 1.021 -13.641 -0.146 1 98.88 125 PHE B O 1
ATOM 2933 N N . LEU B 1 126 ? 1.333 -11.422 -0.528 1 98.94 126 LEU B N 1
ATOM 2934 C CA . LEU B 1 126 ? 2.787 -11.453 -0.422 1 98.94 126 LEU B CA 1
ATOM 2935 C C . LEU B 1 126 ? 3.275 -10.484 0.651 1 98.94 126 LEU B C 1
ATOM 2937 O O . LEU B 1 126 ? 2.619 -9.484 0.934 1 98.94 126 LEU B O 1
ATOM 2941 N N . GLY B 1 127 ? 4.352 -10.734 1.249 1 98.5 127 GLY B N 1
ATOM 2942 C CA . GLY B 1 127 ? 5.016 -9.852 2.201 1 98.5 127 GLY B CA 1
ATOM 2943 C C . GLY B 1 127 ? 6.43 -10.289 2.527 1 98.5 127 GLY B C 1
ATOM 2944 O O . GLY B 1 127 ? 6.914 -11.297 2.006 1 98.5 127 GLY B O 1
ATOM 2945 N N . TYR B 1 128 ? 7.102 -9.43 3.256 1 98.06 128 TYR B N 1
ATOM 2946 C CA . TYR B 1 128 ? 8.438 -9.773 3.734 1 98.06 128 TYR B CA 1
ATOM 2947 C C . TYR B 1 128 ? 8.359 -10.5 5.07 1 98.06 128 TYR B C 1
ATOM 2949 O O . TYR B 1 128 ? 8.438 -9.875 6.129 1 98.06 128 TYR B O 1
ATOM 2957 N N . GLU B 1 129 ? 8.117 -11.797 5.023 1 97 129 GLU B N 1
ATOM 2958 C CA . GLU B 1 129 ? 8.008 -12.711 6.156 1 97 129 GLU B CA 1
ATOM 2959 C C . GLU B 1 129 ? 8.898 -13.93 5.973 1 97 129 GLU B C 1
ATOM 2961 O O . GLU B 1 129 ? 9.219 -14.305 4.84 1 97 129 GLU B O 1
ATOM 2966 N N . ASP B 1 130 ? 9.305 -14.453 7.109 1 95.19 130 ASP B N 1
ATOM 2967 C CA . ASP B 1 130 ? 10.016 -15.727 7.055 1 95.19 130 ASP B CA 1
ATOM 2968 C C . ASP B 1 130 ? 9.086 -16.875 6.66 1 95.19 130 ASP B C 1
ATOM 2970 O O . ASP B 1 130 ? 8.055 -17.094 7.305 1 95.19 130 ASP B O 1
ATOM 2974 N N . LYS B 1 131 ? 9.422 -17.547 5.613 1 95.81 131 LYS B N 1
ATOM 2975 C CA . LYS B 1 131 ? 8.602 -18.641 5.109 1 95.81 131 LYS B CA 1
ATOM 2976 C C . LYS B 1 131 ? 8.336 -19.672 6.195 1 95.81 131 LYS B C 1
ATOM 2978 O O . LYS B 1 131 ? 7.285 -20.328 6.207 1 95.81 131 LYS B O 1
ATOM 2983 N N . ASN B 1 132 ? 9.266 -19.812 7.098 1 95.81 132 ASN B N 1
ATOM 2984 C CA . ASN B 1 132 ? 9.156 -20.828 8.148 1 95.81 132 ASN B CA 1
ATOM 2985 C C . ASN B 1 132 ? 8.125 -20.422 9.203 1 95.81 132 ASN B C 1
ATOM 2987 O O . ASN B 1 132 ? 7.715 -21.25 10.016 1 95.81 132 ASN B O 1
ATOM 2991 N N . ASP B 1 133 ? 7.691 -19.172 9.18 1 96.44 133 ASP B N 1
ATOM 2992 C CA . ASP B 1 133 ? 6.711 -18.688 10.141 1 96.44 133 ASP B CA 1
ATOM 2993 C C . ASP B 1 133 ? 5.285 -18.906 9.633 1 96.44 133 ASP B C 1
ATOM 2995 O O . ASP B 1 133 ? 4.32 -18.719 10.375 1 96.44 133 ASP B O 1
ATOM 2999 N N . ILE B 1 134 ? 5.105 -19.312 8.414 1 97.56 134 ILE B N 1
ATOM 3000 C CA . ILE B 1 134 ? 3.785 -19.484 7.816 1 97.56 134 ILE B CA 1
ATOM 3001 C C . ILE B 1 134 ? 3.115 -20.719 8.383 1 97.56 134 ILE B C 1
ATOM 3003 O O . ILE B 1 134 ? 3.617 -21.844 8.219 1 97.56 134 ILE B O 1
ATOM 3007 N N . PRO B 1 135 ? 1.944 -20.547 8.984 1 97.75 135 PRO B N 1
ATOM 3008 C CA . PRO B 1 135 ? 1.258 -21.734 9.492 1 97.75 135 PRO B CA 1
ATOM 3009 C C . PRO B 1 135 ? 0.884 -22.719 8.391 1 97.75 135 PRO B C 1
ATOM 3011 O O . PRO B 1 135 ? 0.504 -22.312 7.293 1 97.75 135 PRO B O 1
ATOM 3014 N N . LYS B 1 136 ? 0.872 -23.969 8.711 1 96.25 136 LYS B N 1
ATOM 3015 C CA . LYS B 1 136 ? 0.552 -25.016 7.75 1 96.25 136 LYS B CA 1
ATOM 3016 C C . LYS B 1 136 ? -0.958 -25.188 7.594 1 96.25 136 LYS B C 1
ATOM 3018 O O . LYS B 1 136 ? -1.455 -25.375 6.484 1 96.25 136 LYS B O 1
ATOM 3023 N N . ASP B 1 137 ? -1.625 -25.078 8.688 1 96 137 ASP B N 1
ATOM 3024 C CA . ASP B 1 137 ? -3.078 -25.234 8.688 1 96 137 ASP B CA 1
ATOM 3025 C C . ASP B 1 137 ? -3.758 -23.969 8.172 1 96 137 ASP B C 1
ATOM 3027 O O . ASP B 1 137 ? -3.477 -22.859 8.648 1 96 137 ASP B O 1
ATOM 3031 N N . LYS B 1 138 ? -4.609 -24.141 7.301 1 91 138 LYS B N 1
ATOM 3032 C CA . LYS B 1 138 ? -5.273 -23 6.66 1 91 138 LYS B CA 1
ATOM 3033 C C . LYS B 1 138 ? -6.016 -22.156 7.68 1 91 138 LYS B C 1
ATOM 3035 O O . LYS B 1 138 ? -6.035 -20.922 7.57 1 91 138 LYS B O 1
ATOM 3040 N N . THR B 1 139 ? -6.703 -22.781 8.586 1 94.62 139 THR B N 1
ATOM 3041 C CA . THR B 1 139 ? -7.508 -22.078 9.57 1 94.62 139 THR B CA 1
ATOM 3042 C C . THR B 1 139 ? -6.629 -21.188 10.445 1 94.62 139 THR B C 1
ATOM 3044 O O . THR B 1 139 ? -7.086 -20.156 10.953 1 94.62 139 THR B O 1
ATOM 3047 N N . GLU B 1 140 ? -5.375 -21.578 10.555 1 96.44 140 GLU B N 1
ATOM 3048 C CA . GLU B 1 140 ? -4.406 -20.781 11.305 1 96.44 140 GLU B CA 1
ATOM 3049 C C . GLU B 1 140 ? -3.678 -19.797 10.383 1 96.44 140 GLU B C 1
ATOM 3051 O O . GLU B 1 140 ? -3.35 -18.688 10.797 1 96.44 140 GLU B O 1
ATOM 3056 N N . ARG B 1 141 ? -3.449 -20.219 9.18 1 98 141 ARG B N 1
ATOM 3057 C CA . ARG B 1 141 ? -2.666 -19.438 8.227 1 98 141 ARG B CA 1
ATOM 3058 C C . ARG B 1 141 ? -3.408 -18.172 7.828 1 98 141 ARG B C 1
ATOM 3060 O O . ARG B 1 141 ? -2.803 -17.094 7.711 1 98 141 ARG B O 1
ATOM 3067 N N . THR B 1 142 ? -4.73 -18.266 7.691 1 98.06 142 THR B N 1
ATOM 3068 C CA . THR B 1 142 ? -5.492 -17.125 7.176 1 98.06 142 THR B CA 1
ATOM 3069 C C . THR B 1 142 ? -5.469 -15.969 8.156 1 98.06 142 THR B C 1
ATOM 3071 O O . THR B 1 142 ? -5.059 -14.859 7.801 1 98.06 142 THR B O 1
ATOM 3074 N N . PRO B 1 143 ? -5.848 -16.234 9.469 1 97.81 143 PRO B N 1
ATOM 3075 C CA . PRO B 1 143 ? -5.703 -15.109 10.398 1 97.81 143 PRO B CA 1
ATOM 3076 C C . PRO B 1 143 ? -4.266 -14.617 10.516 1 97.81 143 PRO B C 1
ATOM 3078 O O . PRO B 1 143 ? -4.031 -13.422 10.688 1 97.81 143 PRO B O 1
ATOM 3081 N N . TRP B 1 144 ? -3.32 -15.516 10.445 1 98.06 144 TRP B N 1
ATOM 3082 C CA . TRP B 1 144 ? -1.913 -15.133 10.492 1 98.06 144 TRP B CA 1
ATOM 3083 C C . TRP B 1 144 ? -1.559 -14.211 9.328 1 98.06 144 TRP B C 1
ATOM 3085 O O . TRP B 1 144 ? -0.972 -13.141 9.531 1 98.06 144 TRP B O 1
ATOM 3095 N N . THR B 1 145 ? -1.966 -14.555 8.141 1 98.62 145 THR B N 1
ATOM 3096 C CA . THR B 1 145 ? -1.691 -13.773 6.934 1 98.62 145 THR B CA 1
ATOM 3097 C C . THR B 1 145 ? -2.268 -12.367 7.059 1 98.62 145 THR B C 1
ATOM 3099 O O . THR B 1 145 ? -1.569 -11.383 6.82 1 98.62 145 THR B O 1
ATOM 3102 N N . PHE B 1 146 ? -3.477 -12.273 7.512 1 98.31 146 PHE B N 1
ATOM 3103 C CA . PHE B 1 146 ? -4.172 -11 7.547 1 98.31 146 PHE B CA 1
ATOM 3104 C C . PHE B 1 146 ? -3.773 -10.195 8.781 1 98.31 146 PHE B C 1
ATOM 3106 O O . PHE B 1 146 ? -4.184 -9.039 8.938 1 98.31 146 PHE B O 1
ATOM 3113 N N . SER B 1 147 ? -2.947 -10.805 9.617 1 98 147 SER B N 1
ATOM 3114 C CA . SER B 1 147 ? -2.379 -10.07 10.734 1 98 147 SER B CA 1
ATOM 3115 C C . SER B 1 147 ? -0.996 -9.523 10.398 1 98 147 SER B C 1
ATOM 3117 O O . SER B 1 147 ? -0.383 -8.828 11.211 1 98 147 SER B O 1
ATOM 3119 N N . ARG B 1 148 ? -0.458 -9.852 9.211 1 97.88 148 ARG B N 1
ATOM 3120 C CA . ARG B 1 148 ? 0.832 -9.305 8.797 1 97.88 148 ARG B CA 1
ATOM 3121 C C . ARG B 1 148 ? 0.685 -7.875 8.289 1 97.88 148 ARG B C 1
ATOM 3123 O O . ARG B 1 148 ? -0.179 -7.594 7.457 1 97.88 148 ARG B O 1
ATOM 3130 N N . LYS B 1 149 ? 1.55 -7.074 8.82 1 97.5 149 LYS B N 1
ATOM 3131 C CA . LYS B 1 149 ? 1.58 -5.688 8.359 1 97.5 149 LYS B CA 1
ATOM 3132 C C . LYS B 1 149 ? 2.186 -5.586 6.965 1 97.5 149 LYS B C 1
ATOM 3134 O O . LYS B 1 149 ? 3.146 -6.293 6.645 1 97.5 149 LYS B O 1
ATOM 3139 N N . ALA B 1 150 ? 1.63 -4.68 6.094 1 98 150 ALA B N 1
ATOM 3140 C CA . ALA B 1 150 ? 2.219 -4.297 4.812 1 98 150 ALA B CA 1
ATOM 3141 C C . ALA B 1 150 ? 2.297 -5.496 3.867 1 98 150 ALA B C 1
ATOM 3143 O O . ALA B 1 150 ? 3.359 -5.785 3.311 1 98 150 ALA B O 1
ATOM 3144 N N . THR B 1 151 ? 1.182 -6.125 3.609 1 98.81 151 THR B N 1
ATOM 3145 C CA . THR B 1 151 ? 1.15 -7.16 2.584 1 98.81 151 THR B CA 1
ATOM 3146 C C . THR B 1 151 ? 0.739 -6.574 1.236 1 98.81 151 THR B C 1
ATOM 3148 O O . THR B 1 151 ? 0.156 -5.488 1.177 1 98.81 151 THR B O 1
ATOM 3151 N N . LEU B 1 152 ? 1.171 -7.203 0.231 1 98.94 152 LEU B N 1
ATOM 3152 C CA . LEU B 1 152 ? 0.722 -6.934 -1.131 1 98.94 152 LEU B CA 1
ATOM 3153 C C . LEU B 1 152 ? -0.298 -7.973 -1.584 1 98.94 152 LEU B C 1
ATOM 3155 O O . LEU B 1 152 ? -0.043 -9.172 -1.501 1 98.94 152 LEU B O 1
ATOM 3159 N N . GLU B 1 153 ? -1.464 -7.531 -1.931 1 98.94 153 GLU B N 1
ATOM 3160 C CA . GLU B 1 153 ? -2.5 -8.391 -2.496 1 98.94 153 GLU B CA 1
ATOM 3161 C C . GLU B 1 153 ? -2.549 -8.266 -4.016 1 98.94 153 GLU B C 1
ATOM 3163 O O . GLU B 1 153 ? -2.822 -7.191 -4.551 1 98.94 153 GLU B O 1
ATOM 3168 N N . LEU B 1 154 ? -2.289 -9.359 -4.711 1 98.94 154 LEU B N 1
ATOM 3169 C CA . LEU B 1 154 ? -2.436 -9.398 -6.16 1 98.94 154 LEU B CA 1
ATOM 3170 C C . LEU B 1 154 ? -3.727 -10.109 -6.559 1 98.94 154 LEU B C 1
ATOM 3172 O O . LEU B 1 154 ? -3.994 -11.227 -6.102 1 98.94 154 LEU B O 1
ATOM 3176 N N . THR B 1 155 ? -4.508 -9.438 -7.344 1 98.94 155 THR B N 1
ATOM 3177 C CA . THR B 1 155 ? -5.754 -10.008 -7.844 1 98.94 155 THR B CA 1
ATOM 3178 C C . THR B 1 155 ? -5.621 -10.398 -9.312 1 98.94 155 THR B C 1
ATOM 3180 O O . THR B 1 155 ? -5.293 -9.562 -10.156 1 98.94 155 THR B O 1
ATOM 3183 N N . HIS B 1 156 ? -5.898 -11.648 -9.555 1 98.88 156 HIS B N 1
ATOM 3184 C CA . HIS B 1 156 ? -5.875 -12.172 -10.914 1 98.88 156 HIS B CA 1
ATOM 3185 C C . HIS B 1 156 ? -7.262 -12.617 -11.359 1 98.88 156 HIS B C 1
ATOM 3187 O O . HIS B 1 156 ? -7.832 -13.555 -10.7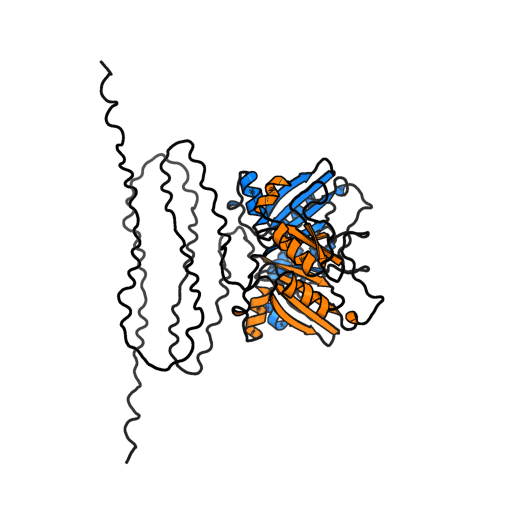89 1 98.88 156 HIS B O 1
ATOM 3193 N N . ASN B 1 157 ? -7.816 -11.914 -12.289 1 98.69 157 ASN B N 1
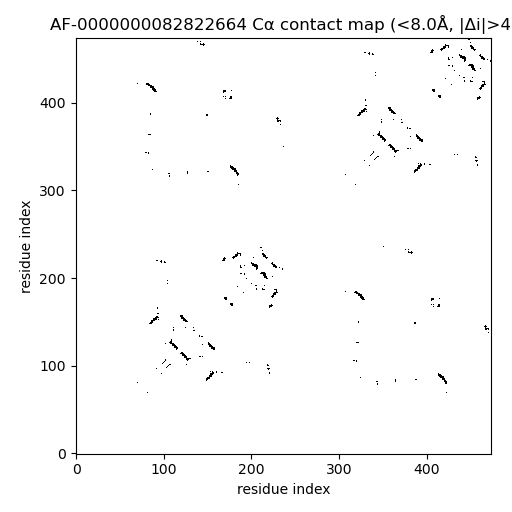ATOM 3194 C CA . ASN B 1 157 ? -9.023 -12.406 -12.953 1 98.69 157 ASN B CA 1
ATOM 3195 C C . ASN B 1 157 ? -8.688 -13.438 -14.023 1 98.69 157 ASN B C 1
ATOM 3197 O O . ASN B 1 157 ? -7.934 -13.156 -14.953 1 98.69 157 ASN B O 1
ATOM 3201 N N . TRP B 1 158 ? -9.312 -14.578 -13.875 1 98.56 158 TRP B N 1
ATOM 3202 C CA . TRP B 1 158 ? -8.969 -15.703 -14.742 1 98.56 158 TRP B CA 1
ATOM 3203 C C . TRP B 1 158 ? -9.188 -15.336 -16.203 1 98.56 158 TRP B C 1
ATOM 3205 O O . TRP B 1 158 ? -10.195 -14.734 -16.562 1 98.56 158 TRP B O 1
ATOM 3215 N N . GLY B 1 159 ? -8.211 -15.688 -17.078 1 98.5 159 GLY B N 1
ATOM 3216 C CA . GLY B 1 159 ? -8.32 -15.445 -18.516 1 98.5 159 GLY B CA 1
ATOM 3217 C C . GLY B 1 159 ? -7.535 -14.242 -18.984 1 98.5 159 GLY B C 1
ATOM 3218 O O . GLY B 1 159 ? -7.18 -14.141 -20.156 1 98.5 159 GLY B O 1
ATOM 3219 N N . THR B 1 160 ? -7.199 -13.336 -18.047 1 98.5 160 THR B N 1
ATOM 3220 C CA . THR B 1 160 ? -6.492 -12.117 -18.438 1 98.5 160 THR B CA 1
ATOM 3221 C C . THR B 1 160 ? -5.086 -12.453 -18.938 1 98.5 160 THR B C 1
ATOM 3223 O O . THR B 1 160 ? -4.547 -11.75 -19.797 1 98.5 160 THR B O 1
ATOM 3226 N N . GLU B 1 161 ? -4.441 -13.445 -18.406 1 98.25 161 GLU B N 1
ATOM 3227 C CA . GLU B 1 161 ? -3.092 -13.836 -18.812 1 98.25 161 GLU B CA 1
ATOM 3228 C C . GLU B 1 161 ? -3.035 -14.227 -20.281 1 98.25 161 GLU B C 1
ATOM 3230 O O . GLU B 1 161 ? -1.969 -14.195 -20.891 1 98.25 161 GLU B O 1
ATOM 3235 N N . ASN B 1 162 ? -4.18 -14.562 -20.875 1 97.62 162 ASN B N 1
ATOM 3236 C CA . ASN B 1 162 ? -4.242 -15.023 -22.25 1 97.62 162 ASN B CA 1
ATOM 3237 C C . ASN B 1 162 ? -4.871 -13.977 -23.172 1 97.62 162 ASN B C 1
ATOM 3239 O O . ASN B 1 162 ? -5.035 -14.211 -24.359 1 97.62 162 ASN B O 1
ATOM 3243 N N . ASP B 1 163 ? -5.301 -12.859 -22.672 1 97.44 163 ASP B N 1
ATOM 3244 C CA . ASP B 1 163 ? -5.934 -11.789 -23.438 1 97.44 163 ASP B CA 1
ATOM 3245 C C . ASP B 1 163 ? -4.926 -10.703 -23.797 1 97.44 163 ASP B C 1
ATOM 3247 O O . ASP B 1 163 ? -4.598 -9.852 -22.969 1 97.44 163 ASP B O 1
ATOM 3251 N N . GLU B 1 164 ? -4.535 -10.609 -24.969 1 95.62 164 GLU B N 1
ATOM 3252 C CA . GLU B 1 164 ? -3.512 -9.672 -25.406 1 95.62 164 GLU B CA 1
ATOM 3253 C C . GLU B 1 164 ? -4 -8.227 -25.297 1 95.62 164 GLU B C 1
ATOM 3255 O O . GLU B 1 164 ? -3.193 -7.301 -25.188 1 95.62 164 GLU B O 1
ATOM 3260 N N . LYS B 1 165 ? -5.254 -8.016 -25.312 1 96.19 165 LYS B N 1
ATOM 3261 C CA . LYS B 1 165 ? -5.832 -6.676 -25.297 1 96.19 165 LYS B CA 1
ATOM 3262 C C . LYS B 1 165 ? -6.008 -6.168 -23.875 1 96.19 165 LYS B C 1
ATOM 3264 O O . LYS B 1 165 ? -6.246 -4.98 -23.656 1 96.19 165 LYS B O 1
ATOM 3269 N N . GLN B 1 166 ? -5.883 -7.07 -22.922 1 96.12 166 GLN B N 1
ATOM 3270 C CA . GLN B 1 166 ? -6.066 -6.695 -21.516 1 96.12 166 GLN B CA 1
ATOM 3271 C C . GLN B 1 166 ? -4.801 -6.062 -20.953 1 96.12 166 GLN B C 1
ATOM 3273 O O . GLN B 1 166 ? -3.697 -6.562 -21.172 1 96.12 166 GLN B O 1
ATOM 3278 N N . SER B 1 167 ? -4.93 -4.898 -20.344 1 97.5 167 SER B N 1
ATOM 3279 C CA . SER B 1 167 ? -3.844 -4.23 -19.641 1 97.5 167 SER B CA 1
ATOM 3280 C C . SER B 1 167 ? -4.367 -3.463 -18.422 1 97.5 167 SER B C 1
ATOM 3282 O O . SER B 1 167 ? -5.527 -3.047 -18.406 1 97.5 167 SER B O 1
ATOM 3284 N N . TYR B 1 168 ? -3.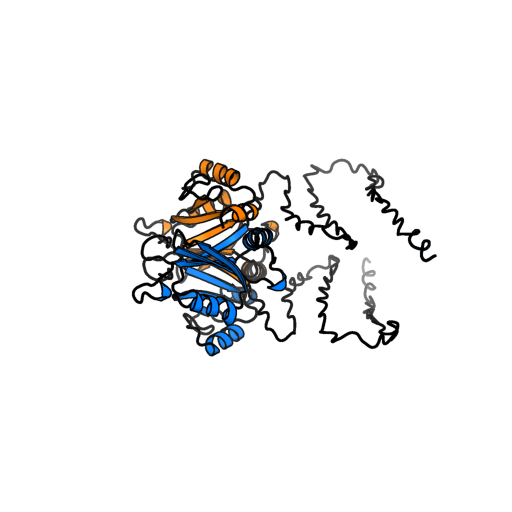52 -3.326 -17.453 1 98.56 168 TYR B N 1
ATOM 3285 C CA . TYR B 1 168 ? -3.891 -2.537 -16.281 1 98.56 168 TYR B CA 1
ATOM 3286 C C . TYR B 1 168 ? -3.193 -1.183 -16.281 1 98.56 168 TYR B C 1
ATOM 3288 O O . TYR B 1 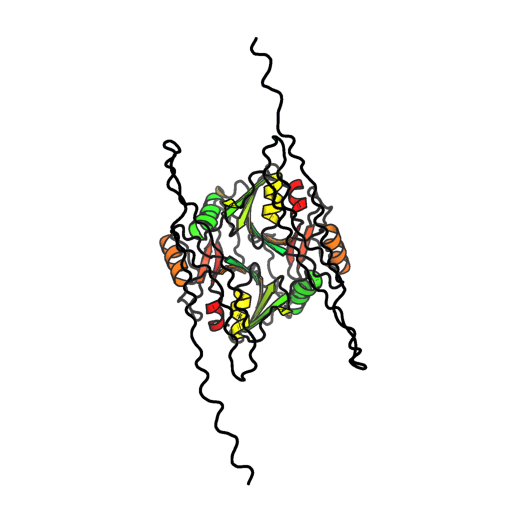168 ? -2.111 -1.039 -16.859 1 98.56 168 TYR B O 1
ATOM 3296 N N . HIS B 1 169 ? -3.902 -0.261 -15.734 1 98.5 169 HIS B N 1
ATOM 3297 C CA . HIS B 1 169 ? -3.416 1.109 -15.625 1 98.5 169 HIS B CA 1
ATOM 3298 C C . HIS B 1 169 ? -2.588 1.298 -14.359 1 98.5 169 HIS B C 1
ATOM 3300 O O . HIS B 1 169 ? -3.008 0.897 -13.273 1 98.5 169 HIS B O 1
ATOM 3306 N N . ASN B 1 170 ? -1.424 1.905 -14.484 1 98.44 170 ASN B N 1
ATOM 3307 C CA . ASN B 1 170 ? -0.498 1.974 -13.359 1 98.44 170 ASN B CA 1
ATOM 3308 C C . ASN B 1 170 ? -0.729 3.225 -12.516 1 98.44 170 ASN B C 1
ATOM 3310 O O . ASN B 1 170 ? -0.076 3.418 -11.492 1 98.44 170 ASN B O 1
ATOM 3314 N N . GLY B 1 171 ? -1.571 4.129 -12.984 1 98.5 171 GLY B N 1
ATOM 3315 C CA . GLY B 1 171 ? -1.976 5.285 -12.203 1 98.5 171 GLY B CA 1
ATOM 3316 C C . GLY B 1 171 ? -1.079 6.492 -12.414 1 98.5 171 GLY B C 1
ATOM 3317 O O . GLY B 1 171 ? -1.281 7.539 -11.797 1 98.5 171 GLY B O 1
ATOM 3318 N N . ASN B 1 172 ? -0.093 6.438 -13.391 1 98.44 172 ASN B N 1
ATOM 3319 C CA . ASN B 1 172 ? 0.886 7.512 -13.531 1 98.44 172 ASN B CA 1
ATOM 3320 C C . ASN B 1 172 ? 0.74 8.227 -14.875 1 98.44 172 ASN B C 1
ATOM 3322 O O . ASN B 1 172 ? 1.554 9.086 -15.219 1 98.44 172 ASN B O 1
ATOM 3326 N N . SER B 1 173 ? -0.223 7.859 -15.617 1 97.19 173 SER B N 1
ATOM 3327 C CA . SER B 1 173 ? -0.758 8.609 -16.75 1 97.19 173 SER B CA 1
ATOM 3328 C C . SER B 1 173 ? -2.24 8.914 -16.547 1 97.19 173 SER B C 1
ATOM 3330 O O . SER B 1 173 ? -2.891 8.336 -15.68 1 97.19 173 SER B O 1
ATOM 3332 N N . ASP B 1 174 ? -2.795 9.766 -17.391 1 96 174 ASP B N 1
ATOM 3333 C CA . ASP B 1 174 ? -4.184 10.172 -17.188 1 96 174 ASP B CA 1
ATOM 3334 C C . ASP B 1 174 ? -5.137 9.008 -17.438 1 96 174 ASP B C 1
ATOM 3336 O O . ASP B 1 174 ? -4.969 8.266 -18.406 1 96 174 ASP B O 1
ATOM 3340 N N . PRO B 1 175 ? -6.074 8.758 -16.656 1 97.88 175 PRO B N 1
ATOM 3341 C CA . PRO B 1 175 ? -6.352 9.469 -15.406 1 97.88 175 PRO B CA 1
ATOM 3342 C C . PRO B 1 175 ? -5.48 8.984 -14.25 1 97.88 175 PRO B C 1
ATOM 3344 O O . PRO B 1 175 ? -5.32 7.773 -14.055 1 97.88 175 PRO B O 1
ATOM 3347 N N . ARG B 1 176 ? -4.98 9.93 -13.453 1 98.44 176 ARG B N 1
ATOM 3348 C CA . ARG B 1 176 ? -3.996 9.609 -12.422 1 98.44 176 ARG B CA 1
ATOM 3349 C C . ARG B 1 176 ? -4.668 9.375 -11.078 1 98.44 176 ARG B C 1
ATOM 3351 O O . ARG B 1 176 ? -5.789 9.844 -10.844 1 98.44 176 ARG B O 1
ATOM 3358 N N . GLY B 1 177 ? -4.031 8.672 -10.195 1 98.56 177 GLY B N 1
ATOM 3359 C CA . GLY B 1 177 ? -4.461 8.43 -8.828 1 98.56 177 GLY B CA 1
ATOM 3360 C C . GLY B 1 177 ? -3.389 7.777 -7.973 1 98.56 177 GLY B C 1
ATOM 3361 O O . GLY B 1 177 ? -2.545 8.469 -7.398 1 98.56 177 GLY B O 1
ATOM 3362 N N . PHE B 1 178 ? -3.428 6.441 -8.016 1 98.88 178 PHE B N 1
ATOM 3363 C CA . PHE B 1 178 ? -2.363 5.656 -7.395 1 98.88 178 PHE B CA 1
ATOM 3364 C C . PHE B 1 178 ? -1.019 5.969 -8.039 1 98.88 178 PHE B C 1
ATOM 3366 O O . PHE B 1 178 ? -0.926 6.098 -9.266 1 98.88 178 PHE B O 1
ATOM 3373 N N . GLY B 1 179 ? 0.051 6.109 -7.18 1 98.81 179 GLY B N 1
ATOM 3374 C CA . GLY B 1 179 ? 1.368 6.406 -7.723 1 98.81 179 GLY B CA 1
ATOM 3375 C C . GLY B 1 179 ? 2.279 5.195 -7.766 1 98.81 179 GLY B C 1
ATOM 3376 O O . GLY B 1 179 ? 2.658 4.734 -8.844 1 98.81 179 GLY B O 1
ATOM 3377 N N . HIS B 1 180 ? 2.578 4.684 -6.512 1 98.94 180 HIS B N 1
ATOM 3378 C CA . HIS B 1 180 ? 3.545 3.598 -6.418 1 98.94 180 HIS B CA 1
ATOM 3379 C C . HIS B 1 180 ? 3.498 2.936 -5.043 1 98.94 180 HIS B C 1
ATOM 3381 O O . HIS B 1 180 ? 2.912 3.482 -4.105 1 98.94 180 HIS B O 1
ATOM 3387 N N . ILE B 1 181 ? 4.035 1.747 -5.004 1 98.94 181 ILE B N 1
ATOM 3388 C CA . ILE B 1 181 ? 4.5 1.247 -3.713 1 98.94 181 ILE B CA 1
ATOM 3389 C C . ILE B 1 181 ? 5.996 1.512 -3.564 1 98.94 181 ILE B C 1
ATOM 3391 O O . ILE B 1 181 ? 6.676 1.836 -4.543 1 98.94 181 ILE B O 1
ATOM 3395 N N . GLY B 1 182 ? 6.457 1.527 -2.32 1 98.88 182 GLY B N 1
ATOM 3396 C CA . GLY B 1 182 ? 7.863 1.757 -2.039 1 98.88 182 GLY B CA 1
ATOM 3397 C C . GLY B 1 182 ? 8.492 0.655 -1.208 1 98.88 182 GLY B C 1
ATOM 3398 O O . GLY B 1 182 ? 7.914 0.21 -0.215 1 98.88 182 GLY B O 1
ATOM 3399 N N . ILE B 1 183 ? 9.602 0.242 -1.635 1 98.81 183 ILE B N 1
ATOM 3400 C CA . ILE B 1 183 ? 10.375 -0.775 -0.936 1 98.81 183 ILE B CA 1
ATOM 3401 C C . ILE B 1 183 ? 11.68 -0.166 -0.418 1 98.81 183 ILE B C 1
ATOM 3403 O O . ILE B 1 183 ? 12.461 0.392 -1.19 1 98.81 183 ILE B O 1
ATOM 3407 N N . ALA B 1 184 ? 11.836 -0.205 0.892 1 98.62 184 ALA B N 1
ATOM 3408 C CA . ALA B 1 184 ? 13.102 0.205 1.499 1 98.62 184 ALA B CA 1
ATOM 3409 C C . ALA B 1 184 ? 14.133 -0.915 1.423 1 98.62 184 ALA B C 1
ATOM 3411 O O . ALA B 1 184 ? 13.828 -2.07 1.727 1 98.62 184 ALA B O 1
ATOM 3412 N N . VAL B 1 185 ? 15.297 -0.541 0.991 1 98.25 185 VAL B N 1
ATOM 3413 C CA . VAL B 1 185 ? 16.391 -1.508 0.869 1 98.25 185 VAL B CA 1
ATOM 3414 C C . VAL B 1 185 ? 17.625 -0.98 1.577 1 98.25 185 VAL B C 1
ATOM 3416 O O . VAL B 1 185 ? 17.797 0.232 1.736 1 98.25 185 VAL B O 1
ATOM 3419 N N . PRO B 1 186 ? 18.5 -1.875 1.99 1 97.12 186 PRO B N 1
ATOM 3420 C CA . PRO B 1 186 ? 19.719 -1.416 2.666 1 97.12 186 PRO B CA 1
ATOM 3421 C C . PRO B 1 186 ? 20.641 -0.621 1.745 1 97.12 186 PRO B C 1
ATOM 3423 O O . PRO B 1 186 ? 21.312 0.311 2.195 1 97.12 186 PRO B O 1
ATOM 3426 N N . ASP B 1 187 ? 20.688 -0.947 0.478 1 97.12 187 ASP B N 1
ATOM 3427 C CA . ASP B 1 187 ? 21.562 -0.331 -0.519 1 97.12 187 ASP B CA 1
ATOM 3428 C C . ASP B 1 187 ? 20.875 -0.252 -1.878 1 97.12 187 ASP B C 1
ATOM 3430 O O . ASP B 1 187 ? 20.734 -1.263 -2.57 1 97.12 187 ASP B O 1
ATOM 3434 N N . VAL B 1 188 ? 20.516 0.957 -2.271 1 98.12 188 VAL B N 1
ATOM 3435 C CA . VAL B 1 188 ? 19.75 1.178 -3.49 1 98.12 188 VAL B CA 1
ATOM 3436 C C . VAL B 1 188 ? 20.578 0.757 -4.707 1 98.12 188 VAL B C 1
ATOM 3438 O O . VAL B 1 188 ? 20.047 0.108 -5.617 1 98.12 188 VAL B O 1
ATOM 3441 N N . TYR B 1 189 ? 21.828 1.115 -4.785 1 98 189 TYR B N 1
ATOM 3442 C CA . TYR B 1 189 ? 22.672 0.827 -5.941 1 98 189 TYR B CA 1
ATOM 3443 C C . TYR B 1 189 ? 22.891 -0.673 -6.094 1 98 189 TYR B C 1
ATOM 3445 O O . TYR B 1 189 ? 22.828 -1.203 -7.207 1 98 189 TYR B O 1
ATOM 3453 N N . LYS B 1 190 ? 23.109 -1.371 -5 1 97.62 190 LYS B N 1
ATOM 3454 C CA . LYS B 1 190 ? 23.266 -2.82 -5.051 1 97.62 190 LYS B CA 1
ATOM 3455 C C . LYS B 1 190 ? 21.984 -3.502 -5.52 1 97.62 190 LYS B C 1
ATOM 3457 O O . LYS B 1 190 ? 22.031 -4.406 -6.359 1 97.62 190 LYS B O 1
ATOM 3462 N N . ALA B 1 191 ? 20.875 -3.094 -4.945 1 97.81 191 ALA B N 1
ATOM 3463 C CA . ALA B 1 191 ? 19.594 -3.658 -5.359 1 97.81 191 ALA B CA 1
ATOM 3464 C C . ALA B 1 191 ? 19.359 -3.422 -6.848 1 97.81 191 ALA B C 1
ATOM 3466 O O . ALA B 1 191 ? 18.953 -4.34 -7.57 1 97.81 191 ALA B O 1
ATOM 3467 N N . CYS B 1 192 ? 19.656 -2.258 -7.32 1 98.06 192 CYS B N 1
ATOM 3468 C CA . CYS B 1 192 ? 19.359 -1.89 -8.703 1 98.06 192 CYS B CA 1
ATOM 3469 C C . CYS B 1 192 ? 20.297 -2.613 -9.672 1 98.06 192 CYS B C 1
ATOM 3471 O O . CYS B 1 192 ? 19.891 -2.955 -10.781 1 98.06 192 CYS B O 1
ATOM 3473 N N . LYS B 1 193 ? 21.531 -2.793 -9.234 1 98.12 193 LYS B N 1
ATOM 3474 C CA . LYS B 1 193 ? 22.422 -3.605 -10.062 1 98.12 193 LYS B CA 1
ATOM 3475 C C . LYS B 1 193 ? 21.844 -5 -10.273 1 98.12 193 LYS B C 1
ATOM 3477 O O . LYS B 1 193 ? 21.844 -5.512 -11.398 1 98.12 193 LYS B O 1
ATOM 3482 N N . ARG B 1 194 ? 21.312 -5.566 -9.219 1 97.81 194 ARG B N 1
ATOM 3483 C CA . ARG B 1 194 ? 20.703 -6.883 -9.32 1 97.81 194 ARG B CA 1
ATOM 3484 C C . ARG B 1 194 ? 19.469 -6.836 -10.211 1 97.81 194 ARG B C 1
ATOM 3486 O O . ARG B 1 194 ? 19.25 -7.73 -11.039 1 97.81 194 ARG B O 1
ATOM 3493 N N . PHE B 1 195 ? 18.609 -5.809 -10.039 1 98.31 195 PHE B N 1
ATOM 3494 C CA . PHE B 1 195 ? 17.422 -5.66 -10.859 1 98.31 195 PHE B CA 1
ATOM 3495 C C . PHE B 1 195 ? 17.781 -5.574 -12.336 1 98.31 195 PHE B C 1
ATOM 3497 O O . PHE B 1 195 ? 17.125 -6.176 -13.18 1 98.31 195 PHE B O 1
ATOM 3504 N N . GLU B 1 196 ? 18.828 -4.852 -12.625 1 97.69 196 GLU B N 1
ATOM 3505 C CA . GLU B 1 196 ? 19.281 -4.727 -14.008 1 97.69 196 GLU B CA 1
ATOM 3506 C C . GLU B 1 196 ? 19.703 -6.078 -14.57 1 97.69 196 GLU B C 1
ATOM 3508 O O . GLU B 1 196 ? 19.359 -6.422 -15.703 1 97.69 196 GLU B O 1
ATOM 3513 N N . GLU B 1 197 ? 20.406 -6.84 -13.82 1 97.81 197 GLU B N 1
ATOM 3514 C CA . GLU B 1 197 ? 20.875 -8.156 -14.242 1 97.81 197 GLU B CA 1
ATOM 3515 C C . GLU B 1 197 ? 19.703 -9.094 -14.508 1 97.81 197 GLU B C 1
ATOM 3517 O O . GLU B 1 197 ? 19.812 -10 -15.344 1 97.81 197 GLU B O 1
ATOM 3522 N N . LEU B 1 198 ? 18.672 -8.828 -13.812 1 98.19 198 LEU B N 1
ATOM 3523 C CA . LEU B 1 198 ? 17.484 -9.68 -13.938 1 98.19 198 LEU B CA 1
ATOM 3524 C C . LEU B 1 198 ? 16.547 -9.148 -15.016 1 98.19 198 LEU B C 1
ATOM 3526 O O . LEU B 1 198 ? 15.453 -9.688 -15.203 1 98.19 198 LEU B O 1
ATOM 3530 N N . GLY B 1 199 ? 16.906 -8.039 -15.688 1 97.94 199 GLY B N 1
ATOM 3531 C CA . GLY B 1 199 ? 16.141 -7.52 -16.812 1 97.94 199 GLY B CA 1
ATOM 3532 C C . GLY B 1 199 ? 14.953 -6.676 -16.391 1 97.94 199 GLY B C 1
ATOM 3533 O O . GLY B 1 199 ? 13.992 -6.527 -17.156 1 97.94 199 GLY B O 1
ATOM 3534 N N . VAL B 1 200 ? 14.953 -6.148 -15.195 1 98.62 200 VAL B N 1
ATOM 3535 C CA . VAL B 1 200 ? 13.867 -5.32 -14.695 1 98.62 200 VAL B CA 1
ATOM 3536 C C . VAL B 1 200 ? 13.875 -3.971 -15.414 1 98.62 200 VAL B C 1
ATOM 3538 O O . VAL B 1 200 ? 14.93 -3.381 -15.633 1 98.62 200 VAL B O 1
ATOM 3541 N N . LYS B 1 201 ? 12.656 -3.48 -15.789 1 98.5 201 LYS B N 1
ATOM 3542 C CA . LYS B 1 201 ? 12.523 -2.182 -16.453 1 98.5 201 LYS B CA 1
ATOM 3543 C C . LYS B 1 201 ? 12.617 -1.044 -15.438 1 98.5 201 LYS B C 1
ATOM 3545 O O . LYS B 1 201 ? 11.922 -1.057 -14.414 1 98.5 201 LYS B O 1
ATOM 3550 N N . PHE B 1 202 ? 13.469 -0.048 -15.711 1 98.62 202 PHE B N 1
ATOM 3551 C CA . PHE B 1 202 ? 13.625 1.119 -14.852 1 98.62 202 PHE B CA 1
ATOM 3552 C C . PHE B 1 202 ? 12.82 2.297 -15.383 1 98.62 202 PHE B C 1
ATOM 3554 O O . PHE B 1 202 ? 12.82 2.562 -16.578 1 98.62 202 PHE B O 1
ATOM 3561 N N . VAL B 1 203 ? 12.086 2.922 -14.523 1 98.12 203 VAL B N 1
ATOM 3562 C CA . VAL B 1 203 ? 11.5 4.23 -14.797 1 98.12 203 VAL B CA 1
ATOM 3563 C C . VAL B 1 203 ? 12.523 5.324 -14.523 1 98.12 203 VAL B C 1
ATOM 3565 O O . VAL B 1 203 ? 12.609 6.305 -15.273 1 98.12 203 VAL B O 1
ATOM 3568 N N . LYS B 1 204 ? 13.266 5.164 -13.422 1 97.81 204 LYS B N 1
ATOM 3569 C CA . LYS B 1 204 ? 14.352 6.035 -12.984 1 97.81 204 LYS B CA 1
ATOM 3570 C C . LYS B 1 204 ? 15.484 5.23 -12.367 1 97.81 204 LYS B C 1
ATOM 3572 O O . LYS B 1 204 ? 15.273 4.48 -11.406 1 97.81 204 LYS B O 1
ATOM 3577 N N . LYS B 1 205 ? 16.641 5.418 -12.969 1 98.06 205 LYS B N 1
ATOM 3578 C CA . LYS B 1 205 ? 17.812 4.809 -12.359 1 98.06 205 LYS B CA 1
ATOM 3579 C C . LYS B 1 205 ? 18.312 5.645 -11.18 1 98.06 205 LYS B C 1
ATOM 3581 O O . LYS B 1 205 ? 18.016 6.836 -11.078 1 98.06 205 LYS B O 1
ATOM 3586 N N . PRO B 1 206 ? 19.078 5.031 -10.281 1 97.94 206 PRO B N 1
ATOM 3587 C CA . PRO B 1 206 ? 19.469 5.73 -9.062 1 97.94 206 PRO B CA 1
ATOM 3588 C C . PRO B 1 206 ? 20.234 7.02 -9.336 1 97.94 206 PRO B C 1
ATOM 3590 O O . PRO B 1 206 ? 20.203 7.953 -8.531 1 97.94 206 PRO B O 1
ATOM 3593 N N . ASP B 1 207 ? 20.844 7.133 -10.5 1 96.69 207 ASP B N 1
ATOM 3594 C CA . ASP B 1 207 ? 21.688 8.297 -10.789 1 96.69 207 ASP B CA 1
ATOM 3595 C C . ASP B 1 207 ? 20.984 9.242 -11.766 1 96.69 207 ASP B C 1
ATOM 3597 O O . ASP B 1 207 ? 21.547 10.273 -12.141 1 96.69 207 ASP B O 1
ATOM 3601 N N . ASP B 1 208 ? 19.828 8.875 -12.148 1 96.06 208 ASP B N 1
ATOM 3602 C CA . ASP B 1 208 ? 19.109 9.719 -13.086 1 96.06 208 ASP B CA 1
ATOM 3603 C C . ASP B 1 208 ? 18.5 10.922 -12.383 1 96.06 208 ASP B C 1
ATOM 3605 O O . ASP B 1 208 ? 18.141 10.844 -11.203 1 96.06 208 ASP B O 1
ATOM 3609 N N . GLY B 1 209 ? 18.391 11.992 -13.109 1 89.69 209 GLY B N 1
ATOM 3610 C CA . GLY B 1 209 ? 17.688 13.172 -12.625 1 89.69 209 GLY B CA 1
ATOM 3611 C C . GLY B 1 209 ? 18.406 13.883 -11.5 1 89.69 209 GLY B C 1
ATOM 3612 O O . GLY B 1 209 ? 19.594 13.633 -11.258 1 89.69 209 GLY B O 1
ATOM 3613 N N . LYS B 1 210 ? 17.703 14.695 -10.742 1 87.12 210 LYS B N 1
ATOM 3614 C CA . LYS B 1 210 ? 18.266 15.539 -9.703 1 87.12 210 LYS B CA 1
ATOM 3615 C C . LYS B 1 210 ? 18.406 14.781 -8.383 1 87.12 210 LYS B C 1
ATOM 3617 O O . LYS B 1 210 ? 19.375 14.984 -7.645 1 87.12 210 LYS B O 1
ATOM 3622 N N . MET B 1 211 ? 17.5 13.914 -8.172 1 90.12 211 MET B N 1
ATOM 3623 C CA . MET B 1 211 ? 17.516 13.141 -6.941 1 90.12 211 MET B CA 1
ATOM 3624 C C . MET B 1 211 ? 18.312 11.852 -7.121 1 90.12 211 MET B C 1
ATOM 3626 O O . MET B 1 211 ? 17.812 10.891 -7.727 1 90.12 211 MET B O 1
ATOM 3630 N N . LYS B 1 212 ? 19.469 11.844 -6.516 1 94.12 212 LYS B N 1
ATOM 3631 C CA . LYS B 1 212 ? 20.344 10.68 -6.637 1 94.12 212 LYS B CA 1
ATOM 3632 C C . LYS B 1 212 ? 20.125 9.695 -5.496 1 94.12 212 LYS B C 1
ATOM 3634 O O . LYS B 1 212 ? 19.75 10.094 -4.391 1 94.12 212 LYS B O 1
ATOM 3639 N N . GLY B 1 213 ? 20.344 8.391 -5.762 1 96.19 213 GLY B N 1
ATOM 3640 C CA . GLY B 1 213 ? 20.188 7.367 -4.742 1 96.19 213 GLY B CA 1
ATOM 3641 C C . GLY B 1 213 ? 18.75 6.934 -4.531 1 96.19 213 GLY B C 1
ATOM 3642 O O . GLY B 1 213 ? 18.406 6.395 -3.479 1 96.19 213 GLY B O 1
ATOM 3643 N N . LEU B 1 214 ? 17.953 7.207 -5.434 1 97.81 214 LEU B N 1
ATOM 3644 C CA . LEU B 1 214 ? 16.547 6.844 -5.504 1 97.81 214 LEU B CA 1
ATOM 3645 C C . LEU B 1 214 ? 16.203 6.285 -6.879 1 97.81 214 LEU B C 1
ATOM 3647 O O . LEU B 1 214 ? 16.625 6.828 -7.902 1 97.81 214 LEU B O 1
ATOM 3651 N N . ALA B 1 215 ? 15.461 5.145 -6.906 1 98.62 215 ALA B N 1
ATOM 3652 C CA . ALA B 1 215 ? 15.125 4.539 -8.195 1 98.62 215 ALA B CA 1
ATOM 3653 C C . ALA B 1 215 ? 13.648 4.18 -8.266 1 98.62 215 ALA B C 1
ATOM 3655 O O . ALA B 1 215 ? 12.977 4.066 -7.234 1 98.62 215 ALA B O 1
ATOM 3656 N N . PHE B 1 216 ? 13.133 4.078 -9.422 1 98.75 216 PHE B N 1
ATOM 3657 C CA . PHE B 1 216 ? 11.82 3.529 -9.734 1 98.75 216 PHE B CA 1
ATOM 3658 C C . PHE B 1 216 ? 11.922 2.436 -10.797 1 98.75 216 PHE B C 1
ATOM 3660 O O . PHE B 1 216 ? 12.516 2.645 -11.852 1 98.75 216 PHE B O 1
ATOM 3667 N N . VAL B 1 217 ? 11.336 1.329 -10.469 1 98.81 217 VAL B N 1
ATOM 3668 C CA . VAL B 1 217 ? 11.258 0.241 -11.438 1 98.81 217 VAL B CA 1
ATOM 3669 C C . VAL B 1 217 ? 9.797 -0.091 -11.727 1 98.81 217 VAL B C 1
ATOM 3671 O O . VAL B 1 217 ? 8.891 0.442 -11.07 1 98.81 217 VAL B O 1
ATOM 3674 N N . GLN B 1 218 ? 9.57 -0.936 -12.727 1 98.81 218 GLN B N 1
ATOM 3675 C CA . GLN B 1 218 ? 8.219 -1.359 -13.078 1 98.81 218 GLN B CA 1
ATOM 3676 C C . GLN B 1 218 ? 8.039 -2.855 -12.852 1 98.81 218 GLN B C 1
ATOM 3678 O O . GLN B 1 218 ? 8.938 -3.65 -13.141 1 98.81 218 GLN B O 1
ATOM 3683 N N . ASP B 1 219 ? 6.879 -3.213 -12.312 1 98.81 219 ASP B N 1
ATOM 3684 C CA . ASP B 1 219 ? 6.504 -4.621 -12.305 1 98.81 219 ASP B CA 1
ATOM 3685 C C . ASP B 1 219 ? 5.949 -5.047 -13.664 1 98.81 219 ASP B C 1
ATOM 3687 O O . ASP B 1 219 ? 5.906 -4.246 -14.602 1 98.81 219 ASP B O 1
ATOM 3691 N N . PRO B 1 220 ? 5.543 -6.254 -13.875 1 98.75 220 PRO B N 1
ATOM 3692 C CA . PRO B 1 220 ? 5.129 -6.766 -15.188 1 98.75 220 PRO B CA 1
ATOM 3693 C C . PRO B 1 220 ? 3.93 -6.02 -15.758 1 98.75 220 PRO B C 1
ATOM 3695 O O . PRO B 1 220 ? 3.719 -6.023 -16.969 1 98.75 220 PRO B O 1
ATOM 3698 N N . ASP B 1 221 ? 3.094 -5.391 -14.906 1 98.81 221 ASP B N 1
ATOM 3699 C CA . ASP B 1 221 ? 1.915 -4.68 -15.398 1 98.81 221 ASP B CA 1
ATOM 3700 C C . ASP B 1 221 ? 2.17 -3.174 -15.461 1 98.81 221 ASP B C 1
ATOM 3702 O O . ASP B 1 221 ? 1.254 -2.395 -15.734 1 98.81 221 ASP B O 1
ATOM 3706 N N . GLY B 1 222 ? 3.381 -2.783 -15.117 1 98.69 222 GLY B N 1
ATOM 3707 C CA . GLY B 1 222 ? 3.77 -1.395 -15.312 1 98.69 222 GLY B CA 1
ATOM 3708 C C . GLY B 1 222 ? 3.646 -0.562 -14.047 1 98.69 222 GLY B C 1
ATOM 3709 O O . GLY B 1 222 ? 3.957 0.63 -14.055 1 98.69 222 GLY B O 1
ATOM 3710 N N . TYR B 1 223 ? 3.162 -1.161 -12.938 1 98.94 223 TYR B N 1
ATOM 3711 C CA . TYR B 1 223 ? 3.121 -0.411 -11.688 1 98.94 223 TYR B CA 1
ATOM 3712 C C . TYR B 1 223 ? 4.52 0.039 -11.273 1 98.94 223 TYR B C 1
ATOM 3714 O O . TYR B 1 223 ? 5.488 -0.704 -11.438 1 98.94 223 TYR B O 1
ATOM 3722 N N . TRP B 1 224 ? 4.605 1.253 -10.727 1 98.88 224 TRP B N 1
ATOM 3723 C CA . TRP B 1 224 ? 5.895 1.759 -10.281 1 98.88 224 TRP B CA 1
ATOM 3724 C C . TRP B 1 224 ? 6.219 1.257 -8.875 1 98.88 224 TRP B C 1
ATOM 3726 O O . TRP B 1 224 ? 5.34 1.189 -8.016 1 98.88 224 TRP B O 1
ATOM 3736 N N . ILE B 1 225 ? 7.438 0.915 -8.695 1 98.94 225 ILE B N 1
ATOM 3737 C CA . ILE B 1 225 ? 7.992 0.575 -7.387 1 98.94 225 ILE B CA 1
ATOM 3738 C C . ILE B 1 225 ? 9.164 1.497 -7.066 1 98.94 225 ILE B C 1
ATOM 3740 O O . ILE B 1 225 ? 10.164 1.514 -7.793 1 98.94 225 ILE B O 1
ATOM 3744 N N . GLU B 1 226 ? 9 2.234 -6.043 1 98.88 226 GLU B N 1
ATOM 3745 C CA . GLU B 1 226 ? 10.086 3.08 -5.555 1 98.88 226 GLU B CA 1
ATOM 3746 C C . GLU B 1 226 ? 11.086 2.273 -4.723 1 98.88 226 GLU B C 1
ATOM 3748 O O . GLU B 1 226 ? 10.688 1.506 -3.844 1 98.88 226 GLU B O 1
ATOM 3753 N N . ILE B 1 227 ? 12.344 2.355 -5.086 1 98.75 227 ILE B N 1
ATOM 3754 C CA . ILE B 1 227 ? 13.422 1.727 -4.336 1 98.75 227 ILE B CA 1
ATOM 3755 C C . ILE B 1 227 ? 14.211 2.791 -3.572 1 98.75 227 ILE B C 1
ATOM 3757 O O . ILE B 1 227 ? 14.805 3.688 -4.18 1 98.75 227 ILE B O 1
ATOM 3761 N N . LEU B 1 228 ? 14.172 2.715 -2.232 1 98.5 228 LEU B N 1
ATOM 3762 C CA . LEU B 1 228 ? 14.734 3.789 -1.423 1 98.5 228 LEU B CA 1
ATOM 3763 C C . LEU B 1 228 ? 15.516 3.225 -0.242 1 98.5 228 LEU B C 1
ATOM 3765 O O . LEU B 1 228 ? 15.367 2.049 0.103 1 98.5 228 LEU B O 1
ATOM 3769 N N . ASN B 1 229 ? 16.375 4.031 0.277 1 98.19 229 ASN B N 1
ATOM 3770 C CA . ASN B 1 229 ? 17.078 3.773 1.535 1 98.19 229 ASN B CA 1
ATOM 3771 C C . ASN B 1 229 ? 16.703 4.801 2.602 1 98.19 229 ASN B C 1
ATOM 3773 O O . ASN B 1 229 ? 16.844 6.004 2.387 1 98.19 229 ASN B O 1
ATOM 3777 N N . PRO B 1 230 ? 16.156 4.277 3.729 1 97.81 230 PRO B N 1
ATOM 3778 C CA . PRO B 1 230 ? 15.672 5.215 4.746 1 97.81 230 PRO B CA 1
ATOM 3779 C C . PRO B 1 230 ? 16.719 6.27 5.117 1 97.81 230 PRO B C 1
ATOM 3781 O O . PRO B 1 230 ? 16.375 7.453 5.238 1 97.81 230 PRO B O 1
ATOM 3784 N N . ASN B 1 231 ? 17.969 5.949 5.199 1 95.88 231 ASN B N 1
ATOM 3785 C CA . ASN B 1 231 ? 19 6.871 5.637 1 95.88 231 ASN B CA 1
ATOM 3786 C C . ASN B 1 231 ? 19.344 7.887 4.551 1 95.88 231 ASN B C 1
ATOM 3788 O O . ASN B 1 231 ? 19.75 9.016 4.848 1 95.88 231 ASN B O 1
ATOM 3792 N N . HIS B 1 232 ? 19.188 7.52 3.387 1 95.81 232 HIS B N 1
ATOM 3793 C CA . HIS B 1 232 ? 19.547 8.391 2.27 1 95.81 232 HIS B CA 1
ATOM 3794 C C . HIS B 1 232 ? 18.453 9.43 2.014 1 95.81 232 HIS B C 1
ATOM 3796 O O . HIS B 1 232 ? 18.703 10.445 1.359 1 95.81 232 HIS B O 1
ATOM 3802 N N . MET B 1 233 ? 17.281 9.227 2.518 1 95.31 233 MET B N 1
ATOM 3803 C CA . MET B 1 233 ? 16.141 10.078 2.195 1 95.31 233 MET B CA 1
ATOM 3804 C C . MET B 1 233 ? 16.328 11.477 2.762 1 95.31 233 MET B C 1
ATOM 3806 O O . MET B 1 233 ? 15.75 12.445 2.25 1 95.31 233 MET B O 1
ATOM 3810 N N . VAL B 1 234 ? 17.141 11.633 3.758 1 93 234 VAL B N 1
ATOM 3811 C CA . VAL B 1 234 ? 17.406 12.938 4.352 1 93 234 VAL B CA 1
ATOM 3812 C C . VAL B 1 234 ? 18.031 13.867 3.316 1 93 234 VAL B C 1
ATOM 3814 O O . VAL B 1 234 ? 17.812 15.078 3.34 1 93 234 VAL B O 1
ATOM 3817 N N . THR B 1 235 ? 18.734 13.336 2.348 1 90.88 235 THR B N 1
ATOM 3818 C CA . THR B 1 235 ? 19.422 14.133 1.34 1 90.88 235 THR B CA 1
ATOM 3819 C C . THR B 1 235 ? 18.453 14.547 0.231 1 90.88 235 THR B C 1
ATOM 3821 O O . THR B 1 235 ? 18.75 15.445 -0.56 1 90.88 235 THR B O 1
ATOM 3824 N N . LEU B 1 236 ? 17.344 13.969 0.214 1 90.12 236 LEU B N 1
ATOM 3825 C CA . LEU B 1 236 ? 16.422 14.172 -0.898 1 90.12 236 LEU B CA 1
ATOM 3826 C C . LEU B 1 236 ? 15.242 15.047 -0.479 1 90.12 236 LEU B C 1
ATOM 3828 O O . LEU B 1 236 ? 14.414 15.422 -1.312 1 90.12 236 LEU B O 1
ATOM 3832 N N . THR B 1 237 ? 15.078 15.289 0.78 1 88.19 237 THR B N 1
ATOM 3833 C CA . THR B 1 237 ? 13.883 15.961 1.277 1 88.19 237 THR B CA 1
ATOM 3834 C C . THR B 1 237 ? 14.25 17.266 1.979 1 88.19 237 THR B C 1
ATOM 3836 O O . THR B 1 237 ? 15.383 17.438 2.432 1 88.19 237 THR B O 1
#

Foldseek 3Di:
DPPDDPPDDDPPVPPPPPPPPPPDPPDPDDPCPPDDDDPPDPPDPPPPPPPPPPPPPPDPPDPDDQPPPPPVPDPDPPCPVPDAQQEDEDEDQDVVQQVCCCCVQVNKDFQDKDADVVQQKMKTKIGHDDPVPQDPDPVNRVVVNRPDGYIYIYMYHPPSNVDPPDADDQQPDPVHDDAAAEDADQAQQVSVVSCVVVVWAWPADQPDDDHHRKTWTAGPRGHIYIYHHPVSVVVVD/DPPDDPPDPDDPPPPPPPPPPPPDPPDPDPPCPDDDDDPPDPPDPPPPPPPPPPPPPPDPPDPDDQDPPPPVPPPDPPCPVPDAQQEDEDEDQDVVQQVCCCCVQVNKDFQDKDADVVQQKIKTKIGHDDPVPQDPDPVNRVVVNRPDGYIYIYMYHPPSNVDPPDADDQQPDPVHDDAAAEDADQAQQVSVVSCVVVVWAWPADQPPDDHHQKTWTAGPRGHIYIYHHPVSVVVVD

Organism: NCBI:txid321398

Solvent-accessible surface area (backbone atoms only — not comparable to full-atom values): 28784 Å² total; per-residue (Å²): 138,93,75,74,87,79,69,88,70,85,78,73,78,80,73,80,74,74,78,72,76,75,82,76,79,67,78,76,75,75,82,74,76,80,80,76,82,85,85,75,86,75,77,74,81,76,80,77,78,75,75,71,78,72,73,82,70,79,68,87,82,72,69,75,77,74,80,75,76,74,69,74,76,74,78,68,81,76,67,72,66,72,50,37,52,20,33,40,32,36,52,44,53,38,64,69,59,43,48,45,44,45,28,74,70,66,58,31,32,82,71,50,73,48,80,37,74,94,78,39,32,36,40,40,34,28,28,82,59,64,75,87,70,57,54,85,50,62,82,56,23,41,27,52,56,48,65,38,70,31,24,41,34,38,36,32,52,68,64,38,65,76,35,87,85,62,76,48,38,40,22,80,52,90,70,33,18,42,48,33,39,27,34,27,30,88,46,42,67,63,53,47,52,52,38,52,76,70,66,52,52,66,79,35,49,37,75,42,77,89,56,62,63,35,29,26,32,38,51,89,59,53,36,36,35,37,37,32,25,28,73,59,46,51,81,73,102,139,93,77,75,87,78,73,80,87,68,81,77,82,78,76,78,76,72,81,75,77,77,81,76,78,68,78,77,73,73,82,73,73,82,80,76,82,85,84,75,84,77,79,75,81,76,78,77,79,76,74,73,78,73,72,82,67,82,68,86,81,71,70,76,76,74,78,75,76,74,67,76,76,74,80,68,81,76,69,73,67,72,49,38,54,19,33,40,31,36,53,44,52,39,63,68,58,43,49,46,45,46,26,74,70,66,58,31,31,82,71,46,75,49,80,38,75,92,79,38,32,36,41,38,33,28,28,81,60,65,74,87,71,57,54,83,50,62,82,55,24,40,27,51,56,48,62,38,70,29,25,39,34,38,37,31,51,68,66,37,65,76,35,88,85,62,77,48,40,40,23,79,52,88,69,33,19,41,47,32,40,28,36,26,29,87,46,42,67,63,51,47,53,51,38,51,74,70,67,52,50,66,81,36,50,38,74,43,78,88,55,64,63,36,28,27,32,40,51,89,60,53,37,38,36,35,36,31,25,28,75,59,46,50,81,72,104

Sequence (474 aa):
MLLGIFSQCLEAKAETNLCQYQITESELGKSRIPNQPDPTRIYKRITIQMELGYSACACPGAGVVPSAWWWKMEAGGMYHQDFMFQQTMLRVKDPKKSLDFYTRVLGMTLLQKFDFPTMKFSLYFLGYEDKNDIPKDKTERTPWTFSRKATLELTHNWGTENDEKQSYHNGNSDPRGFGHIGIAVPDVYKACKRFEELGVKFVKKPDDGKMKGLAFVQDPDGYWIEILNPNHMVTLTMLLGIFSQCLEAKAETNLCQYQITESELGKSRIPNQPDPTRIYKRITIQMELGYSACACPGAGVVPSAWWWKMEAGGMYHQDFMFQQTMLRVKDPKKSLDFYTRVLGMTLLQKFDFPTMKFSLYFLGYEDKNDIPKDKTERTPWTFSRKATLELTHNWGTENDEKQSYHNGNSDPRGFGHIGIAVPDVYKACKRFEELGVKFVKKPDDGKMKGLAFVQDPDGYWIEILNPNHMVTLT

Radius of gyration: 28.22 Å; Cα contacts (8 Å, |Δi|>4): 716; chains: 2; bounding box: 63×101×79 Å